Protein AF-A0A842R5E6-F1 (afdb_monomer)

Secondary structure (DSSP, 8-state):
-----------------HHHHTHHHHHHHHHHHHTTGGGGGSSS-HHHHHHHHHHHHHHHHTT-HHHHHHHHHHHHHHHSPPPPHHHHHHHHHHHHHHHHHHHHIIIIIGGG--GGGHHHHEEEE-HHHHHHHHTTSS-EEEEE-SBSSTHHHHHHHHHSTT---EEEEE-GGGGGGTHHHHTSGGGTTEEEEE-S-HHHHHHHHHHHHHTT-EEEEESS---TTSPEEEEETTTEEEEEE---HHHHHHHHH---B--EEEEE-SSTT-EEEEEPP-HHHHHHHH-TTS-TTHHHHHHHHHHHHHHHHHHHHHTGGGBGGGGTHHHHHTT-EEEEPTT-BHHHHHHHHHHHHHHHHHTB--TT--HHHHHHHHHHHHHHHHHHHHHHHHHHS---B-SS-EEEE-TT--HHHHHHHHHHHHHHHHHHTT-HHHHHHHHHHHHHHHHHHHHHTTS---SSTTTTTTS----

Solvent-accessible surface area (backbone atoms only — not comparable to full-atom values): 25865 Å² total; per-residue (Å²): 142,82,86,79,78,76,78,76,78,79,70,72,76,72,80,73,59,72,70,66,77,40,47,69,56,32,50,49,36,28,48,32,53,75,70,48,53,28,64,77,43,66,83,54,56,52,68,59,54,54,55,47,18,59,54,49,24,48,76,79,51,61,83,42,63,72,48,42,53,29,31,47,40,14,48,30,50,65,69,74,46,86,72,57,69,66,59,44,54,50,50,40,51,46,30,45,34,40,51,26,45,45,53,48,38,59,38,32,42,54,80,68,65,50,56,87,48,40,80,79,32,43,48,81,42,52,61,63,64,54,54,60,50,49,72,70,49,37,12,34,36,28,40,29,48,61,24,42,55,36,67,47,53,58,52,50,45,46,41,36,91,86,58,43,39,38,33,36,74,39,56,59,92,51,39,55,66,42,58,71,58,56,70,36,78,87,32,70,51,55,45,75,46,56,62,84,51,70,67,66,44,48,55,55,50,51,54,39,20,68,69,42,17,36,38,43,42,68,48,78,64,45,54,88,85,30,50,17,19,39,46,39,70,97,79,43,67,32,51,32,44,33,49,58,64,64,58,54,49,26,77,74,62,71,24,52,64,42,39,40,44,30,40,66,67,88,47,71,81,32,35,38,36,37,44,47,87,36,58,73,42,49,56,59,72,70,39,85,86,57,54,83,56,71,61,41,51,30,51,46,51,31,37,54,25,56,68,51,37,64,55,45,64,76,37,45,50,33,26,64,57,42,56,48,44,11,69,68,28,44,66,37,63,51,74,46,60,57,65,35,41,54,68,56,51,50,54,54,50,52,53,53,52,48,49,51,56,74,45,36,40,61,88,92,61,60,59,71,58,52,49,51,50,52,51,54,51,53,52,51,51,51,53,48,46,61,52,53,36,72,77,63,81,53,80,55,55,32,91,52,66,46,71,49,79,42,31,56,39,36,75,66,54,34,51,46,51,51,39,54,50,52,26,48,54,30,48,76,67,66,36,62,65,54,22,49,52,36,50,51,53,45,49,50,52,56,53,50,61,52,59,67,62,67,59,81,83,83,78,69,80,76,78,65,76,80,56,84,81,85,127

Mean predicted aligned error: 6.46 Å

Structure (mmCIF, N/CA/C/O backbone):
data_AF-A0A842R5E6-F1
#
_entry.id   AF-A0A842R5E6-F1
#
loop_
_atom_site.group_PDB
_atom_site.id
_atom_site.type_symbol
_atom_site.label_atom_id
_atom_site.label_alt_id
_atom_site.label_comp_id
_atom_site.label_asym_id
_atom_site.label_entity_id
_atom_site.label_seq_id
_atom_site.pdbx_PDB_ins_code
_atom_site.Cartn_x
_atom_site.Cartn_y
_atom_site.Cartn_z
_atom_site.occupancy
_atom_site.B_iso_or_equiv
_atom_site.auth_seq_id
_atom_site.auth_comp_id
_atom_site.auth_asym_id
_atom_site.auth_atom_id
_atom_site.pdbx_PDB_model_num
ATOM 1 N N . MET A 1 1 ? 5.316 50.342 -26.862 1.00 39.22 1 MET A N 1
ATOM 2 C CA . MET A 1 1 ? 4.593 49.138 -27.332 1.00 39.22 1 MET A CA 1
ATOM 3 C C . MET A 1 1 ? 5.497 47.926 -27.155 1.00 39.22 1 MET A C 1
ATOM 5 O O . MET A 1 1 ? 6.574 47.905 -27.724 1.00 39.22 1 MET A O 1
ATOM 9 N N . GLY A 1 2 ? 5.115 46.960 -26.320 1.00 36.78 2 GLY A N 1
ATOM 10 C CA . GLY A 1 2 ? 5.928 45.769 -26.052 1.00 36.78 2 GLY A CA 1
ATOM 11 C C . GLY A 1 2 ? 5.119 44.729 -25.288 1.00 36.78 2 GLY A C 1
ATOM 12 O O . GLY A 1 2 ? 5.233 44.613 -24.069 1.00 36.78 2 GLY A O 1
ATOM 13 N N . SER A 1 3 ? 4.235 44.011 -25.987 1.00 36.31 3 SER A N 1
ATOM 14 C CA . SER A 1 3 ? 3.368 43.007 -25.372 1.00 36.31 3 SER A CA 1
ATOM 15 C C . SER A 1 3 ? 4.168 41.746 -25.030 1.00 36.31 3 SER A C 1
ATOM 17 O O . SER A 1 3 ? 4.434 40.900 -25.886 1.00 36.31 3 SER A O 1
ATOM 19 N N . LYS A 1 4 ? 4.534 41.584 -23.755 1.00 43.00 4 LYS A N 1
ATOM 20 C CA . LYS A 1 4 ? 5.057 40.317 -23.231 1.00 43.00 4 LYS A CA 1
ATOM 21 C C . LYS A 1 4 ? 3.933 39.278 -23.195 1.00 43.00 4 LYS A C 1
ATOM 23 O O . LYS A 1 4 ? 3.166 39.192 -22.238 1.00 43.00 4 LYS A O 1
ATOM 28 N N . SER A 1 5 ? 3.857 38.463 -24.244 1.00 43.00 5 SER A N 1
ATOM 29 C CA . SER A 1 5 ? 3.053 37.239 -24.295 1.00 43.00 5 SER A CA 1
ATOM 30 C C . SER A 1 5 ? 3.532 36.265 -23.203 1.00 43.00 5 SER A C 1
ATOM 32 O O . SER A 1 5 ? 4.507 35.528 -23.376 1.00 43.00 5 SER A O 1
ATOM 34 N N . ARG A 1 6 ? 2.836 36.242 -22.060 1.00 43.66 6 ARG A N 1
ATOM 35 C CA . ARG A 1 6 ? 2.950 35.177 -21.053 1.00 43.66 6 ARG A CA 1
ATOM 36 C C . ARG A 1 6 ? 2.391 33.884 -21.652 1.00 43.66 6 ARG A C 1
ATOM 38 O O . ARG A 1 6 ? 1.194 33.619 -21.558 1.00 43.66 6 ARG A O 1
ATOM 45 N N . LYS A 1 7 ? 3.263 33.054 -22.235 1.00 44.88 7 LYS A N 1
ATOM 46 C CA . LYS A 1 7 ? 2.955 31.645 -22.512 1.00 44.88 7 LYS A CA 1
ATOM 47 C C . LYS A 1 7 ? 2.590 30.981 -21.181 1.00 44.88 7 LYS A C 1
ATOM 49 O O . LYS A 1 7 ? 3.452 30.740 -20.340 1.00 44.88 7 LYS A O 1
ATOM 54 N N . ARG A 1 8 ? 1.292 30.746 -20.962 1.00 40.69 8 ARG A N 1
ATOM 55 C CA . ARG A 1 8 ? 0.788 29.931 -19.851 1.00 40.69 8 ARG A CA 1
ATOM 56 C C . ARG A 1 8 ? 1.340 28.528 -20.041 1.00 40.69 8 ARG A C 1
ATOM 58 O O . ARG A 1 8 ? 0.860 27.778 -20.886 1.00 40.69 8 ARG A O 1
ATOM 65 N N . ASP A 1 9 ? 2.359 28.206 -19.260 1.00 40.72 9 ASP A N 1
ATOM 66 C CA . ASP A 1 9 ? 2.965 26.888 -19.212 1.00 40.72 9 ASP A CA 1
ATOM 67 C C . ASP A 1 9 ? 1.891 25.901 -18.724 1.00 40.72 9 ASP A C 1
ATOM 69 O O . ASP A 1 9 ? 1.544 25.837 -17.542 1.00 40.72 9 ASP A O 1
ATOM 73 N N . GLY A 1 10 ? 1.262 25.208 -19.676 1.00 37.69 10 GLY A N 1
ATOM 74 C CA . GLY A 1 10 ? 0.121 24.314 -19.493 1.00 37.69 10 GLY A CA 1
ATOM 75 C C . GLY A 1 10 ? 0.503 23.012 -18.797 1.00 37.69 10 GLY A C 1
ATOM 76 O O . GLY A 1 10 ? 0.151 21.926 -19.261 1.00 37.69 10 GLY A O 1
ATOM 77 N N . ARG A 1 11 ? 1.228 23.090 -17.676 1.00 41.25 11 ARG A N 1
ATOM 78 C CA . ARG A 1 11 ? 1.484 21.951 -16.797 1.00 41.25 11 ARG A CA 1
ATOM 79 C C . ARG A 1 11 ? 0.143 21.497 -16.232 1.00 41.25 11 ARG A C 1
ATOM 81 O O . ARG A 1 11 ? -0.315 21.989 -15.202 1.00 41.25 11 ARG A O 1
ATOM 88 N N . LYS A 1 12 ? -0.500 20.545 -16.921 1.00 43.00 12 LYS A N 1
ATOM 89 C CA . LYS A 1 12 ? -1.632 19.767 -16.404 1.00 43.00 12 LYS A CA 1
ATOM 90 C C . LYS A 1 12 ? -1.281 19.367 -14.973 1.00 43.00 12 LYS A C 1
ATOM 92 O O . LYS A 1 12 ? -0.354 18.580 -14.779 1.00 43.00 12 LYS A O 1
ATOM 97 N N . LYS A 1 13 ? -1.974 19.948 -13.981 1.00 43.22 13 LYS A N 1
ATOM 98 C CA . LYS A 1 13 ? -1.781 19.630 -12.559 1.00 43.22 13 LYS A CA 1
ATOM 99 C C . LYS A 1 13 ? -1.800 18.105 -12.435 1.00 43.22 13 LYS A C 1
ATOM 101 O O . LYS A 1 13 ? -2.833 17.484 -12.694 1.00 43.22 13 LYS A O 1
ATOM 106 N N . LYS A 1 14 ? -0.638 17.511 -12.127 1.00 46.78 14 LYS A N 1
ATOM 107 C CA . LYS A 1 14 ? -0.490 16.062 -11.931 1.00 46.78 14 LYS A CA 1
ATOM 108 C C . LYS A 1 14 ? -1.586 15.612 -10.964 1.00 46.78 14 LYS A C 1
ATOM 110 O O . LYS A 1 14 ? -1.858 16.306 -9.984 1.00 46.78 14 LYS A O 1
ATOM 115 N N . GLY A 1 15 ? -2.262 14.516 -11.317 1.00 50.12 15 GLY A N 1
ATOM 116 C CA . GLY A 1 15 ? -3.517 14.082 -10.705 1.00 50.12 15 GLY A CA 1
ATOM 117 C C . GLY A 1 15 ? -3.487 14.186 -9.183 1.00 50.12 15 GLY A C 1
ATOM 118 O O . GLY A 1 15 ? -2.603 13.632 -8.537 1.00 50.12 15 GLY A O 1
ATOM 119 N N . GLY A 1 16 ? -4.434 14.936 -8.618 1.00 56.50 16 GLY A N 1
ATOM 120 C CA . GLY A 1 16 ? -4.612 14.984 -7.172 1.00 56.50 16 GLY A CA 1
ATOM 121 C C . GLY A 1 16 ? -4.870 13.585 -6.612 1.00 56.50 16 GLY A C 1
ATOM 122 O O . GLY A 1 16 ? -5.455 12.744 -7.296 1.00 56.50 16 GLY A O 1
ATOM 123 N N . THR A 1 17 ? -4.433 13.353 -5.373 1.00 65.44 17 THR A N 1
ATOM 124 C CA . THR A 1 17 ? -4.775 12.148 -4.607 1.00 65.44 17 THR A CA 1
ATOM 125 C C . THR A 1 17 ? -6.291 11.958 -4.582 1.00 65.44 17 THR A C 1
ATOM 127 O O . THR A 1 17 ? -7.033 12.941 -4.609 1.00 65.44 17 THR A O 1
ATOM 130 N N . TRP A 1 18 ? -6.754 10.709 -4.536 1.00 70.00 18 TRP A N 1
ATOM 131 C CA . TRP A 1 18 ? -8.182 10.376 -4.497 1.00 70.00 18 TRP A CA 1
ATOM 132 C C . TRP A 1 18 ? -8.942 11.161 -3.416 1.00 70.00 18 TRP A C 1
ATOM 134 O O . TRP A 1 1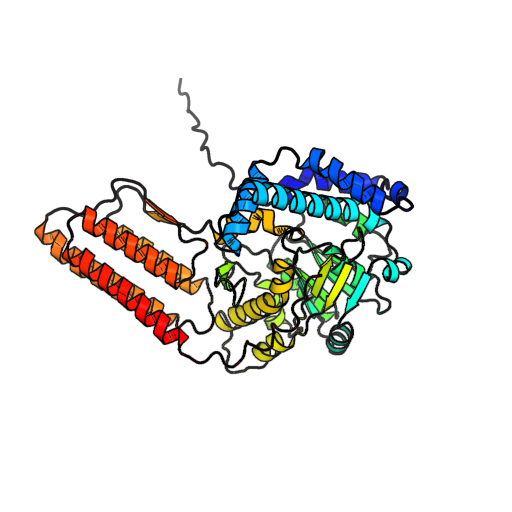8 ? -9.932 11.812 -3.738 1.00 70.00 18 TRP A O 1
ATOM 144 N N . GLY A 1 19 ? -8.381 11.285 -2.209 1.00 71.19 19 GLY A N 1
ATOM 145 C CA . GLY A 1 19 ? -8.960 12.109 -1.138 1.00 71.19 19 GLY A CA 1
ATOM 146 C C . GLY A 1 19 ? -9.213 13.583 -1.502 1.00 71.19 19 GLY A C 1
ATOM 147 O O . GLY A 1 19 ? -10.164 14.177 -1.011 1.00 71.19 19 GLY A O 1
ATOM 148 N N . LYS A 1 20 ? -8.462 14.188 -2.441 1.00 74.12 20 LYS A N 1
ATOM 149 C CA . LYS A 1 20 ? -8.781 15.551 -2.926 1.00 74.12 20 LYS A CA 1
ATOM 150 C C . LYS A 1 20 ? -10.082 15.596 -3.723 1.00 74.12 20 LYS A C 1
ATOM 152 O O . LYS A 1 20 ? -10.737 16.631 -3.744 1.00 74.12 20 LYS A O 1
ATOM 157 N N . GLN A 1 21 ? -10.432 14.509 -4.409 1.00 79.62 21 GLN A N 1
ATOM 158 C CA . GLN A 1 21 ? -11.689 14.408 -5.153 1.00 79.62 21 GLN A CA 1
ATOM 159 C C . GLN A 1 21 ? -12.883 14.253 -4.204 1.00 79.62 21 GLN A C 1
ATOM 161 O O . GLN A 1 21 ? -13.980 14.674 -4.552 1.00 79.62 21 GLN A O 1
ATOM 166 N N . LEU A 1 22 ? -12.647 13.730 -2.997 1.00 85.19 22 LEU A N 1
ATOM 167 C CA . LEU A 1 22 ? -13.649 13.567 -1.945 1.00 85.19 22 LEU A CA 1
ATOM 168 C C . LEU A 1 22 ? -13.812 14.796 -1.038 1.00 85.19 22 LEU A C 1
ATOM 170 O O . LEU A 1 22 ? -14.689 14.788 -0.184 1.00 85.19 22 LEU A O 1
ATOM 174 N N . GLY A 1 23 ? -13.050 15.878 -1.236 1.00 87.00 23 GLY A N 1
ATOM 175 C CA . GLY A 1 23 ? -13.095 17.047 -0.345 1.00 87.00 23 GLY A CA 1
ATOM 176 C C . GLY A 1 23 ? -14.491 17.665 -0.176 1.00 87.00 23 GLY A C 1
ATOM 177 O O . GLY A 1 23 ? -14.836 18.104 0.914 1.00 87.00 23 GLY A O 1
ATOM 178 N N . GLY A 1 24 ? -15.329 17.648 -1.220 1.00 90.56 24 GLY A N 1
ATOM 179 C CA . GLY A 1 24 ? -16.728 18.084 -1.109 1.00 90.56 24 GLY A CA 1
ATOM 180 C C . GLY A 1 24 ? -17.574 17.171 -0.215 1.00 90.56 24 GLY A C 1
ATOM 181 O O . GLY A 1 24 ? -18.370 17.659 0.580 1.00 90.56 24 GLY A O 1
ATOM 182 N N . ILE A 1 25 ? -17.356 15.856 -0.296 1.00 91.50 25 ILE A N 1
ATOM 183 C CA . ILE A 1 25 ? -18.027 14.873 0.563 1.00 91.50 25 ILE A CA 1
ATOM 184 C C . ILE A 1 25 ? -17.530 15.008 2.002 1.00 91.50 25 ILE A C 1
ATOM 186 O O . ILE A 1 25 ? -18.343 15.013 2.914 1.00 91.50 25 ILE A O 1
ATOM 190 N N . TYR A 1 26 ? -16.228 15.190 2.229 1.00 92.12 26 TYR A N 1
ATOM 191 C CA . TYR A 1 26 ? -15.694 15.374 3.583 1.00 92.12 26 TYR A CA 1
ATOM 192 C C . TYR A 1 26 ? -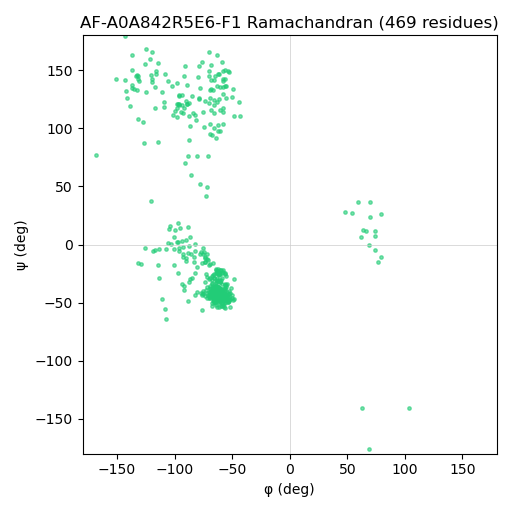16.251 16.627 4.261 1.00 92.12 26 TYR A C 1
ATOM 194 O O . TYR A 1 26 ? -16.611 16.571 5.432 1.00 92.12 26 TYR A O 1
ATOM 202 N N . ARG A 1 27 ? -16.435 17.722 3.514 1.00 92.75 27 ARG A N 1
ATOM 203 C CA . ARG A 1 27 ? -17.148 18.904 4.019 1.00 92.75 27 ARG A CA 1
ATOM 204 C C . ARG A 1 27 ? -18.601 18.598 4.369 1.00 92.75 27 ARG A C 1
ATOM 206 O O . ARG A 1 27 ? -19.089 19.088 5.378 1.00 92.75 27 ARG A O 1
ATOM 213 N N . LEU A 1 28 ? -19.294 17.787 3.569 1.00 94.88 28 LEU A N 1
ATOM 214 C CA . LEU A 1 28 ? -20.652 17.352 3.900 1.00 94.88 28 LEU A CA 1
ATOM 215 C C . LEU A 1 28 ? -20.674 16.529 5.197 1.00 94.88 28 LEU A C 1
ATOM 217 O O . LEU A 1 28 ? -21.507 16.800 6.057 1.00 94.88 28 LEU A O 1
ATOM 221 N N . VAL A 1 29 ? -19.737 15.589 5.367 1.00 94.56 29 VAL A N 1
ATOM 222 C CA . VAL A 1 29 ? -19.588 14.817 6.613 1.00 94.56 29 VAL A CA 1
ATOM 223 C C . VAL A 1 29 ? -19.368 15.751 7.801 1.00 94.56 29 VAL A C 1
ATOM 225 O O . VAL A 1 29 ? -20.103 15.670 8.783 1.00 94.56 29 VAL A O 1
ATOM 228 N N . TYR A 1 30 ? -18.441 16.701 7.670 1.00 94.62 30 TYR A N 1
ATOM 229 C CA . TYR A 1 30 ? -18.186 17.723 8.679 1.00 94.62 30 TYR A CA 1
ATOM 230 C C . TYR A 1 30 ? -19.449 18.507 9.048 1.00 94.62 30 TYR A C 1
ATOM 232 O O . TYR A 1 30 ? -19.733 18.682 10.228 1.00 94.62 30 TYR A O 1
ATOM 240 N N . LEU A 1 31 ? -20.239 18.959 8.068 1.00 96.25 31 LEU A N 1
ATOM 241 C CA . LEU A 1 31 ? -21.482 19.695 8.327 1.00 96.25 31 LEU A CA 1
ATOM 242 C C . LEU A 1 31 ? -22.508 18.820 9.062 1.00 96.25 31 LEU A C 1
ATOM 244 O O . LEU A 1 31 ? -23.084 19.259 10.057 1.00 96.25 31 LEU A O 1
ATOM 248 N N . VAL A 1 32 ? -22.695 17.569 8.629 1.00 96.31 32 VAL A N 1
ATOM 249 C CA . VAL A 1 32 ? -23.582 16.602 9.299 1.00 96.31 32 VAL A CA 1
ATOM 250 C C . VAL A 1 32 ? -23.155 16.374 10.750 1.00 96.31 32 VAL A C 1
ATOM 252 O O . VAL A 1 32 ? -24.002 16.336 11.645 1.00 96.31 32 VAL A O 1
ATOM 255 N N . HIS A 1 33 ? -21.851 16.256 11.003 1.00 95.25 33 HIS A N 1
ATOM 256 C CA . HIS A 1 33 ? -21.292 16.094 12.344 1.00 95.25 33 HIS A CA 1
ATOM 257 C C . HIS A 1 33 ? -21.435 17.364 13.191 1.00 95.25 33 HIS A C 1
ATOM 259 O O . HIS A 1 33 ? -21.911 17.285 14.324 1.00 95.25 33 HIS A O 1
ATOM 265 N N . ARG A 1 34 ? -21.109 18.535 12.632 1.00 94.69 34 ARG A N 1
ATOM 266 C CA . ARG A 1 34 ? -21.169 19.850 13.295 1.00 94.69 34 ARG A CA 1
ATOM 267 C C . ARG A 1 34 ? -22.574 20.195 13.752 1.00 94.69 34 ARG A C 1
ATOM 269 O O . ARG A 1 34 ? -22.762 20.593 14.896 1.00 94.69 34 ARG A O 1
ATOM 276 N N . PHE A 1 35 ? -23.557 19.992 12.881 1.00 96.56 35 PHE A N 1
ATOM 277 C CA . PHE A 1 35 ? -24.966 20.230 13.190 1.00 96.56 35 PHE A CA 1
ATOM 278 C C . PHE A 1 35 ? -25.651 19.021 13.836 1.00 96.56 35 PHE A C 1
ATOM 280 O O . PHE A 1 35 ? -26.858 19.039 14.054 1.00 96.56 35 PHE A O 1
ATOM 287 N N . ARG A 1 36 ? -24.890 17.965 14.163 1.00 95.75 36 ARG A N 1
ATOM 288 C CA . ARG A 1 36 ? -25.374 16.749 14.835 1.00 95.75 36 ARG A CA 1
ATOM 289 C C . ARG A 1 36 ? -26.553 16.071 14.123 1.00 95.75 36 ARG A C 1
ATOM 291 O O . ARG A 1 36 ? -27.323 15.348 14.754 1.00 95.75 36 ARG A O 1
ATOM 298 N N . LEU A 1 37 ? -26.663 16.242 12.803 1.00 96.94 37 LEU A N 1
ATOM 299 C CA . LEU A 1 37 ? -27.736 15.662 11.985 1.00 96.94 37 LEU A CA 1
ATOM 300 C C . LEU A 1 37 ? -27.692 14.128 11.995 1.00 96.94 37 LEU A C 1
ATOM 302 O O . LEU A 1 37 ? -28.724 13.479 11.843 1.00 96.94 37 LEU A O 1
ATOM 306 N N . TYR A 1 38 ? -26.522 13.538 12.264 1.00 96.12 38 TYR A N 1
ATOM 307 C CA . TYR A 1 38 ? -26.357 12.094 12.452 1.00 96.12 38 TYR A CA 1
ATOM 308 C C . TYR A 1 38 ? -27.263 11.515 13.555 1.00 96.12 38 TYR A C 1
ATOM 310 O O . TYR A 1 38 ? -27.607 10.335 13.504 1.00 96.12 38 TYR A O 1
ATOM 318 N N . ARG A 1 39 ? -27.692 12.315 14.546 1.00 96.12 39 ARG A N 1
ATOM 319 C CA . ARG A 1 39 ? -28.561 11.845 15.642 1.00 96.12 39 ARG A CA 1
ATOM 320 C C . ARG A 1 39 ? -29.925 11.376 15.143 1.00 96.12 39 ARG A C 1
ATOM 322 O O . ARG A 1 39 ? -30.474 10.425 15.692 1.00 96.12 39 ARG A O 1
ATOM 329 N N . LEU A 1 40 ? -30.423 11.978 14.059 1.00 96.44 40 LEU A N 1
ATOM 330 C CA . LEU A 1 40 ? -31.674 11.582 13.404 1.00 96.44 40 LEU A CA 1
ATOM 331 C C . LEU A 1 40 ? -31.600 10.155 12.836 1.00 96.44 40 LEU A C 1
ATOM 333 O O . LEU A 1 40 ? -32.616 9.487 12.683 1.00 96.44 40 LEU A O 1
ATOM 337 N N . PHE A 1 41 ? -30.390 9.660 12.568 1.00 95.81 41 PHE A N 1
ATOM 338 C CA . PHE A 1 41 ? -30.148 8.356 11.952 1.00 95.81 41 PHE A CA 1
ATOM 339 C C . PHE A 1 41 ? -29.833 7.250 12.962 1.00 95.81 41 PHE A C 1
ATOM 341 O O . PHE A 1 41 ? -29.601 6.105 12.561 1.00 95.81 41 PHE A O 1
ATOM 348 N N . LYS A 1 42 ? -29.850 7.550 14.268 1.00 93.88 42 LYS A N 1
ATOM 349 C CA . LYS A 1 42 ? -29.545 6.581 15.330 1.00 93.88 42 LYS A CA 1
ATOM 350 C C . LYS A 1 42 ? -30.460 5.354 15.266 1.00 93.88 42 LYS A C 1
ATOM 352 O O . LYS A 1 42 ? -29.970 4.229 15.302 1.00 93.88 42 LYS A O 1
ATOM 357 N N . HIS A 1 43 ? -31.762 5.580 15.105 1.00 93.31 43 HIS A N 1
ATOM 358 C CA . HIS A 1 43 ? -32.792 4.533 15.105 1.00 93.31 43 HIS A CA 1
ATOM 359 C C . HIS A 1 43 ? -33.194 4.059 13.705 1.00 93.31 43 HIS A C 1
ATOM 361 O O . HIS A 1 43 ? -33.996 3.140 13.571 1.00 93.31 43 HIS A O 1
ATOM 367 N N . VAL A 1 44 ? -32.634 4.661 12.653 1.00 94.88 44 VAL A N 1
ATOM 368 C CA . VAL A 1 44 ? -32.921 4.249 11.277 1.00 94.88 44 VAL A CA 1
ATOM 369 C C . VAL A 1 44 ? -32.303 2.866 11.032 1.00 94.88 44 VAL A C 1
ATOM 371 O O . VAL A 1 44 ? -31.092 2.720 11.244 1.00 94.88 44 VAL A O 1
ATOM 374 N N . PRO A 1 45 ? -33.077 1.864 10.571 1.00 93.69 45 PRO A N 1
ATOM 375 C CA . PRO A 1 45 ? -32.557 0.529 10.299 1.00 93.69 45 PRO A CA 1
ATOM 376 C C . PRO A 1 45 ? -31.416 0.541 9.281 1.00 93.69 45 PRO A C 1
ATOM 378 O O . PRO A 1 45 ? -31.461 1.258 8.277 1.00 93.69 45 PRO A O 1
ATOM 381 N N . ASP A 1 46 ? -30.420 -0.311 9.502 1.00 92.00 46 ASP A N 1
ATOM 382 C CA . ASP A 1 46 ? -29.217 -0.393 8.667 1.00 92.00 46 ASP A CA 1
ATOM 383 C C . ASP A 1 46 ? -29.552 -0.705 7.197 1.00 92.00 46 ASP A C 1
ATOM 385 O O . ASP A 1 46 ? -28.955 -0.138 6.282 1.00 92.00 46 ASP A O 1
ATOM 389 N N . ALA A 1 47 ? -30.595 -1.505 6.955 1.00 92.19 47 ALA A N 1
ATOM 390 C CA . ALA A 1 47 ? -31.104 -1.796 5.615 1.00 92.19 47 ALA A CA 1
ATOM 391 C C . ALA A 1 47 ? -31.609 -0.543 4.869 1.00 92.19 47 ALA A C 1
ATOM 393 O O . ALA A 1 47 ? -31.408 -0.421 3.659 1.00 92.19 47 ALA A O 1
ATOM 394 N N . ALA A 1 48 ? -32.235 0.410 5.569 1.00 94.00 48 ALA A N 1
ATOM 395 C CA . ALA A 1 48 ? -32.741 1.637 4.956 1.00 94.00 48 ALA A CA 1
ATOM 396 C C . ALA A 1 48 ? -31.589 2.551 4.510 1.00 94.00 48 ALA A C 1
ATOM 398 O O . ALA A 1 48 ? -31.587 3.047 3.381 1.00 94.00 48 ALA A O 1
ATOM 399 N N . ILE A 1 49 ? -30.560 2.704 5.349 1.00 92.69 49 ILE A N 1
ATOM 400 C CA . ILE A 1 49 ? -29.349 3.457 4.987 1.00 92.69 49 ILE A CA 1
ATOM 401 C C . ILE A 1 49 ? -28.581 2.733 3.876 1.00 92.69 49 ILE A C 1
ATOM 403 O O . ILE A 1 49 ? -28.105 3.369 2.935 1.00 92.69 49 ILE A O 1
ATOM 407 N N . GLY A 1 50 ? -28.540 1.399 3.916 1.00 89.25 50 GLY A N 1
ATOM 408 C CA . GLY A 1 50 ? -27.976 0.575 2.851 1.00 89.25 50 GLY A CA 1
ATOM 409 C C . GLY A 1 50 ? -28.627 0.833 1.488 1.00 89.25 50 GLY A C 1
ATOM 410 O O . GLY A 1 50 ? -27.916 0.941 0.489 1.00 89.25 50 GLY A O 1
ATOM 411 N N . ARG A 1 51 ? -29.956 1.014 1.436 1.00 91.88 51 ARG A N 1
ATOM 412 C CA . ARG A 1 51 ? -30.678 1.421 0.213 1.00 91.88 51 ARG A CA 1
ATOM 413 C C . ARG A 1 51 ? -30.350 2.859 -0.193 1.00 91.88 51 ARG A C 1
ATOM 415 O O . ARG A 1 51 ? -30.150 3.125 -1.379 1.00 91.88 51 ARG A O 1
ATOM 422 N N . PHE A 1 52 ? -30.229 3.775 0.771 1.00 92.38 52 PHE A N 1
ATOM 423 C CA . PHE A 1 52 ? -29.815 5.155 0.503 1.00 92.38 52 PHE A CA 1
ATOM 424 C C . PHE A 1 52 ? -28.408 5.235 -0.110 1.00 92.38 52 PHE A C 1
ATOM 426 O O . PHE A 1 52 ? -28.163 6.090 -0.960 1.00 92.38 52 PHE A O 1
ATOM 433 N N . ALA A 1 53 ? -27.511 4.296 0.209 1.00 91.06 53 ALA A N 1
ATOM 434 C CA . ALA A 1 53 ? -26.188 4.200 -0.411 1.00 91.06 53 ALA A CA 1
ATOM 435 C C . ALA A 1 53 ? -26.243 4.074 -1.939 1.00 91.06 53 ALA A C 1
ATOM 437 O O . ALA A 1 53 ? -25.416 4.661 -2.634 1.00 91.06 53 ALA A O 1
ATOM 438 N N . VAL A 1 54 ? -27.256 3.395 -2.487 1.00 90.38 54 VAL A N 1
ATOM 439 C CA . VAL A 1 54 ? -27.441 3.264 -3.941 1.00 90.38 54 VAL A CA 1
ATOM 440 C C . VAL A 1 54 ? -27.768 4.616 -4.583 1.00 90.38 54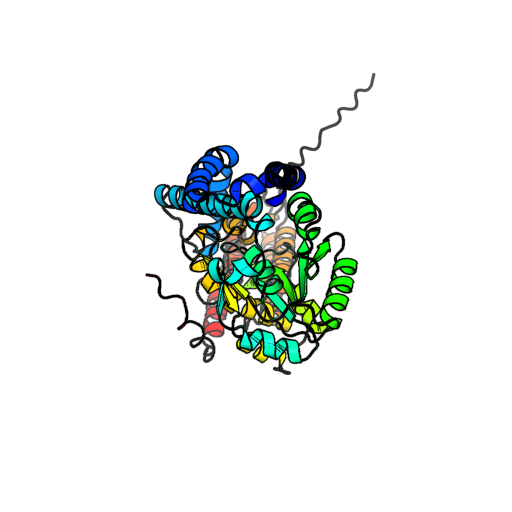 VAL A C 1
ATOM 442 O O . VAL A 1 54 ? -27.286 4.916 -5.683 1.00 90.38 54 VAL A O 1
ATOM 445 N N . LEU A 1 55 ? -28.568 5.444 -3.903 1.00 92.25 55 LEU A N 1
ATOM 446 C CA . LEU A 1 55 ? -28.903 6.804 -4.335 1.00 92.25 55 LEU A CA 1
ATOM 447 C C . LEU A 1 55 ? -27.705 7.740 -4.171 1.00 92.25 55 LEU A C 1
ATOM 449 O O . LEU A 1 55 ? -27.343 8.438 -5.119 1.00 92.25 55 LEU A O 1
ATOM 453 N N . PHE A 1 56 ? -27.038 7.680 -3.017 1.00 92.25 56 PHE A N 1
ATOM 454 C CA . PHE A 1 56 ? -25.810 8.419 -2.732 1.00 92.25 56 PHE A CA 1
ATOM 455 C C . PHE A 1 56 ? -24.754 8.147 -3.808 1.00 92.25 56 PHE A C 1
ATOM 457 O O . PHE A 1 56 ? -24.200 9.068 -4.409 1.00 92.25 56 PHE A O 1
ATOM 464 N N . ARG A 1 57 ? -24.568 6.874 -4.169 1.00 92.75 57 ARG A N 1
ATOM 465 C CA . ARG A 1 57 ? -23.687 6.467 -5.260 1.00 92.75 57 ARG A CA 1
ATOM 466 C C . ARG A 1 57 ? -24.043 7.148 -6.577 1.00 92.75 57 ARG A C 1
ATOM 468 O O . ARG A 1 57 ? -23.154 7.640 -7.267 1.00 92.75 57 ARG A O 1
ATOM 475 N N . LYS A 1 58 ? -25.325 7.166 -6.961 1.00 89.69 58 LYS A N 1
ATOM 476 C CA . LYS A 1 58 ? -25.766 7.820 -8.205 1.00 89.69 58 LYS A CA 1
ATOM 477 C C . LYS A 1 58 ? -25.479 9.326 -8.173 1.00 89.69 58 LYS A C 1
ATOM 479 O O . LYS A 1 58 ? -24.977 9.848 -9.165 1.00 89.69 58 LYS A O 1
ATOM 484 N N . ALA A 1 59 ? -25.727 9.990 -7.045 1.00 88.50 59 ALA A N 1
ATOM 485 C CA . ALA A 1 59 ? -25.512 11.428 -6.890 1.00 88.50 59 ALA A CA 1
ATOM 486 C C . ALA A 1 59 ? -24.025 11.821 -6.959 1.00 88.50 59 ALA A C 1
ATOM 488 O O . ALA A 1 59 ? -23.660 12.732 -7.699 1.00 88.50 59 ALA A O 1
ATOM 489 N N . PHE A 1 60 ? -23.156 11.106 -6.239 1.00 86.44 60 PHE A N 1
ATOM 490 C CA . PHE A 1 60 ? -21.750 11.495 -6.078 1.00 86.44 60 PHE A CA 1
ATOM 491 C C . PHE A 1 60 ? -20.788 10.792 -7.046 1.00 86.44 60 PHE A C 1
ATOM 493 O O . PHE A 1 60 ? -19.731 11.333 -7.373 1.00 86.44 60 PHE A O 1
ATOM 500 N N . PHE A 1 61 ? -21.152 9.610 -7.551 1.00 85.06 61 PHE A N 1
ATOM 501 C CA . PHE A 1 61 ? -20.288 8.785 -8.402 1.00 85.06 61 PHE A CA 1
ATOM 502 C C . PHE A 1 61 ? -20.926 8.390 -9.749 1.00 85.06 61 PHE A C 1
ATOM 504 O O . PHE A 1 61 ? -20.257 7.783 -10.589 1.00 85.06 61 PHE A O 1
ATOM 511 N N . GLY A 1 62 ? -22.190 8.750 -10.011 1.00 67.12 62 GLY A N 1
ATOM 512 C CA . GLY A 1 62 ? -22.978 8.239 -11.145 1.00 67.12 62 GLY A CA 1
ATOM 513 C C . GLY A 1 62 ? -22.446 8.566 -12.546 1.00 67.12 62 GLY A C 1
ATOM 514 O O . GLY A 1 62 ? -22.722 7.823 -13.485 1.00 67.12 62 GLY A O 1
ATOM 515 N N . LYS A 1 63 ? -21.632 9.620 -12.701 1.00 70.06 63 LYS A N 1
ATOM 516 C CA . LYS A 1 63 ? -21.018 10.025 -13.986 1.00 70.06 63 LYS A CA 1
ATOM 517 C C . LYS A 1 63 ? -19.529 9.666 -14.103 1.00 70.06 63 LYS A C 1
ATOM 519 O O . LYS A 1 63 ? -18.816 10.196 -14.955 1.00 70.06 63 LYS A O 1
ATOM 524 N N . ALA A 1 64 ? -19.015 8.784 -13.247 1.00 76.25 64 ALA A N 1
ATOM 525 C CA . ALA A 1 64 ? -17.578 8.572 -13.123 1.00 76.25 64 ALA A CA 1
ATOM 526 C C . ALA A 1 64 ? -17.006 7.558 -14.138 1.00 76.25 64 ALA A C 1
ATOM 528 O O . ALA A 1 64 ? -16.367 6.581 -13.754 1.00 76.25 64 ALA A O 1
ATOM 529 N N . GLU A 1 65 ? -17.142 7.811 -15.443 1.00 86.62 65 GLU A N 1
ATOM 530 C CA . GLU A 1 65 ? -16.485 6.998 -16.488 1.00 86.62 65 GLU A CA 1
ATOM 531 C C . GLU A 1 65 ? -14.962 6.932 -16.274 1.00 86.62 65 GLU A C 1
ATOM 533 O O . GLU A 1 65 ? -14.315 5.888 -16.374 1.00 86.62 65 GLU A O 1
ATOM 538 N N . LYS A 1 66 ? -14.388 8.049 -15.814 1.00 88.06 66 LYS A N 1
ATOM 539 C CA . LYS A 1 66 ? -12.996 8.118 -15.363 1.00 88.06 66 LYS A CA 1
ATOM 540 C C . LYS A 1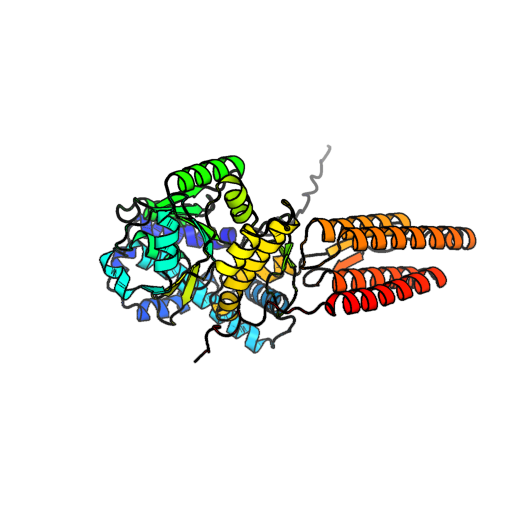 66 ? -12.685 7.117 -14.246 1.00 88.06 66 LYS A C 1
ATOM 542 O O . LYS A 1 66 ? -11.573 6.593 -14.222 1.00 88.06 66 LYS A O 1
ATOM 547 N N . MET A 1 67 ? -13.619 6.883 -13.324 1.00 88.69 67 MET A N 1
ATOM 548 C CA . MET A 1 67 ? -13.438 5.928 -12.235 1.00 88.69 67 MET A CA 1
ATOM 549 C C . MET A 1 67 ? -13.527 4.492 -12.729 1.00 88.69 67 MET A C 1
ATOM 551 O O . MET A 1 67 ? -12.653 3.698 -12.405 1.00 88.69 67 MET A O 1
ATOM 555 N N . ARG A 1 68 ? -14.502 4.177 -13.588 1.00 91.44 68 ARG A N 1
ATOM 556 C CA . ARG A 1 68 ? -14.596 2.851 -14.219 1.00 91.44 68 ARG A CA 1
ATOM 557 C C . ARG A 1 68 ? -13.306 2.485 -14.940 1.00 91.44 68 ARG A C 1
ATOM 559 O O . ARG A 1 68 ? -12.779 1.398 -14.737 1.00 91.44 68 ARG A O 1
ATOM 566 N N . ARG A 1 69 ? -12.728 3.425 -15.697 1.00 92.50 69 ARG A N 1
ATOM 567 C CA . ARG A 1 69 ? -11.420 3.230 -16.339 1.00 92.50 69 ARG A CA 1
ATOM 568 C C . ARG A 1 69 ? -10.294 2.986 -15.331 1.00 92.50 69 ARG A C 1
ATOM 570 O O . ARG A 1 69 ? -9.420 2.168 -15.592 1.00 92.50 69 ARG A O 1
ATOM 577 N N . ARG A 1 70 ? -10.286 3.684 -14.192 1.00 93.25 70 ARG A N 1
ATOM 578 C CA . ARG A 1 70 ? -9.281 3.447 -13.143 1.00 93.25 70 ARG A CA 1
ATOM 579 C C . ARG A 1 70 ? -9.434 2.063 -12.520 1.00 93.25 70 ARG A C 1
ATOM 581 O O . ARG A 1 70 ? -8.440 1.361 -12.424 1.00 93.25 70 ARG A O 1
ATOM 588 N N . ILE A 1 71 ? -10.658 1.664 -12.180 1.00 95.19 71 ILE A N 1
ATOM 589 C CA . ILE A 1 71 ? -10.965 0.338 -11.633 1.00 95.19 71 ILE A CA 1
ATOM 590 C C . ILE A 1 71 ? -10.582 -0.753 -12.639 1.00 95.19 71 ILE A C 1
ATOM 592 O O . ILE A 1 71 ? -9.904 -1.701 -12.265 1.00 95.19 71 ILE A O 1
ATOM 596 N N . LYS A 1 72 ? -10.896 -0.575 -13.931 1.00 95.69 72 LYS A N 1
ATOM 597 C CA . LYS A 1 72 ? -10.435 -1.461 -15.014 1.00 95.69 72 LYS A CA 1
ATOM 598 C C . LYS A 1 72 ? -8.914 -1.622 -15.005 1.00 95.69 72 LYS A C 1
ATOM 600 O O . LYS A 1 72 ? -8.407 -2.739 -15.046 1.00 95.69 72 LYS A O 1
ATOM 605 N N . ASN A 1 73 ? -8.188 -0.506 -14.937 1.00 94.50 73 ASN A N 1
ATOM 606 C CA . ASN A 1 73 ? -6.729 -0.522 -14.899 1.00 94.50 73 ASN A CA 1
ATOM 607 C C . ASN A 1 73 ? -6.201 -1.191 -13.626 1.00 94.50 73 ASN A C 1
ATOM 609 O O . ASN A 1 73 ? -5.188 -1.870 -13.688 1.00 94.50 73 ASN A O 1
ATOM 613 N N . SER A 1 74 ? -6.863 -1.028 -12.482 1.00 94.94 74 SER A N 1
ATOM 614 C CA . SER A 1 74 ? -6.480 -1.711 -11.246 1.00 94.94 74 SER A CA 1
ATOM 615 C C . SER A 1 74 ? -6.750 -3.209 -11.300 1.00 94.94 74 SER A C 1
ATOM 617 O O . SER A 1 74 ? -5.886 -3.971 -10.894 1.00 94.94 74 SER A O 1
ATOM 619 N N . LEU A 1 75 ? -7.882 -3.645 -11.862 1.00 94.75 75 LEU A N 1
ATOM 620 C CA . LEU A 1 75 ? -8.173 -5.063 -12.092 1.00 94.75 75 LEU A CA 1
ATOM 621 C C . LEU A 1 75 ? -7.113 -5.704 -12.988 1.00 94.75 75 LEU A C 1
ATOM 623 O O . LEU A 1 75 ? -6.563 -6.749 -12.639 1.00 94.75 75 LEU A O 1
ATOM 627 N N . PHE A 1 76 ? -6.769 -5.049 -14.100 1.00 93.00 76 PHE A N 1
ATOM 628 C CA . PHE A 1 76 ? -5.660 -5.489 -14.943 1.00 93.00 76 PHE A CA 1
ATOM 629 C C . PHE A 1 76 ? -4.333 -5.447 -14.180 1.00 93.00 76 PHE A C 1
ATOM 631 O O . PHE A 1 76 ? -3.531 -6.368 -14.281 1.00 93.00 76 PHE A O 1
ATOM 638 N N . GLY A 1 77 ? -4.110 -4.407 -13.379 1.00 90.12 77 GLY A N 1
ATOM 639 C CA . GLY A 1 77 ? -2.926 -4.229 -12.548 1.00 90.12 77 GLY A CA 1
ATOM 640 C C . GLY A 1 77 ? -2.754 -5.298 -11.476 1.00 90.12 77 GLY A C 1
ATOM 641 O O . GLY A 1 77 ? -1.618 -5.620 -11.187 1.00 90.12 77 GLY A O 1
ATOM 642 N N . LEU A 1 78 ? -3.830 -5.876 -10.941 1.00 90.00 78 LEU A N 1
ATOM 643 C CA . LEU A 1 78 ? -3.793 -6.947 -9.936 1.00 90.00 78 LEU A CA 1
ATOM 644 C C . LEU A 1 78 ? -3.722 -8.326 -10.579 1.00 90.00 78 LEU A C 1
ATOM 646 O O . LEU A 1 78 ? -2.883 -9.140 -10.226 1.00 90.00 78 LEU A O 1
ATOM 650 N N . THR A 1 79 ? -4.590 -8.578 -11.555 1.00 89.50 79 THR A N 1
ATOM 651 C CA . THR A 1 79 ? -4.856 -9.941 -12.043 1.00 89.50 79 THR A CA 1
ATOM 652 C C . THR A 1 79 ? -4.125 -10.283 -13.336 1.00 89.50 79 THR A C 1
ATOM 654 O O . THR A 1 79 ? -4.052 -11.444 -13.712 1.00 89.50 79 THR A O 1
ATOM 657 N N . GLY A 1 80 ? -3.639 -9.277 -14.067 1.00 88.31 80 GLY A N 1
ATOM 658 C CA . GLY A 1 80 ? -3.050 -9.434 -15.402 1.00 88.31 80 GLY A CA 1
ATOM 659 C C . GLY A 1 80 ? -4.092 -9.703 -16.488 1.00 88.31 80 GLY A C 1
ATOM 660 O O . GLY A 1 80 ? -3.760 -9.737 -17.669 1.00 88.31 80 GLY A O 1
ATOM 661 N N . LYS A 1 81 ? -5.364 -9.851 -16.105 1.00 91.25 81 LYS A N 1
ATOM 662 C CA . LYS A 1 81 ? -6.464 -10.198 -16.996 1.00 91.25 81 LYS A CA 1
ATOM 663 C C . LYS A 1 81 ? -7.222 -8.948 -17.414 1.00 91.25 81 LYS A C 1
ATOM 665 O O . LYS A 1 81 ? -7.476 -8.042 -16.617 1.00 91.25 81 LYS A O 1
ATOM 670 N N . GLN A 1 82 ? -7.595 -8.905 -18.687 1.00 93.81 82 GLN A N 1
ATOM 671 C CA . GLN A 1 82 ? -8.589 -7.957 -19.167 1.00 93.81 82 GLN A CA 1
ATOM 672 C C . GLN A 1 82 ? -9.963 -8.603 -19.035 1.00 93.81 82 GLN A C 1
ATOM 674 O O . GLN A 1 82 ? -10.210 -9.659 -19.607 1.00 93.81 82 GLN A O 1
ATOM 679 N N . TYR A 1 83 ? -10.849 -7.968 -18.276 1.00 95.56 83 TYR A N 1
ATOM 680 C CA . TYR A 1 83 ? -12.215 -8.451 -18.109 1.00 95.56 83 TYR A CA 1
ATOM 681 C C . TYR A 1 83 ? -13.158 -7.837 -19.150 1.00 95.56 83 TYR A C 1
ATOM 683 O O . TYR A 1 83 ? -12.921 -6.701 -19.592 1.00 95.56 83 TYR A O 1
ATOM 691 N N . PRO A 1 84 ? -14.262 -8.528 -19.497 1.00 96.44 84 PRO A N 1
ATOM 692 C CA . PRO A 1 84 ? -15.297 -7.973 -20.356 1.00 96.44 84 PRO A CA 1
ATOM 693 C C . PRO A 1 84 ? -15.824 -6.621 -19.838 1.00 96.44 84 PRO A C 1
ATOM 695 O O . PRO A 1 84 ? -15.872 -6.389 -18.619 1.00 96.44 84 PRO A O 1
ATOM 698 N N . PRO A 1 85 ? -16.269 -5.716 -20.732 1.00 94.81 85 PRO A N 1
ATOM 699 C CA . PRO A 1 85 ? -16.834 -4.428 -20.331 1.00 94.81 85 PRO A CA 1
ATOM 700 C C . PRO A 1 85 ? -18.020 -4.547 -19.362 1.00 94.81 85 PRO A C 1
ATOM 702 O O . PRO A 1 85 ? -18.118 -3.744 -18.434 1.00 94.81 85 PRO A O 1
ATOM 705 N N . ALA A 1 86 ? -18.880 -5.559 -19.540 1.00 95.56 86 ALA A N 1
ATOM 706 C CA . ALA A 1 86 ? -20.028 -5.822 -18.669 1.00 95.56 86 ALA A CA 1
ATOM 707 C C . ALA A 1 86 ? -19.594 -6.111 -17.223 1.00 95.56 86 ALA A C 1
ATOM 709 O O . ALA A 1 86 ? -19.989 -5.379 -16.315 1.00 95.56 86 ALA A O 1
ATOM 710 N N . PHE A 1 87 ? -18.682 -7.073 -17.034 1.00 96.44 87 PHE A N 1
ATOM 711 C CA . PHE A 1 87 ? -18.099 -7.389 -15.726 1.00 96.44 87 PHE A CA 1
ATOM 712 C C . PHE A 1 87 ? -17.445 -6.162 -15.087 1.00 96.44 87 PHE A C 1
ATOM 714 O O . PHE A 1 87 ? -17.705 -5.828 -13.938 1.00 96.44 87 PHE A O 1
ATOM 721 N N . THR A 1 88 ? -16.621 -5.433 -15.846 1.00 95.06 88 THR A N 1
ATOM 722 C CA . THR A 1 88 ? -15.916 -4.252 -15.323 1.00 95.06 88 THR A CA 1
ATOM 723 C C . THR A 1 88 ? -16.894 -3.169 -14.852 1.00 95.06 88 THR A C 1
ATOM 725 O O . THR A 1 88 ? -16.655 -2.506 -13.841 1.00 95.06 88 THR A O 1
ATOM 728 N N . LYS A 1 89 ? -18.000 -2.972 -15.581 1.00 93.94 89 LYS A N 1
ATOM 729 C CA . LYS A 1 89 ? -19.054 -2.013 -15.230 1.00 93.94 89 LYS A CA 1
ATOM 730 C C . LYS A 1 89 ? -19.769 -2.424 -13.944 1.00 93.94 89 LYS A C 1
ATOM 732 O O . LYS A 1 89 ? -19.991 -1.565 -13.090 1.00 93.94 89 LYS A O 1
ATOM 737 N N . GLU A 1 90 ? -20.118 -3.699 -13.817 1.00 95.12 90 GLU A N 1
ATOM 738 C CA . GLU A 1 90 ? -20.763 -4.254 -12.628 1.00 95.12 90 GLU A CA 1
ATOM 739 C C . GLU A 1 90 ? -19.841 -4.187 -11.409 1.00 95.12 90 GLU A C 1
ATOM 741 O O . GLU A 1 90 ? -20.198 -3.580 -10.402 1.00 95.12 90 GLU A O 1
ATOM 746 N N . PHE A 1 91 ? -18.605 -4.665 -11.542 1.00 96.31 91 PHE A N 1
ATOM 747 C CA . PHE A 1 91 ? -17.602 -4.606 -10.486 1.00 96.31 91 PHE A CA 1
ATOM 748 C C . PHE A 1 91 ? -17.351 -3.165 -10.019 1.00 96.31 91 PHE A C 1
ATOM 750 O O . PHE A 1 91 ? -17.345 -2.881 -8.822 1.00 96.31 91 PHE A O 1
ATOM 757 N N . ALA A 1 92 ? -17.224 -2.211 -10.950 1.00 95.19 92 ALA A N 1
ATOM 758 C CA . ALA A 1 92 ? -17.098 -0.799 -10.599 1.00 95.19 92 ALA A CA 1
ATOM 759 C C . ALA A 1 92 ? -18.338 -0.257 -9.867 1.00 95.19 92 ALA A C 1
ATOM 761 O O . ALA A 1 92 ? -18.212 0.572 -8.968 1.00 95.19 92 ALA A O 1
ATOM 762 N N . SER A 1 93 ? -19.536 -0.710 -10.240 1.00 93.56 93 SER A N 1
ATOM 763 C CA . SER A 1 93 ? -20.782 -0.369 -9.551 1.00 93.56 93 SER A CA 1
ATOM 764 C C . SER A 1 93 ? -20.790 -0.887 -8.108 1.00 93.56 93 SER A C 1
ATOM 766 O O . SER A 1 93 ? -21.211 -0.142 -7.219 1.00 93.56 93 SER A O 1
ATOM 768 N N . THR A 1 94 ? -20.279 -2.099 -7.876 1.00 94.69 94 THR A N 1
ATOM 769 C CA . THR A 1 94 ? -20.121 -2.694 -6.542 1.00 94.69 94 THR A CA 1
ATOM 770 C C . THR A 1 94 ? -19.096 -1.929 -5.709 1.00 94.69 94 THR A C 1
ATOM 772 O O . THR A 1 94 ? -19.440 -1.477 -4.624 1.00 94.69 94 THR A O 1
ATOM 775 N N . VAL A 1 95 ? -17.901 -1.649 -6.248 1.00 95.56 95 VAL A N 1
ATOM 776 C CA . VAL A 1 95 ? -16.865 -0.829 -5.579 1.00 95.56 95 VAL A CA 1
ATOM 777 C C . VAL A 1 95 ? -17.416 0.519 -5.114 1.00 95.56 95 VAL A C 1
ATOM 779 O O . VAL A 1 95 ? -17.227 0.932 -3.971 1.00 95.56 95 VAL A O 1
ATOM 782 N N . LEU A 1 96 ? -18.129 1.221 -5.997 1.00 94.06 96 LEU A N 1
ATOM 783 C CA . LEU A 1 96 ? -18.699 2.530 -5.681 1.00 94.06 96 LEU A CA 1
ATOM 784 C C . LEU A 1 96 ? -19.845 2.447 -4.664 1.00 94.06 96 LEU A C 1
ATOM 786 O O . LEU A 1 96 ? -20.073 3.401 -3.917 1.00 94.06 96 LEU A O 1
ATOM 790 N N . ASN A 1 97 ? -20.574 1.331 -4.634 1.00 93.56 97 ASN A N 1
ATOM 791 C CA . ASN A 1 97 ? -21.593 1.082 -3.622 1.00 93.56 97 ASN A CA 1
ATOM 792 C C . ASN A 1 97 ? -20.954 0.834 -2.249 1.00 93.56 97 ASN A C 1
ATOM 794 O O . ASN A 1 97 ? -21.341 1.492 -1.289 1.00 93.56 97 ASN A O 1
ATOM 798 N N . SER A 1 98 ? -19.915 -0.003 -2.181 1.00 94.50 98 SER A N 1
ATOM 799 C CA . SER A 1 98 ? -19.134 -0.244 -0.961 1.00 94.50 98 SER A CA 1
ATOM 800 C C . SER A 1 98 ? -18.534 1.050 -0.408 1.00 94.50 98 SER A C 1
ATOM 802 O O . SER A 1 98 ? -18.656 1.337 0.779 1.00 94.50 98 SER A O 1
ATOM 804 N N . MET A 1 99 ? -17.970 1.893 -1.279 1.00 94.44 99 MET A N 1
ATOM 805 C CA . MET A 1 99 ? -17.477 3.223 -0.902 1.00 94.44 99 MET A CA 1
ATOM 806 C C . MET A 1 99 ? -18.598 4.122 -0.355 1.00 94.44 99 MET A C 1
ATOM 808 O O . MET A 1 99 ? -18.402 4.865 0.603 1.00 94.44 99 MET A O 1
ATOM 812 N N . SER A 1 100 ? -19.800 4.043 -0.932 1.00 94.75 100 SER A N 1
ATOM 813 C CA . SER A 1 100 ? -20.960 4.784 -0.425 1.00 94.75 100 SER A CA 1
ATOM 814 C C . SER A 1 100 ? -21.388 4.279 0.954 1.00 94.75 100 SER A C 1
ATOM 816 O O . SER A 1 100 ? -21.709 5.093 1.814 1.00 94.75 100 SER A O 1
ATOM 818 N N . HIS A 1 101 ? -21.341 2.965 1.201 1.00 95.12 101 HIS A N 1
ATOM 819 C CA . HIS A 1 101 ? -21.580 2.404 2.533 1.00 95.12 101 HIS A CA 1
ATOM 820 C C . HIS A 1 101 ? -20.557 2.908 3.550 1.00 95.12 101 HIS A C 1
ATOM 822 O O . HIS A 1 101 ? -20.969 3.426 4.580 1.00 95.12 101 HIS A O 1
ATOM 828 N N . LEU A 1 102 ? -19.260 2.840 3.248 1.00 95.19 102 LEU A N 1
ATOM 829 C CA . LEU A 1 102 ? -18.203 3.364 4.123 1.00 95.19 102 LEU A CA 1
ATOM 830 C C . LEU A 1 102 ? -18.444 4.831 4.507 1.00 95.19 102 LEU A C 1
ATOM 832 O O . LEU A 1 102 ? -18.405 5.194 5.681 1.00 95.19 102 LEU A O 1
ATOM 836 N N . LEU A 1 103 ? -18.735 5.679 3.518 1.00 94.62 103 LEU A N 1
ATOM 837 C CA . LEU A 1 103 ? -18.959 7.105 3.746 1.00 94.62 103 LEU A CA 1
ATOM 838 C C . LEU A 1 103 ? -20.238 7.376 4.545 1.00 94.62 103 LEU A C 1
ATOM 840 O O . LEU A 1 103 ? -20.235 8.247 5.410 1.00 94.62 103 LEU A O 1
ATOM 844 N N . LEU A 1 104 ? -21.325 6.647 4.279 1.00 95.94 104 LEU A N 1
ATOM 845 C CA . LEU A 1 104 ? -22.576 6.797 5.025 1.00 95.94 104 LEU A CA 1
ATOM 846 C C . LEU A 1 104 ? -22.458 6.287 6.462 1.00 95.94 104 LEU A C 1
ATOM 848 O O . LEU A 1 104 ? -23.009 6.912 7.363 1.00 95.94 104 LEU A O 1
ATOM 852 N N . ASP A 1 105 ? -21.738 5.189 6.682 1.00 95.38 105 ASP A N 1
ATOM 853 C CA . ASP A 1 105 ? -21.444 4.672 8.018 1.00 95.38 105 ASP A CA 1
ATOM 854 C C . ASP A 1 105 ? -20.686 5.729 8.833 1.00 95.38 105 ASP A C 1
ATOM 856 O O . ASP A 1 105 ? -21.150 6.182 9.881 1.00 95.38 105 ASP A O 1
ATOM 860 N N . LEU A 1 106 ? -19.593 6.248 8.274 1.00 94.19 106 LEU A N 1
ATOM 861 C CA . LEU A 1 106 ? -18.793 7.303 8.890 1.00 94.19 106 LEU A CA 1
ATOM 862 C C . LEU A 1 106 ? -19.575 8.605 9.130 1.00 94.19 106 LEU A C 1
ATOM 864 O O . LEU A 1 106 ? -19.411 9.268 10.154 1.00 94.19 106 LEU A O 1
ATOM 868 N N . MET A 1 107 ? -20.445 8.980 8.196 1.00 95.62 107 MET A N 1
ATOM 869 C CA . MET A 1 107 ? -21.226 10.210 8.284 1.00 95.62 107 MET A CA 1
ATOM 870 C C . MET A 1 107 ? -22.376 10.116 9.291 1.00 95.62 107 MET A C 1
ATOM 872 O O . MET A 1 107 ? -22.628 11.077 10.015 1.00 95.62 107 MET A O 1
ATOM 876 N N . LEU A 1 108 ? -23.090 8.987 9.325 1.00 95.88 108 LEU A N 1
ATOM 877 C CA . LEU A 1 108 ? -24.396 8.877 9.986 1.00 95.88 108 LEU A CA 1
ATOM 878 C C . LEU A 1 108 ? -24.399 7.956 11.207 1.00 95.88 108 LEU A C 1
ATOM 880 O O . LEU A 1 108 ? -25.216 8.150 12.106 1.00 95.88 108 LEU A O 1
ATOM 884 N N . LYS A 1 109 ? -23.534 6.941 11.249 1.00 94.38 109 LYS A N 1
ATOM 885 C CA . LYS A 1 109 ? -23.580 5.881 12.264 1.00 94.38 109 LYS A CA 1
ATOM 886 C C . LYS A 1 109 ? -22.410 5.935 13.236 1.00 94.38 109 LYS A C 1
ATOM 888 O O . LYS A 1 109 ? -22.669 5.945 14.434 1.00 94.38 109 LYS A O 1
ATOM 893 N N . VAL A 1 110 ? -21.175 6.088 12.756 1.00 93.44 110 VAL A N 1
ATOM 894 C CA . VAL A 1 110 ? -19.967 6.163 13.602 1.00 93.44 110 VAL A CA 1
ATOM 895 C C . VAL A 1 110 ? -20.093 7.170 14.758 1.00 93.44 110 VAL A C 1
ATOM 897 O O . VAL A 1 110 ? -19.835 6.778 15.893 1.00 93.44 110 VAL A O 1
ATOM 900 N N . PRO A 1 111 ? -20.581 8.412 14.557 1.00 92.62 111 PRO A N 1
ATOM 901 C CA . PRO A 1 111 ? -20.780 9.367 15.655 1.00 92.62 111 PRO A CA 1
ATOM 902 C C . PRO A 1 111 ? -21.751 8.910 16.756 1.00 92.62 111 PRO A C 1
ATOM 904 O O . PRO A 1 111 ? -21.733 9.456 17.857 1.00 92.62 111 PRO A O 1
ATOM 907 N N . ASN A 1 112 ? -22.637 7.959 16.447 1.00 93.25 112 ASN A N 1
ATOM 908 C CA . ASN A 1 112 ? -23.624 7.413 17.375 1.00 93.25 112 ASN A CA 1
ATOM 909 C C . ASN A 1 112 ? -23.129 6.163 18.112 1.00 93.25 112 ASN A C 1
ATOM 911 O O . ASN A 1 112 ? -23.821 5.719 19.028 1.00 93.25 112 ASN A O 1
ATOM 915 N N . TYR A 1 113 ? -21.995 5.580 17.713 1.00 93.56 113 TYR A N 1
ATOM 916 C CA . TYR A 1 113 ? -21.480 4.369 18.339 1.00 93.56 113 TYR A CA 1
ATOM 917 C C . TYR A 1 113 ? -21.002 4.642 19.761 1.00 93.56 113 TYR A C 1
ATOM 919 O O . TYR A 1 113 ? -20.285 5.609 20.031 1.00 93.56 113 TYR A O 1
ATOM 927 N N . MET A 1 114 ? -21.407 3.753 20.661 1.00 93.38 114 MET A N 1
ATOM 928 C CA . MET A 1 114 ? -21.000 3.719 22.057 1.00 93.38 114 MET A CA 1
ATOM 929 C C . MET A 1 114 ? -20.348 2.370 22.375 1.00 93.38 114 MET A C 1
ATOM 931 O O . MET A 1 114 ? -20.644 1.382 21.700 1.00 93.38 114 MET A O 1
ATOM 935 N N . PRO A 1 115 ? -19.542 2.270 23.449 1.00 94.56 115 PRO A N 1
ATOM 936 C CA . PRO A 1 115 ? -18.946 0.998 23.863 1.00 94.56 115 PRO A CA 1
ATOM 937 C C . PRO A 1 115 ? -19.951 -0.155 24.003 1.00 94.56 115 PRO A C 1
ATOM 939 O O . PRO A 1 115 ? -19.677 -1.275 23.586 1.00 94.56 115 PRO A O 1
ATOM 942 N N . ARG A 1 116 ? -21.167 0.133 24.490 1.00 95.06 116 ARG A N 1
ATOM 943 C CA . ARG A 1 116 ? -22.253 -0.857 24.607 1.00 95.06 116 ARG A CA 1
ATOM 944 C C . ARG A 1 116 ? -22.752 -1.424 23.274 1.00 95.06 116 ARG A C 1
ATOM 946 O O . ARG A 1 116 ? -23.368 -2.482 23.267 1.00 95.06 116 ARG A O 1
ATOM 953 N N . ASP A 1 117 ? -22.535 -0.720 22.164 1.00 94.00 117 ASP A N 1
ATOM 954 C CA . ASP A 1 117 ? -22.987 -1.158 20.841 1.00 94.00 117 ASP A CA 1
ATOM 955 C C . ASP A 1 117 ? -22.003 -2.150 20.206 1.00 94.00 117 ASP A C 1
ATOM 957 O O . ASP A 1 117 ? -22.363 -2.835 19.248 1.00 94.00 117 ASP A O 1
ATOM 961 N N . LEU A 1 118 ? -20.777 -2.246 20.739 1.00 95.00 118 LEU A N 1
ATOM 962 C CA . LEU A 1 118 ? -19.690 -3.029 20.157 1.00 95.00 118 LEU A CA 1
ATOM 963 C C . LEU A 1 118 ? -20.082 -4.485 19.850 1.00 95.00 118 LEU A C 1
ATOM 965 O O . LEU A 1 118 ? -19.868 -4.883 18.707 1.00 95.00 118 LEU A O 1
ATOM 969 N N . PRO A 1 119 ? -20.734 -5.255 20.752 1.00 94.88 119 PRO A N 1
ATOM 970 C CA . PRO A 1 119 ? -21.091 -6.650 20.467 1.00 94.88 119 PRO A CA 1
ATOM 971 C C . PRO A 1 119 ? -22.049 -6.822 19.278 1.00 94.88 119 PRO A C 1
ATOM 973 O O . PRO A 1 119 ? -22.089 -7.879 18.657 1.00 94.88 119 PRO A O 1
ATOM 976 N N . ARG A 1 120 ? -22.837 -5.789 18.948 1.00 94.19 120 ARG A N 1
ATOM 977 C CA . ARG A 1 120 ? -23.763 -5.801 17.803 1.00 94.19 120 ARG A CA 1
ATOM 978 C C . ARG A 1 120 ? -23.073 -5.414 16.494 1.00 94.19 120 ARG A C 1
ATOM 980 O O . ARG A 1 120 ? -23.537 -5.809 15.423 1.00 94.19 120 ARG A O 1
ATOM 987 N N . LEU A 1 121 ? -22.032 -4.589 16.578 1.00 94.75 121 LEU A N 1
ATOM 988 C CA . LEU A 1 121 ? -21.333 -4.011 15.430 1.00 94.75 121 LEU A CA 1
ATOM 989 C C . LEU A 1 121 ? -20.129 -4.854 15.007 1.00 94.75 121 LEU A C 1
ATOM 991 O O . LEU A 1 121 ? -19.804 -4.901 13.822 1.00 94.75 121 LEU A O 1
ATOM 995 N N . MET A 1 122 ? -19.441 -5.485 15.959 1.00 96.19 122 MET A N 1
ATOM 996 C CA . MET A 1 122 ? -18.141 -6.093 15.707 1.00 96.19 122 MET A CA 1
ATOM 997 C C . MET A 1 122 ? -17.955 -7.400 16.466 1.00 96.19 122 MET A C 1
ATOM 999 O O . MET A 1 122 ? -18.314 -7.524 17.635 1.00 96.19 122 MET A O 1
ATOM 1003 N N . THR A 1 123 ? -17.317 -8.351 15.796 1.00 97.69 123 THR A N 1
ATOM 1004 C CA . THR A 1 123 ? -16.766 -9.565 16.406 1.00 97.69 123 THR A CA 1
ATOM 1005 C C . THR A 1 123 ? -15.256 -9.556 16.244 1.00 97.69 123 THR A C 1
ATOM 1007 O O . THR A 1 123 ? -14.759 -9.045 15.240 1.00 97.69 123 THR A O 1
ATOM 1010 N N . PHE A 1 124 ? -14.536 -10.157 17.185 1.00 98.25 124 PHE A N 1
ATOM 1011 C CA . PHE A 1 124 ? -13.079 -10.201 17.170 1.00 98.25 124 PHE A CA 1
ATOM 1012 C C . PHE A 1 124 ? -12.563 -11.635 17.034 1.00 98.25 124 PHE A C 1
ATOM 1014 O O . PHE A 1 124 ? -13.172 -12.565 17.556 1.00 98.25 124 PHE A O 1
ATOM 1021 N N . GLU A 1 125 ? -11.431 -11.794 16.358 1.00 98.44 125 GLU A N 1
ATOM 1022 C CA . GLU A 1 125 ? -10.649 -13.030 16.263 1.00 98.44 125 GLU A CA 1
ATOM 1023 C C . GLU A 1 125 ? -9.173 -12.687 16.514 1.00 98.44 125 GLU A C 1
ATOM 1025 O O . GLU A 1 125 ? -8.685 -11.712 15.942 1.00 98.44 125 GLU A O 1
ATOM 1030 N N . GLY A 1 126 ? -8.487 -13.456 17.368 1.00 97.94 126 GLY A N 1
ATOM 1031 C CA . GLY A 1 126 ? -7.066 -13.258 17.699 1.00 97.94 126 GLY A CA 1
ATOM 1032 C C . GLY A 1 126 ? -6.767 -12.137 18.710 1.00 97.94 126 GLY A C 1
ATOM 1033 O O . GLY A 1 126 ? -5.704 -11.524 18.653 1.00 97.94 126 GLY A O 1
ATOM 1034 N N . LEU A 1 127 ? -7.705 -11.788 19.602 1.00 97.69 127 LEU A N 1
ATOM 1035 C CA . LEU A 1 127 ? -7.474 -10.732 20.610 1.00 97.69 127 LEU A CA 1
ATOM 1036 C C . LEU A 1 127 ? -6.398 -11.093 21.642 1.00 97.69 127 LEU A C 1
ATOM 1038 O O . LEU A 1 127 ? -5.735 -10.206 22.165 1.00 97.69 127 LEU A O 1
ATOM 1042 N N . ASP A 1 128 ? -6.224 -12.376 21.920 1.00 98.25 128 ASP A N 1
ATOM 1043 C CA . ASP A 1 128 ? -5.177 -12.932 22.773 1.00 98.25 128 ASP A CA 1
ATOM 1044 C C . ASP A 1 128 ? -3.774 -12.544 22.283 1.00 98.25 128 ASP A C 1
ATOM 1046 O O . ASP A 1 128 ? -2.981 -12.021 23.065 1.00 98.25 128 ASP A O 1
ATOM 1050 N N . ILE A 1 129 ? -3.521 -12.646 20.972 1.00 98.31 129 ILE A N 1
ATOM 1051 C CA . ILE A 1 129 ? -2.265 -12.213 20.330 1.00 98.31 129 ILE A CA 1
ATOM 1052 C C . ILE A 1 129 ? -1.979 -10.737 20.639 1.00 98.31 129 ILE A C 1
ATOM 1054 O O . ILE A 1 129 ? -0.850 -10.343 20.944 1.00 98.31 129 ILE A O 1
ATOM 1058 N N . LEU A 1 130 ? -3.020 -9.905 20.556 1.00 98.00 130 LEU A N 1
ATOM 1059 C CA . LEU A 1 130 ? -2.923 -8.477 20.829 1.00 98.00 130 LEU A CA 1
ATOM 1060 C C . LEU A 1 130 ? -2.621 -8.201 22.307 1.00 98.00 130 LEU A C 1
ATOM 1062 O O . LEU A 1 130 ? -1.736 -7.401 22.619 1.00 98.00 130 LEU A O 1
ATOM 1066 N N . ASP A 1 131 ? -3.369 -8.840 23.205 1.00 98.38 131 ASP A N 1
ATOM 1067 C CA . ASP A 1 131 ? -3.234 -8.663 24.649 1.00 98.38 131 ASP A CA 1
ATOM 1068 C C . ASP A 1 131 ? -1.848 -9.104 25.136 1.00 98.38 131 ASP A C 1
ATOM 1070 O O . ASP A 1 131 ? -1.214 -8.391 25.917 1.00 98.38 131 ASP A O 1
ATOM 1074 N N . ASP A 1 132 ? -1.338 -10.231 24.640 1.00 98.38 132 ASP A N 1
ATOM 1075 C CA . ASP A 1 132 ? -0.021 -10.753 25.009 1.00 98.38 132 ASP A CA 1
ATOM 1076 C C . ASP A 1 132 ? 1.122 -9.855 24.533 1.00 98.38 132 ASP A C 1
ATOM 1078 O O . ASP A 1 132 ? 2.077 -9.610 25.275 1.00 98.38 132 ASP A O 1
ATOM 1082 N N . ALA A 1 133 ? 1.007 -9.277 23.339 1.00 98.19 133 ALA A N 1
ATOM 1083 C CA . ALA A 1 133 ? 1.983 -8.311 22.854 1.00 98.19 133 ALA A CA 1
ATOM 1084 C C . ALA A 1 133 ? 1.970 -7.001 23.663 1.00 98.19 133 ALA A C 1
ATOM 1086 O O . ALA A 1 133 ? 3.033 -6.459 23.972 1.00 98.19 133 ALA A O 1
ATOM 1087 N N . LEU A 1 134 ? 0.796 -6.509 24.078 1.00 98.44 134 LEU A N 1
ATOM 1088 C CA . LEU A 1 134 ? 0.694 -5.299 24.909 1.00 98.44 134 LEU A CA 1
ATOM 1089 C C . LEU A 1 134 ? 1.266 -5.483 26.319 1.00 98.44 134 LEU A C 1
ATOM 1091 O O . LEU A 1 134 ? 1.737 -4.501 26.902 1.00 98.44 134 LEU A O 1
ATOM 1095 N N . LYS A 1 135 ? 1.275 -6.707 26.868 1.00 98.25 135 LYS A N 1
ATOM 1096 C CA . LYS A 1 135 ? 1.924 -7.006 28.162 1.00 98.25 135 LYS A CA 1
ATOM 1097 C C . LYS A 1 135 ? 3.429 -6.724 28.144 1.00 98.25 135 LYS A C 1
ATOM 1099 O O . LYS A 1 135 ? 4.004 -6.473 29.197 1.00 98.25 135 LYS A O 1
ATOM 1104 N N . GLN A 1 136 ? 4.059 -6.702 26.967 1.00 97.50 136 GLN A N 1
ATOM 1105 C CA . GLN A 1 136 ? 5.484 -6.385 26.817 1.00 97.50 136 GLN A CA 1
ATOM 1106 C C . GLN A 1 136 ? 5.799 -4.891 27.017 1.00 97.50 136 GLN A C 1
ATOM 1108 O O . GLN A 1 136 ? 6.967 -4.523 27.105 1.00 97.50 136 GLN A O 1
ATOM 1113 N N . GLY A 1 137 ? 4.786 -4.016 27.056 1.00 98.19 137 GLY A N 1
ATOM 1114 C CA . GLY A 1 137 ? 4.949 -2.593 27.373 1.00 98.19 137 GLY A CA 1
ATOM 1115 C C . GLY A 1 137 ? 5.583 -1.730 26.274 1.00 98.19 137 GLY A C 1
ATOM 1116 O O . GLY A 1 137 ? 5.860 -0.560 26.522 1.00 98.19 137 GLY A O 1
ATOM 1117 N N . LYS A 1 138 ? 5.806 -2.271 25.069 1.00 98.31 138 LYS A N 1
ATOM 1118 C CA . LYS A 1 138 ? 6.465 -1.570 23.945 1.00 98.31 138 LYS A CA 1
ATOM 1119 C C . LYS A 1 138 ? 5.500 -0.857 22.987 1.00 98.31 138 LYS A C 1
ATOM 1121 O O . LYS A 1 138 ? 5.936 -0.255 22.007 1.00 98.31 138 LYS A O 1
ATOM 1126 N N . GLY A 1 139 ? 4.194 -0.962 23.225 1.00 98.56 139 GLY A N 1
ATOM 1127 C CA . GLY A 1 139 ? 3.179 -0.624 22.233 1.00 98.56 139 GLY A CA 1
ATOM 1128 C C . GLY A 1 139 ? 3.177 -1.611 21.068 1.00 98.56 139 GLY A C 1
ATOM 1129 O O . GLY A 1 139 ? 3.888 -2.614 21.078 1.00 98.56 139 GLY A O 1
ATOM 1130 N N . ILE A 1 140 ? 2.344 -1.349 20.063 1.00 98.75 140 ILE A N 1
ATOM 1131 C CA . ILE A 1 140 ? 2.189 -2.231 18.897 1.00 98.75 140 ILE A CA 1
ATOM 1132 C C . ILE A 1 140 ? 2.135 -1.402 17.628 1.00 98.75 140 ILE A C 1
ATOM 1134 O O . ILE A 1 140 ? 1.421 -0.405 17.556 1.00 98.75 140 ILE A O 1
ATOM 1138 N N . LEU A 1 141 ? 2.830 -1.858 16.594 1.00 98.81 141 LEU A N 1
ATOM 1139 C CA . LEU A 1 141 ? 2.682 -1.357 15.237 1.00 98.81 141 LEU A CA 1
ATOM 1140 C C . LEU A 1 141 ? 1.653 -2.214 14.502 1.00 98.81 141 LEU A C 1
ATOM 1142 O O . LEU A 1 141 ? 1.884 -3.388 14.236 1.00 98.81 141 LEU A O 1
ATOM 1146 N N . MET A 1 142 ? 0.511 -1.632 14.155 1.00 98.75 142 MET A N 1
ATOM 1147 C CA . MET A 1 142 ? -0.635 -2.375 13.637 1.00 98.75 142 MET A CA 1
ATOM 1148 C C . MET A 1 142 ? -0.938 -2.002 12.179 1.00 98.75 142 MET A C 1
ATOM 1150 O O . MET A 1 142 ? -1.710 -1.066 11.930 1.00 98.75 142 MET A O 1
ATOM 1154 N N . PRO A 1 143 ? -0.317 -2.684 11.192 1.00 98.56 143 PRO A N 1
ATOM 1155 C CA .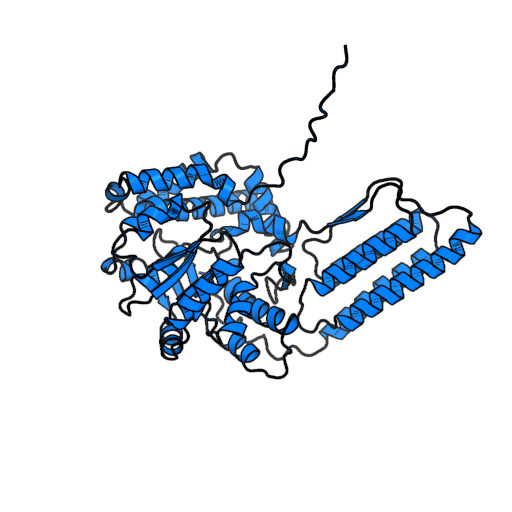 PRO A 1 143 ? -0.656 -2.506 9.787 1.00 98.56 143 PRO A CA 1
ATOM 1156 C C . PRO A 1 143 ? -2.077 -2.985 9.486 1.00 98.56 143 PRO A C 1
ATOM 1158 O O . PRO A 1 143 ? -2.516 -4.031 9.960 1.00 98.56 143 PRO A O 1
ATOM 1161 N N . SER A 1 144 ? -2.769 -2.252 8.619 1.00 98.25 144 SER A N 1
ATOM 1162 C CA . SER A 1 144 ? -4.051 -2.667 8.046 1.00 98.25 144 SER A CA 1
ATOM 1163 C C . SER A 1 144 ? -4.177 -2.229 6.586 1.00 98.25 144 SER A C 1
ATOM 1165 O O . SER A 1 144 ? -3.280 -1.595 6.031 1.00 98.25 144 SER A O 1
ATOM 1167 N N . VAL A 1 145 ? -5.294 -2.564 5.949 1.00 97.31 145 VAL A N 1
ATOM 1168 C CA . VAL A 1 145 ? -5.626 -2.192 4.566 1.00 97.31 145 VAL A CA 1
ATOM 1169 C C . VAL A 1 145 ? -6.987 -1.504 4.520 1.00 97.31 145 VAL A C 1
ATOM 1171 O O . VAL A 1 145 ? -7.833 -1.745 5.382 1.00 97.31 145 VAL A O 1
ATOM 1174 N N . HIS A 1 146 ? -7.241 -0.678 3.502 1.00 97.19 146 HIS A N 1
ATOM 1175 C CA . HIS A 1 146 ? -8.521 0.021 3.335 1.00 97.19 146 HIS A CA 1
ATOM 1176 C C . HIS A 1 146 ? -9.614 -0.908 2.772 1.00 97.19 146 HIS A C 1
ATOM 1178 O O . HIS A 1 146 ? -10.233 -0.615 1.746 1.00 97.19 146 HIS A O 1
ATOM 1184 N N . VAL A 1 147 ? -9.818 -2.063 3.402 1.00 96.62 147 VAL A N 1
ATOM 1185 C CA . VAL A 1 147 ? -10.835 -3.057 3.042 1.00 96.62 147 VAL A CA 1
ATOM 1186 C C . VAL A 1 147 ? -12.017 -2.946 3.998 1.00 96.62 147 VAL A C 1
ATOM 1188 O O . VAL A 1 147 ? -11.844 -2.814 5.209 1.00 96.62 147 VAL A O 1
ATOM 1191 N N . GLY A 1 148 ? -13.229 -3.007 3.446 1.00 95.06 148 GLY A N 1
ATOM 1192 C CA . GLY A 1 148 ? -14.459 -3.001 4.231 1.00 95.06 148 GLY A CA 1
ATOM 1193 C C . GLY A 1 148 ? -14.629 -1.706 5.017 1.00 95.06 148 GLY A C 1
ATOM 1194 O O . GLY A 1 148 ? -14.297 -0.623 4.532 1.00 95.06 148 GLY A O 1
ATOM 1195 N N . GLN A 1 149 ? -15.127 -1.827 6.249 1.00 95.62 149 GLN A N 1
ATOM 1196 C CA . GLN A 1 149 ? -15.200 -0.700 7.175 1.00 95.62 149 GLN A CA 1
ATOM 1197 C C . GLN A 1 149 ? -13.928 -0.637 8.007 1.00 95.62 149 GLN A C 1
ATOM 1199 O O . GLN A 1 149 ? -13.925 -0.929 9.196 1.00 95.62 149 GLN A O 1
ATOM 1204 N N . PHE A 1 150 ? -12.815 -0.273 7.376 1.00 95.62 150 PHE A N 1
ATOM 1205 C CA . PHE A 1 150 ? -11.498 -0.260 8.021 1.00 95.62 150 PHE A CA 1
ATOM 1206 C C . PHE A 1 150 ? -11.421 0.661 9.256 1.00 95.62 150 PHE A C 1
ATOM 1208 O O . PHE A 1 150 ? -10.622 0.418 10.156 1.00 95.62 150 PHE A O 1
ATOM 1215 N N . PHE A 1 151 ? -12.278 1.687 9.364 1.00 94.50 151 PHE A N 1
ATOM 1216 C CA . PHE A 1 151 ? -12.393 2.503 10.584 1.00 94.50 151 PHE A CA 1
ATOM 1217 C C . PHE A 1 151 ? -12.899 1.703 11.790 1.00 94.50 151 PHE A C 1
ATOM 1219 O O . PHE A 1 151 ? -12.667 2.103 12.931 1.00 94.50 151 PHE A O 1
ATOM 1226 N N . HIS A 1 152 ? -13.561 0.566 11.559 1.00 96.50 152 HIS A N 1
ATOM 1227 C CA . HIS A 1 152 ? -13.981 -0.341 12.621 1.00 96.50 152 HIS A CA 1
ATOM 1228 C C . HIS A 1 152 ? -12.787 -0.982 13.318 1.00 96.50 152 HIS A C 1
ATOM 1230 O O . HIS A 1 152 ? -12.911 -1.246 14.502 1.00 96.50 152 HIS A O 1
ATOM 1236 N N . CYS A 1 153 ? -11.621 -1.136 12.677 1.00 97.31 153 CYS A N 1
ATOM 1237 C CA . CYS A 1 153 ? -10.410 -1.573 13.383 1.00 97.31 153 CYS A CA 1
ATOM 1238 C C . CYS A 1 153 ? -10.083 -0.615 14.540 1.00 97.31 153 CYS A C 1
ATOM 1240 O O . CYS A 1 153 ? -9.933 -1.035 15.681 1.00 97.31 153 CYS A O 1
ATOM 1242 N N . VAL A 1 154 ? -10.057 0.694 14.264 1.00 96.12 154 VAL A N 1
ATOM 1243 C CA . VAL A 1 154 ? -9.783 1.720 15.281 1.00 96.12 154 VAL A CA 1
ATOM 1244 C C . VAL A 1 154 ? -10.921 1.797 16.301 1.00 96.12 154 VAL A C 1
ATOM 1246 O O . VAL A 1 154 ? -10.673 1.733 17.502 1.00 96.12 154 VAL A O 1
ATOM 1249 N N . GLY A 1 155 ? -12.172 1.904 15.842 1.00 95.12 155 GLY A N 1
ATOM 1250 C CA . GLY A 1 155 ? -13.335 2.013 16.729 1.00 95.12 155 GLY A CA 1
ATOM 1251 C C . GLY A 1 155 ? -13.527 0.788 17.625 1.00 95.12 155 GLY A C 1
ATOM 1252 O O . GLY A 1 155 ? -13.801 0.936 18.812 1.00 95.12 155 GLY A O 1
ATOM 1253 N N . GLY A 1 156 ? -13.330 -0.410 17.079 1.00 96.56 156 GLY A N 1
ATOM 1254 C CA . GLY A 1 156 ? -13.453 -1.670 17.800 1.00 96.56 156 GLY A CA 1
ATOM 1255 C C . GLY A 1 156 ? -12.439 -1.788 18.924 1.00 96.56 156 GLY A C 1
ATOM 1256 O O . GLY A 1 156 ? -12.821 -2.089 20.050 1.00 96.56 156 GLY A O 1
ATOM 1257 N N . LEU A 1 157 ? -11.172 -1.468 18.651 1.00 97.62 157 LEU A N 1
ATOM 1258 C CA . LEU A 1 157 ? -10.129 -1.456 19.675 1.00 97.62 157 LEU A CA 1
ATOM 1259 C C . LEU A 1 157 ? -10.412 -0.405 20.758 1.00 97.62 157 LEU A C 1
ATOM 1261 O O . LEU A 1 157 ? -10.374 -0.709 21.947 1.00 97.62 157 LEU A O 1
ATOM 1265 N N . LEU A 1 158 ? -10.770 0.820 20.368 1.00 96.12 158 LEU A N 1
ATOM 1266 C CA . LEU A 1 158 ? -11.064 1.892 21.325 1.00 96.12 158 LEU A CA 1
ATOM 1267 C C . LEU A 1 158 ? -12.233 1.560 22.255 1.00 96.12 158 LEU A C 1
ATOM 1269 O O . LEU A 1 158 ? -12.195 1.905 23.437 1.00 96.12 158 LEU A O 1
ATOM 1273 N N . PHE A 1 159 ? -13.275 0.924 21.724 1.00 96.31 159 PHE A N 1
ATOM 1274 C CA . PHE A 1 159 ? -14.496 0.596 22.457 1.00 96.31 159 PHE A CA 1
ATOM 1275 C C . PHE A 1 159 ? -14.443 -0.754 23.167 1.00 96.31 159 PHE A C 1
ATOM 1277 O O . PHE A 1 159 ? -15.356 -1.064 23.933 1.00 96.31 159 PHE A O 1
ATOM 1284 N N . HIS A 1 160 ? -13.392 -1.545 22.946 1.00 97.00 160 HIS A N 1
ATOM 1285 C CA . HIS A 1 160 ? -13.213 -2.814 23.630 1.00 97.00 160 HIS A CA 1
ATOM 1286 C C . HIS A 1 160 ? -13.090 -2.611 25.147 1.00 97.00 160 HIS A C 1
ATOM 1288 O O . HIS A 1 160 ? -12.526 -1.621 25.624 1.00 97.00 160 HIS A O 1
ATOM 1294 N N . LYS A 1 161 ? -13.590 -3.580 25.922 1.00 95.75 161 LYS A N 1
ATOM 1295 C CA . LYS A 1 161 ? -13.599 -3.528 27.395 1.00 95.75 161 LYS A CA 1
ATOM 1296 C C . LYS A 1 161 ? -12.196 -3.432 28.013 1.00 95.75 161 LYS A C 1
ATOM 1298 O O . LYS A 1 161 ? -12.062 -2.866 29.089 1.00 95.75 161 LYS A O 1
ATOM 1303 N N . ASN A 1 162 ? -11.165 -3.912 27.309 1.00 96.25 162 ASN A N 1
ATOM 1304 C CA . ASN A 1 162 ? -9.767 -3.832 27.754 1.00 96.25 162 ASN A CA 1
ATOM 1305 C C . ASN A 1 162 ? -9.196 -2.402 27.671 1.00 96.25 162 ASN A C 1
ATOM 1307 O O . ASN A 1 162 ? -8.097 -2.151 28.152 1.00 96.25 162 ASN A O 1
ATOM 1311 N N . GLY A 1 163 ? -9.925 -1.448 27.077 1.00 95.69 163 GLY A N 1
ATOM 1312 C CA . GLY A 1 163 ? -9.569 -0.033 27.137 1.00 95.69 163 GLY A CA 1
ATOM 1313 C C . GLY A 1 163 ? -8.320 0.342 26.339 1.00 95.69 163 GLY A C 1
ATOM 1314 O O . GLY A 1 163 ? -7.563 1.207 26.778 1.00 95.69 163 GLY A O 1
ATOM 1315 N N . TYR A 1 164 ? -8.106 -0.277 25.174 1.00 98.19 164 TYR A N 1
ATOM 1316 C CA . TYR A 1 164 ? -6.921 -0.026 24.355 1.00 98.19 164 TYR A CA 1
ATOM 1317 C C . TYR A 1 164 ? -6.759 1.459 23.995 1.00 98.19 164 TYR A C 1
ATOM 1319 O O . TYR A 1 164 ? -7.729 2.173 23.710 1.00 98.19 164 TYR A O 1
ATOM 1327 N N . LYS A 1 165 ? -5.500 1.907 23.980 1.00 98.38 165 LYS A N 1
ATOM 1328 C CA . LYS A 1 165 ? -5.088 3.231 23.504 1.00 98.38 165 LYS A CA 1
ATOM 1329 C C . LYS A 1 165 ? -4.633 3.107 22.060 1.00 98.38 165 LYS A C 1
ATOM 1331 O O . LYS A 1 165 ? -3.804 2.252 21.756 1.00 98.38 165 LYS A O 1
ATOM 1336 N N . VAL A 1 166 ? -5.168 3.942 21.176 1.00 98.38 166 VAL A N 1
ATOM 1337 C CA . VAL A 1 166 ? -4.893 3.849 19.738 1.00 98.38 166 VAL A CA 1
ATOM 1338 C C . VAL A 1 166 ? -4.370 5.183 19.232 1.00 98.38 166 VAL A C 1
ATOM 1340 O O . VAL A 1 166 ? -4.956 6.231 19.489 1.00 98.38 166 VAL A O 1
ATOM 1343 N N . ALA A 1 167 ? -3.268 5.144 18.495 1.00 97.69 167 ALA A N 1
ATOM 1344 C CA . ALA A 1 167 ? -2.751 6.263 17.732 1.00 97.69 167 ALA A CA 1
ATOM 1345 C C . ALA A 1 167 ? -2.942 5.971 16.240 1.00 97.69 167 ALA A C 1
ATOM 1347 O O . ALA A 1 167 ? -2.464 4.956 15.743 1.00 97.69 167 ALA A O 1
ATOM 1348 N N . ALA A 1 168 ? -3.643 6.837 15.511 1.00 95.31 168 ALA A N 1
ATOM 1349 C CA . ALA A 1 168 ? -3.878 6.678 14.076 1.00 95.31 168 ALA A CA 1
ATOM 1350 C C . ALA A 1 168 ? -3.292 7.857 13.297 1.00 95.31 168 ALA A C 1
ATOM 1352 O O . ALA A 1 168 ? -3.382 9.008 13.726 1.00 95.31 168 ALA A O 1
ATOM 1353 N N . VAL A 1 169 ? -2.722 7.594 12.119 1.00 91.88 169 VAL A N 1
ATOM 1354 C CA . VAL A 1 169 ? -2.151 8.656 11.276 1.00 91.88 169 VAL A CA 1
ATOM 1355 C C . VAL A 1 169 ? -3.180 9.184 10.285 1.00 91.88 169 VAL A C 1
ATOM 1357 O O . VAL A 1 169 ? -3.624 8.478 9.379 1.00 91.88 169 VAL A O 1
ATOM 1360 N N . GLY A 1 170 ? -3.511 10.468 10.419 1.00 87.31 170 GLY A N 1
ATOM 1361 C CA . GLY A 1 170 ? -4.462 11.173 9.568 1.00 87.31 170 GLY A CA 1
ATOM 1362 C C . GLY A 1 170 ? -3.782 12.126 8.585 1.00 87.31 170 GLY A C 1
ATOM 1363 O O . GLY A 1 170 ? -2.838 12.849 8.909 1.00 87.31 170 GLY A O 1
ATOM 1364 N N . ASN A 1 171 ? -4.291 12.197 7.354 1.00 85.06 171 ASN A N 1
ATOM 1365 C CA . ASN A 1 171 ? -3.945 13.306 6.465 1.00 85.06 171 ASN A CA 1
ATOM 1366 C C . ASN A 1 171 ? -4.670 14.567 6.946 1.00 85.06 171 ASN A C 1
ATOM 1368 O O . ASN A 1 171 ? -5.897 14.576 6.976 1.00 85.06 171 ASN A O 1
ATOM 1372 N N . LEU A 1 172 ? -3.939 15.647 7.238 1.00 82.06 172 LEU A N 1
ATOM 1373 C CA . LEU A 1 172 ? -4.529 16.914 7.695 1.00 82.06 172 LEU A CA 1
ATOM 1374 C C . LEU A 1 172 ? -5.554 17.500 6.711 1.00 82.06 172 LEU A C 1
ATOM 1376 O O . LEU A 1 172 ? -6.457 18.224 7.108 1.00 82.06 172 LEU A O 1
ATOM 1380 N N . LYS A 1 173 ? -5.471 17.148 5.422 1.00 81.50 173 LYS A N 1
ATOM 1381 C CA . LYS A 1 173 ? -6.469 17.545 4.409 1.00 81.50 173 LYS A CA 1
ATOM 1382 C C . LYS A 1 173 ? -7.825 16.870 4.586 1.00 81.50 173 LYS A C 1
ATOM 1384 O O . LYS A 1 173 ? -8.797 17.320 3.992 1.00 81.50 173 LYS A O 1
ATOM 1389 N N . ASN A 1 174 ? -7.863 15.793 5.359 1.00 82.88 174 ASN A N 1
ATOM 1390 C CA . ASN A 1 174 ? -9.063 15.045 5.691 1.00 82.88 174 ASN A CA 1
ATOM 1391 C C . ASN A 1 174 ? -9.510 15.346 7.131 1.00 82.88 174 ASN A C 1
ATOM 1393 O O . ASN A 1 174 ? -10.334 14.607 7.650 1.00 82.88 174 ASN A O 1
ATOM 1397 N N . ARG A 1 175 ? -8.973 16.390 7.784 1.00 84.50 175 ARG A N 1
ATOM 1398 C CA . ARG A 1 175 ? -9.315 16.764 9.167 1.00 84.50 175 ARG A CA 1
ATOM 1399 C C . ARG A 1 175 ? -10.823 16.909 9.377 1.00 84.50 175 ARG A C 1
ATOM 1401 O O . ARG A 1 175 ? -11.344 16.361 10.342 1.00 84.50 175 ARG A O 1
ATOM 1408 N N . ASP A 1 176 ? -11.511 17.517 8.412 1.00 84.69 176 ASP A N 1
ATOM 1409 C CA . ASP A 1 176 ? -12.975 17.651 8.354 1.00 84.69 176 ASP A CA 1
ATOM 1410 C C . ASP A 1 176 ? -13.724 16.328 8.614 1.00 84.69 176 ASP A C 1
ATOM 1412 O O . ASP A 1 176 ? -14.834 16.332 9.136 1.00 84.69 176 ASP A O 1
ATOM 1416 N N . LEU A 1 177 ? -13.117 15.188 8.270 1.00 82.38 177 LEU A N 1
ATOM 1417 C CA . LEU A 1 177 ? -13.715 13.864 8.404 1.00 82.38 177 LEU A CA 1
ATOM 1418 C C . LEU A 1 177 ? -13.790 13.366 9.854 1.00 82.38 177 LEU A C 1
ATOM 1420 O O . LEU A 1 177 ? -14.680 12.587 10.180 1.00 82.38 177 LEU A O 1
ATOM 1424 N N . PHE A 1 178 ? -12.829 13.752 10.696 1.00 82.75 178 PHE A N 1
ATOM 1425 C CA . PHE A 1 178 ? -12.630 13.138 12.011 1.00 82.75 178 PHE A CA 1
ATOM 1426 C C . PHE A 1 178 ? -12.541 14.136 13.164 1.00 82.75 178 PHE A C 1
ATOM 1428 O O . PHE A 1 178 ? -12.714 13.725 14.305 1.00 82.75 178 PHE A O 1
ATOM 1435 N N . GLU A 1 179 ? -12.309 15.425 12.906 1.00 86.31 179 GLU A N 1
ATOM 1436 C CA . GLU A 1 179 ? -12.094 16.436 13.950 1.00 86.31 179 GLU A CA 1
ATOM 1437 C C . GLU A 1 179 ? -13.207 16.462 15.000 1.00 86.31 179 GLU A C 1
ATOM 1439 O O . GLU A 1 179 ? -12.936 16.480 16.197 1.00 86.31 179 GLU A O 1
ATOM 1444 N N . ILE A 1 180 ? -14.464 16.414 14.557 1.00 86.12 180 ILE A N 1
ATOM 1445 C CA . ILE A 1 180 ? -15.610 16.464 15.469 1.00 86.12 180 ILE A CA 1
ATOM 1446 C C . ILE A 1 180 ? -15.750 15.149 16.239 1.00 86.12 180 ILE A C 1
ATOM 1448 O O . ILE A 1 180 ? -16.048 15.170 17.429 1.00 86.12 180 ILE A O 1
ATOM 1452 N N . VAL A 1 181 ? -15.509 14.015 15.573 1.00 85.38 181 VAL A N 1
ATOM 1453 C CA . VAL A 1 181 ? -15.630 12.678 16.172 1.00 85.38 181 VAL A CA 1
ATOM 1454 C C . VAL A 1 181 ? -14.569 12.464 17.251 1.00 85.38 181 VAL A C 1
ATOM 1456 O O . VAL A 1 181 ? -14.896 12.006 18.340 1.00 85.38 181 VAL A O 1
ATOM 1459 N N . VAL A 1 182 ? -13.322 12.860 16.983 1.00 87.50 182 VAL A N 1
ATOM 1460 C CA . VAL A 1 182 ? -12.203 12.780 17.939 1.00 87.50 182 VAL A CA 1
ATOM 1461 C C . VAL A 1 182 ? -12.463 13.621 19.192 1.00 87.50 182 VAL A C 1
ATOM 1463 O O . VAL A 1 182 ? -11.968 13.285 20.261 1.00 87.50 182 VAL A O 1
ATOM 1466 N N . GLY A 1 183 ? -13.274 14.677 19.090 1.00 88.88 183 GLY A N 1
ATOM 1467 C CA . GLY A 1 183 ? -13.675 15.491 20.236 1.00 88.88 183 GLY A CA 1
ATOM 1468 C C . GLY A 1 183 ? -14.725 14.850 21.150 1.00 88.88 183 GLY A C 1
ATOM 1469 O O . GLY A 1 183 ? -15.028 15.426 22.195 1.00 88.88 183 GLY A O 1
ATOM 1470 N N . PHE A 1 184 ? -15.325 13.706 20.794 1.00 89.69 184 PHE A N 1
ATOM 1471 C CA . PHE A 1 184 ? -16.305 13.079 21.683 1.00 89.69 184 PHE A CA 1
ATOM 1472 C C . PHE A 1 184 ? -15.630 12.285 22.813 1.00 89.69 184 PHE A C 1
ATOM 1474 O O . PHE A 1 184 ? -14.628 11.610 22.567 1.00 89.69 184 PHE A O 1
ATOM 1481 N N . PRO A 1 185 ? -16.203 12.273 24.036 1.00 91.31 185 PRO A N 1
ATOM 1482 C CA . PRO A 1 185 ? -15.590 11.619 25.195 1.00 91.31 185 PRO A CA 1
ATOM 1483 C C . PRO A 1 185 ? -15.252 10.139 24.989 1.00 91.31 185 PRO A C 1
ATOM 1485 O O . PRO A 1 185 ? -14.232 9.662 25.480 1.00 91.31 185 PRO A O 1
ATOM 1488 N N . GLN A 1 186 ? -16.064 9.400 24.225 1.00 90.19 186 GLN A N 1
ATOM 1489 C CA . GLN A 1 186 ? -15.809 7.984 23.953 1.00 90.19 186 GLN A CA 1
ATOM 1490 C C . GLN A 1 186 ? -14.546 7.737 23.106 1.00 90.19 186 GLN A C 1
ATOM 1492 O O . GLN A 1 186 ? -14.037 6.620 23.095 1.00 90.19 186 GLN A O 1
ATOM 1497 N N . TYR A 1 187 ? -14.010 8.766 22.440 1.00 92.44 187 TYR A N 1
ATOM 1498 C CA . TYR A 1 187 ? -12.758 8.710 21.681 1.00 92.44 187 TYR A CA 1
ATOM 1499 C C . TYR A 1 187 ? -11.562 9.289 22.452 1.00 92.44 187 TYR A C 1
ATOM 1501 O O . TYR A 1 187 ? -10.501 9.457 21.865 1.00 92.44 187 TYR A O 1
ATOM 1509 N N . ALA A 1 188 ? -11.669 9.538 23.763 1.00 93.12 188 ALA A N 1
ATOM 1510 C CA . ALA A 1 188 ? -10.580 10.124 24.557 1.00 93.12 188 ALA A CA 1
ATOM 1511 C C . ALA A 1 188 ? -9.260 9.319 24.530 1.00 93.12 188 ALA A C 1
ATOM 1513 O O . ALA A 1 188 ? -8.194 9.873 24.777 1.00 93.12 188 ALA A O 1
ATOM 1514 N N . ARG A 1 189 ? -9.314 8.016 24.210 1.00 95.94 189 ARG A N 1
ATOM 1515 C CA . ARG A 1 189 ? -8.137 7.136 24.051 1.00 95.94 189 ARG A CA 1
ATOM 1516 C C . ARG A 1 189 ? -7.567 7.092 22.627 1.00 95.94 189 ARG A C 1
ATOM 1518 O O . ARG A 1 189 ? -6.652 6.311 22.360 1.00 95.94 189 ARG A O 1
ATOM 1525 N N . LEU A 1 190 ? -8.120 7.884 21.711 1.00 96.31 190 LEU A N 1
ATOM 1526 C CA . LEU A 1 190 ? -7.654 8.013 20.336 1.00 96.31 190 LEU A CA 1
ATOM 1527 C C . LEU A 1 190 ? -6.759 9.245 20.197 1.00 96.31 190 LEU A C 1
ATOM 1529 O O . LEU A 1 190 ? -7.227 10.374 20.320 1.00 96.31 190 LEU A O 1
ATOM 1533 N N . LYS A 1 191 ? -5.494 9.034 19.834 1.00 95.12 191 LYS A N 1
ATOM 1534 C CA . LYS A 1 191 ? -4.602 10.101 19.364 1.00 95.12 191 LYS A CA 1
ATOM 1535 C C . LYS A 1 191 ? -4.583 10.088 17.836 1.00 95.12 191 LYS A C 1
ATOM 1537 O O . LYS A 1 191 ? -4.239 9.080 17.223 1.00 95.12 191 LYS A O 1
ATOM 1542 N N . VAL A 1 192 ? -4.962 11.192 17.193 1.00 92.62 192 VAL A N 1
ATOM 1543 C CA . VAL A 1 192 ? -4.822 11.330 15.733 1.00 92.62 192 VAL A CA 1
ATOM 1544 C C . VAL A 1 192 ? -3.599 12.173 15.426 1.00 92.62 192 VAL A C 1
ATOM 1546 O O . VAL A 1 192 ? -3.596 13.377 15.668 1.00 92.62 192 VAL A O 1
ATOM 1549 N N . VAL A 1 193 ? -2.577 11.538 14.861 1.00 90.38 193 VAL A N 1
ATOM 1550 C CA . VAL A 1 193 ? -1.317 12.197 14.516 1.00 90.38 193 VAL A CA 1
ATOM 1551 C C . VAL A 1 193 ? -1.396 12.737 13.089 1.00 90.38 193 VAL A C 1
ATOM 1553 O O . VAL A 1 193 ? -1.698 12.013 12.132 1.00 90.38 193 VAL A O 1
ATOM 1556 N N . GLY A 1 194 ? -1.163 14.039 12.940 1.00 84.19 194 GLY A N 1
ATOM 1557 C CA . GLY A 1 194 ? -1.272 14.749 11.671 1.00 84.19 194 GLY A CA 1
ATOM 1558 C C . GLY A 1 194 ? -0.067 14.531 10.757 1.00 84.19 194 GLY A C 1
ATOM 1559 O O . GLY A 1 194 ? 1.081 14.655 11.162 1.00 84.19 194 GLY A O 1
ATOM 1560 N N . LYS A 1 195 ? -0.310 14.261 9.471 1.00 71.75 195 LYS A N 1
ATOM 1561 C CA . LYS A 1 195 ? 0.757 14.131 8.465 1.00 71.75 195 LYS A CA 1
ATOM 1562 C C . LYS A 1 195 ? 1.125 15.485 7.841 1.00 71.75 195 LYS A C 1
ATOM 1564 O O . LYS A 1 195 ? 0.562 15.836 6.800 1.00 71.75 195 LYS A O 1
ATOM 1569 N N . ASP A 1 196 ? 2.084 16.210 8.418 1.00 67.81 196 ASP A N 1
ATOM 1570 C CA . ASP A 1 196 ? 2.672 17.419 7.813 1.00 67.81 196 ASP A CA 1
ATOM 1571 C C . ASP A 1 196 ? 4.119 17.196 7.319 1.00 67.81 196 ASP A C 1
ATOM 1573 O O . ASP A 1 196 ? 4.395 17.334 6.122 1.00 67.81 196 ASP A O 1
ATOM 1577 N N . LYS A 1 197 ? 5.019 16.737 8.192 1.00 72.38 197 LYS A N 1
ATOM 1578 C CA . LYS A 1 197 ? 6.419 16.376 7.945 1.00 72.38 197 LYS A CA 1
ATOM 1579 C C . LYS A 1 197 ? 6.693 15.008 8.577 1.00 72.38 197 LYS A C 1
ATOM 1581 O O . LYS A 1 197 ? 6.130 14.654 9.602 1.00 72.38 197 LYS A O 1
ATOM 1586 N N . TYR A 1 198 ? 7.548 14.202 7.942 1.00 73.50 198 TYR A N 1
ATOM 1587 C CA . TYR A 1 198 ? 7.814 12.838 8.428 1.00 73.50 198 TYR A CA 1
ATOM 1588 C C . TYR A 1 198 ? 8.519 12.825 9.788 1.00 73.50 198 TYR A C 1
ATOM 1590 O O . TYR A 1 198 ? 8.219 11.960 10.596 1.00 73.50 198 TYR A O 1
ATOM 1598 N N . LYS A 1 199 ? 9.426 13.780 10.040 1.00 75.88 199 LYS A N 1
ATOM 1599 C CA . LYS A 1 199 ? 10.203 13.831 11.284 1.00 75.88 199 LYS A CA 1
ATOM 1600 C C . LYS A 1 199 ? 9.301 14.030 12.511 1.00 75.88 199 LYS A C 1
ATOM 1602 O O . LYS A 1 199 ? 9.309 13.184 13.387 1.00 75.88 199 LYS A O 1
ATOM 1607 N N . THR A 1 200 ? 8.456 15.062 12.502 1.00 81.75 200 THR A N 1
ATOM 1608 C CA . THR A 1 200 ? 7.476 15.334 13.571 1.00 81.75 200 THR A CA 1
ATOM 1609 C C . THR A 1 200 ? 6.503 14.175 13.763 1.00 81.75 200 THR A C 1
ATOM 1611 O O . THR A 1 200 ? 6.321 13.703 14.877 1.00 81.75 200 THR A O 1
ATOM 1614 N N . LEU A 1 201 ? 5.962 13.642 12.662 1.00 90.06 201 LEU A N 1
ATOM 1615 C CA . LEU A 1 201 ? 5.110 12.453 12.692 1.00 90.06 201 LEU A CA 1
ATOM 1616 C C . LEU A 1 201 ? 5.803 11.259 13.368 1.00 90.06 201 LEU A C 1
ATOM 1618 O O . LEU A 1 201 ? 5.169 10.544 14.132 1.00 90.06 201 LEU A O 1
ATOM 1622 N N . LYS A 1 202 ? 7.080 11.012 13.065 1.00 93.19 202 LYS A N 1
ATOM 1623 C CA . LYS A 1 202 ? 7.831 9.880 13.615 1.00 93.19 202 LYS A CA 1
ATOM 1624 C C . LYS A 1 202 ? 7.999 10.012 15.128 1.00 93.19 202 LYS A C 1
ATOM 1626 O O . LYS A 1 202 ? 7.684 9.066 15.840 1.00 93.19 202 LYS A O 1
ATOM 1631 N N . ASP A 1 203 ? 8.446 11.176 15.590 1.00 94.00 203 ASP A N 1
ATOM 1632 C CA . ASP A 1 203 ? 8.734 11.418 17.006 1.00 94.00 203 ASP A CA 1
ATOM 1633 C C . ASP A 1 203 ? 7.456 11.269 17.859 1.00 94.00 203 ASP A C 1
ATOM 1635 O O . ASP A 1 203 ? 7.469 10.597 18.888 1.00 94.00 203 ASP A O 1
ATOM 1639 N N . GLU A 1 204 ? 6.314 11.774 17.373 1.00 95.62 204 GLU A N 1
ATOM 1640 C CA . GLU A 1 204 ? 5.013 11.587 18.036 1.00 95.62 204 GLU A CA 1
ATOM 1641 C C . GLU A 1 204 ? 4.567 10.118 18.090 1.00 95.62 204 GLU A C 1
ATOM 1643 O O . GLU A 1 204 ? 3.953 9.690 19.068 1.00 95.62 204 GLU A O 1
ATOM 1648 N N . LEU A 1 205 ? 4.842 9.326 17.049 1.00 97.25 205 LEU A N 1
ATOM 1649 C CA . LEU A 1 205 ? 4.497 7.902 17.040 1.00 97.25 205 LEU A CA 1
ATOM 1650 C C . LEU A 1 205 ? 5.389 7.091 17.984 1.00 97.25 205 LEU A C 1
ATOM 1652 O O . LEU A 1 205 ? 4.884 6.185 18.641 1.00 97.25 205 LEU A O 1
ATOM 1656 N N . ILE A 1 206 ? 6.676 7.434 18.090 1.00 97.88 206 ILE A N 1
ATOM 1657 C CA . ILE A 1 206 ? 7.599 6.826 19.060 1.00 97.88 206 ILE A CA 1
ATOM 1658 C C . ILE A 1 206 ? 7.128 7.110 20.490 1.00 97.88 206 ILE A C 1
ATOM 1660 O O . ILE A 1 206 ? 7.069 6.190 21.303 1.00 97.88 206 ILE A O 1
ATOM 1664 N N . GLU A 1 207 ? 6.716 8.346 20.781 1.00 98.00 207 GLU A N 1
ATOM 1665 C CA . GLU A 1 207 ? 6.121 8.707 22.073 1.00 98.00 207 GLU A CA 1
ATOM 1666 C C . GLU A 1 207 ? 4.849 7.892 22.367 1.00 98.00 207 GLU A C 1
ATOM 1668 O O . GLU A 1 207 ? 4.639 7.424 23.484 1.00 98.00 207 GLU A O 1
ATOM 1673 N N . CYS A 1 208 ? 3.989 7.672 21.368 1.00 98.31 208 CYS A N 1
ATOM 1674 C CA . CYS A 1 208 ? 2.807 6.827 21.555 1.00 98.31 208 CYS A CA 1
ATOM 1675 C C . CYS A 1 208 ? 3.203 5.381 21.902 1.00 98.31 208 CYS A C 1
ATOM 1677 O O . CYS A 1 208 ? 2.638 4.791 22.824 1.00 98.31 208 CYS A O 1
ATOM 1679 N N . LEU A 1 209 ? 4.168 4.807 21.179 1.00 98.62 209 LEU A N 1
ATOM 1680 C CA . LEU A 1 209 ? 4.636 3.436 21.410 1.00 98.62 209 LEU A CA 1
ATOM 1681 C C . LEU A 1 209 ? 5.249 3.273 22.804 1.00 98.62 209 LEU A C 1
ATOM 1683 O O . LEU A 1 209 ? 4.899 2.322 23.499 1.00 98.62 209 LEU A O 1
ATOM 1687 N N . SER A 1 210 ? 6.061 4.230 23.266 1.00 98.31 210 SER A N 1
ATOM 1688 C CA . SER A 1 210 ? 6.635 4.195 24.622 1.00 98.31 210 SER A CA 1
ATOM 1689 C C . SER A 1 210 ? 5.577 4.295 25.727 1.00 98.31 210 SER A C 1
ATOM 1691 O O . SER A 1 210 ? 5.774 3.797 26.831 1.00 98.31 210 SER A O 1
ATOM 1693 N N . GLN A 1 211 ? 4.415 4.875 25.421 1.00 98.44 211 GLN A N 1
ATOM 1694 C CA . GLN A 1 211 ? 3.238 4.883 26.289 1.00 98.44 211 GLN A CA 1
ATOM 1695 C C . GLN A 1 211 ? 2.330 3.656 26.085 1.00 98.44 211 GLN A C 1
ATOM 1697 O O . GLN A 1 211 ? 1.178 3.668 26.526 1.00 98.44 211 GLN A O 1
ATOM 1702 N N . ASN A 1 212 ? 2.806 2.600 25.426 1.00 98.44 212 ASN A N 1
ATOM 1703 C CA . ASN A 1 212 ? 2.076 1.365 25.137 1.00 98.44 212 ASN A CA 1
ATOM 1704 C C . ASN A 1 212 ? 0.790 1.574 24.301 1.00 98.44 212 ASN A C 1
ATOM 1706 O O . ASN A 1 212 ? -0.235 0.936 24.546 1.00 98.44 212 ASN A O 1
ATOM 1710 N N . TYR A 1 213 ? 0.800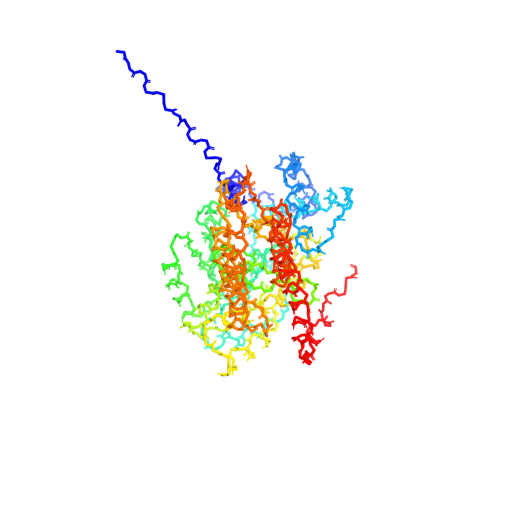 2.517 23.348 1.00 98.75 213 TYR A N 1
ATOM 1711 C CA . TYR A 1 213 ? -0.288 2.669 22.372 1.00 98.75 213 TYR A CA 1
ATOM 1712 C C . TYR A 1 213 ? -0.184 1.632 21.250 1.00 98.75 213 TYR A C 1
ATOM 1714 O O . TYR A 1 213 ? 0.900 1.216 20.841 1.00 98.75 213 TYR A O 1
ATOM 1722 N N . ILE A 1 214 ? -1.337 1.313 20.664 1.00 98.81 214 ILE A N 1
ATOM 1723 C CA . ILE A 1 214 ? -1.438 0.678 19.354 1.00 98.81 214 ILE A CA 1
ATOM 1724 C C . ILE A 1 214 ? -1.327 1.769 18.283 1.00 98.81 214 ILE A C 1
ATOM 1726 O O . ILE A 1 214 ? -2.231 2.589 18.129 1.00 98.81 214 ILE A O 1
ATOM 1730 N N . VAL A 1 215 ? -0.244 1.781 17.516 1.00 98.56 215 VAL A N 1
ATOM 1731 C CA . VAL A 1 215 ? -0.059 2.653 16.353 1.00 98.56 215 VAL A CA 1
ATOM 1732 C C . VAL A 1 215 ? -0.665 1.990 15.114 1.00 98.56 215 VAL A C 1
ATOM 1734 O O . VAL A 1 215 ? -0.073 1.102 14.505 1.00 98.56 215 VAL A O 1
ATOM 1737 N N . PHE A 1 216 ? -1.855 2.441 14.725 1.00 98.19 216 PHE A N 1
ATOM 1738 C CA . PHE A 1 216 ? -2.609 1.946 13.577 1.00 98.19 216 PHE A CA 1
ATOM 1739 C C . PHE A 1 216 ? -2.219 2.679 12.286 1.00 98.19 216 PHE A C 1
ATOM 1741 O O . PHE A 1 216 ? -2.352 3.905 12.171 1.00 98.19 216 PHE A O 1
ATOM 1748 N N . LEU A 1 217 ? -1.753 1.924 11.288 1.00 96.88 217 LEU A N 1
ATOM 1749 C CA . LEU A 1 217 ? -1.207 2.462 10.042 1.00 96.88 217 LEU A CA 1
ATOM 1750 C C . LEU A 1 217 ? -1.709 1.689 8.822 1.00 96.88 217 LEU A C 1
ATOM 1752 O O . LEU A 1 217 ? -1.668 0.465 8.769 1.00 96.88 217 LEU A O 1
ATOM 1756 N N . MET A 1 218 ? -2.110 2.418 7.783 1.00 96.19 218 MET A N 1
ATOM 1757 C CA . MET A 1 218 ? -2.508 1.805 6.516 1.00 96.19 218 MET A CA 1
ATOM 1758 C C . MET A 1 218 ? -1.288 1.393 5.691 1.00 96.19 218 MET A C 1
ATOM 1760 O O . MET A 1 218 ? -0.418 2.220 5.400 1.00 96.19 218 MET A O 1
ATOM 1764 N N . HIS A 1 219 ? -1.241 0.122 5.295 1.00 96.06 219 HIS A N 1
ATOM 1765 C CA . HIS A 1 219 ? -0.115 -0.519 4.617 1.00 96.06 219 HIS A CA 1
ATOM 1766 C C . HIS A 1 219 ? -0.298 -0.653 3.092 1.00 96.06 219 HIS A C 1
ATOM 1768 O O . HIS A 1 219 ? 0.616 -1.033 2.372 1.00 96.06 219 HIS A O 1
ATOM 1774 N N . ASP A 1 220 ? -1.447 -0.268 2.550 1.00 94.81 220 ASP A N 1
ATOM 1775 C CA . ASP A 1 220 ? -1.781 -0.381 1.126 1.00 94.81 220 ASP A CA 1
ATOM 1776 C C . ASP A 1 220 ? -1.635 0.936 0.342 1.00 94.81 220 ASP A C 1
ATOM 1778 O O . ASP A 1 220 ? -1.975 0.981 -0.845 1.00 94.81 220 ASP A O 1
ATOM 1782 N N . ILE A 1 221 ? -1.099 2.009 0.953 1.00 90.94 221 ILE A N 1
ATOM 1783 C CA . ILE A 1 221 ? -0.827 3.310 0.307 1.00 90.94 221 ILE A CA 1
ATOM 1784 C C . ILE A 1 221 ? 0.585 3.824 0.597 1.00 90.94 221 ILE A C 1
ATOM 1786 O O . ILE A 1 221 ? 0.860 4.380 1.660 1.00 90.94 221 ILE A O 1
ATOM 1790 N N . ALA A 1 222 ? 1.454 3.793 -0.415 1.00 91.50 222 ALA A N 1
ATOM 1791 C CA . ALA A 1 222 ? 2.805 4.346 -0.335 1.00 91.50 222 ALA A CA 1
ATOM 1792 C C . ALA A 1 222 ? 3.077 5.474 -1.344 1.00 91.50 222 ALA A C 1
ATOM 1794 O O . ALA A 1 222 ? 2.347 5.680 -2.320 1.00 91.50 222 ALA A O 1
ATOM 1795 N N . LYS A 1 223 ? 4.172 6.213 -1.116 1.00 89.75 223 LYS A N 1
ATOM 1796 C CA . LYS A 1 223 ? 4.714 7.150 -2.110 1.00 89.75 223 LYS A CA 1
ATOM 1797 C C . LYS A 1 223 ? 5.456 6.369 -3.196 1.00 89.75 223 LYS A C 1
ATOM 1799 O O . LYS A 1 223 ? 5.945 5.276 -2.959 1.00 89.75 223 LYS A O 1
ATOM 1804 N N . ARG A 1 224 ? 5.593 6.959 -4.387 1.00 88.31 224 ARG A N 1
ATOM 1805 C CA . ARG A 1 224 ? 6.264 6.315 -5.536 1.00 88.31 224 ARG A CA 1
ATOM 1806 C C . ARG A 1 224 ? 7.744 5.992 -5.305 1.00 88.31 224 ARG A C 1
ATOM 1808 O O . ARG A 1 224 ? 8.253 5.111 -5.979 1.00 88.31 224 ARG A O 1
ATOM 1815 N N . ASN A 1 225 ? 8.405 6.728 -4.414 1.00 89.75 225 ASN A N 1
ATOM 1816 C CA . ASN A 1 225 ? 9.814 6.558 -4.064 1.00 89.75 225 ASN A CA 1
ATOM 1817 C C . ASN A 1 225 ? 10.028 5.654 -2.839 1.00 89.75 225 ASN A C 1
ATOM 1819 O O . ASN A 1 225 ? 11.153 5.532 -2.376 1.00 89.75 225 ASN A O 1
ATOM 1823 N N . ASN A 1 226 ? 8.963 5.080 -2.274 1.00 94.19 226 ASN A N 1
ATOM 1824 C CA . ASN A 1 226 ? 9.127 4.011 -1.302 1.00 94.19 226 ASN A CA 1
ATOM 1825 C C . ASN A 1 226 ? 9.680 2.762 -1.995 1.00 94.19 226 ASN A C 1
ATOM 1827 O O . ASN A 1 226 ? 9.410 2.550 -3.181 1.00 94.19 226 ASN A O 1
ATOM 1831 N N . LEU A 1 227 ? 10.367 1.920 -1.217 1.00 96.06 227 LEU A N 1
ATOM 1832 C CA . LEU A 1 227 ? 10.785 0.592 -1.649 1.00 96.06 227 LEU A CA 1
ATOM 1833 C C . LEU A 1 227 ? 9.587 -0.156 -2.241 1.00 96.06 227 LEU A C 1
ATOM 1835 O O . LEU A 1 227 ? 8.518 -0.234 -1.622 1.00 96.06 227 LEU A O 1
ATOM 1839 N N . LYS A 1 228 ? 9.756 -0.661 -3.462 1.00 95.06 228 LYS A N 1
ATOM 1840 C CA . LYS A 1 228 ? 8.763 -1.523 -4.091 1.00 95.06 228 LYS A CA 1
ATOM 1841 C C . LYS A 1 228 ? 8.988 -2.951 -3.635 1.00 95.06 228 LYS A C 1
ATOM 1843 O O . LYS A 1 228 ? 10.094 -3.454 -3.781 1.00 95.06 228 LYS A O 1
ATOM 1848 N N . THR A 1 229 ? 7.957 -3.603 -3.134 1.00 94.50 229 THR A N 1
ATOM 1849 C CA . THR A 1 229 ? 8.035 -5.008 -2.725 1.00 94.50 229 THR A CA 1
ATOM 1850 C C . THR A 1 229 ? 6.962 -5.807 -3.438 1.00 94.50 229 THR A C 1
ATOM 1852 O O . THR A 1 229 ? 6.067 -5.235 -4.076 1.00 94.50 229 THR A O 1
ATOM 1855 N N . GLN A 1 230 ? 7.057 -7.130 -3.358 1.00 91.88 230 GLN A N 1
ATOM 1856 C CA . GLN A 1 230 ? 6.028 -8.003 -3.895 1.00 91.88 230 GLN A CA 1
ATOM 1857 C C . GLN A 1 230 ? 4.704 -7.716 -3.185 1.00 91.88 230 GLN A C 1
ATOM 1859 O O . GLN A 1 230 ? 4.580 -7.866 -1.969 1.00 91.88 230 GLN A O 1
ATOM 1864 N N . PHE A 1 231 ? 3.727 -7.238 -3.953 1.00 87.19 231 PHE A N 1
ATOM 1865 C CA . PHE A 1 231 ? 2.442 -6.826 -3.401 1.00 87.19 231 PHE A CA 1
ATOM 1866 C C . PHE A 1 231 ? 1.539 -8.030 -3.154 1.00 87.19 231 PHE A C 1
ATOM 1868 O O . PHE A 1 231 ? 0.895 -8.095 -2.128 1.00 87.19 231 PHE A O 1
ATOM 1875 N N . ILE A 1 232 ? 1.511 -9.011 -4.060 1.00 84.44 232 ILE A N 1
ATOM 1876 C CA . ILE A 1 232 ? 0.709 -10.232 -3.896 1.00 84.44 232 ILE A CA 1
ATOM 1877 C C . ILE A 1 232 ? 1.624 -11.446 -4.073 1.00 84.44 232 ILE A C 1
ATOM 1879 O O . ILE A 1 232 ? 1.762 -11.954 -5.194 1.00 84.44 232 ILE A O 1
ATOM 1883 N N . PRO A 1 233 ? 2.278 -11.906 -2.995 1.00 76.25 233 PRO A N 1
ATOM 1884 C CA . PRO A 1 233 ? 3.103 -13.105 -3.044 1.00 76.25 233 PRO A CA 1
ATOM 1885 C C . PRO A 1 233 ? 2.323 -14.321 -3.570 1.00 76.25 233 PRO A C 1
ATOM 1887 O O . PRO A 1 233 ? 1.162 -14.522 -3.221 1.00 76.25 233 PRO A O 1
ATOM 1890 N N . GLY A 1 234 ? 2.937 -15.105 -4.461 1.00 74.31 234 GLY A N 1
ATOM 1891 C CA . GLY A 1 234 ? 2.394 -16.381 -4.958 1.00 74.31 234 GLY A CA 1
ATOM 1892 C C . GLY A 1 234 ? 1.305 -16.331 -6.045 1.00 74.31 234 GLY A C 1
ATOM 1893 O O . GLY A 1 234 ? 1.011 -17.369 -6.626 1.00 74.31 234 GLY A O 1
ATOM 1894 N N . ASN A 1 235 ? 0.722 -15.169 -6.366 1.00 71.31 235 ASN A N 1
ATOM 1895 C CA . ASN A 1 235 ? -0.272 -15.046 -7.452 1.00 71.31 235 ASN A CA 1
ATOM 1896 C C . ASN A 1 235 ? 0.316 -14.319 -8.665 1.00 71.31 235 ASN A C 1
ATOM 1898 O O . ASN A 1 235 ? 0.483 -14.884 -9.744 1.00 71.31 235 ASN A O 1
ATOM 1902 N N . ARG A 1 236 ? 0.677 -13.050 -8.470 1.00 73.00 236 ARG A N 1
ATOM 1903 C CA . ARG A 1 236 ? 1.337 -12.243 -9.487 1.00 73.00 236 ARG A CA 1
ATOM 1904 C C . ARG A 1 236 ? 2.423 -11.438 -8.803 1.00 73.00 236 ARG A C 1
ATOM 1906 O O . ARG A 1 236 ? 2.127 -10.623 -7.933 1.00 73.00 236 ARG A O 1
ATOM 1913 N N . GLU A 1 237 ? 3.668 -11.658 -9.210 1.00 79.94 237 GLU A N 1
ATOM 1914 C CA . GLU A 1 237 ? 4.873 -11.062 -8.612 1.00 79.94 237 GLU A CA 1
ATOM 1915 C C . GLU A 1 237 ? 5.024 -9.561 -8.952 1.00 79.94 237 GLU A C 1
ATOM 1917 O O . GLU A 1 237 ? 6.097 -9.065 -9.274 1.00 79.94 237 GLU A O 1
ATOM 1922 N N . ILE A 1 238 ? 3.925 -8.801 -8.918 1.00 86.56 238 ILE A N 1
ATOM 1923 C CA . ILE A 1 238 ? 3.937 -7.362 -9.167 1.00 86.56 238 ILE A CA 1
ATOM 1924 C C . ILE A 1 238 ? 4.637 -6.669 -8.012 1.00 86.56 238 ILE A C 1
ATOM 1926 O O . ILE A 1 238 ? 4.285 -6.849 -6.842 1.00 86.56 238 ILE A O 1
ATOM 1930 N N . LEU A 1 239 ? 5.544 -5.772 -8.377 1.00 90.81 239 LEU A N 1
ATOM 1931 C CA . LEU A 1 239 ? 6.176 -4.860 -7.444 1.00 90.81 239 LEU A CA 1
ATOM 1932 C C . LEU A 1 239 ? 5.347 -3.585 -7.326 1.00 90.81 239 LEU A C 1
ATOM 1934 O O . LEU A 1 239 ? 5.131 -2.866 -8.309 1.00 90.81 239 LEU A O 1
ATOM 1938 N N . ALA A 1 240 ? 4.900 -3.287 -6.112 1.00 92.38 240 ALA A N 1
ATOM 1939 C CA . ALA A 1 240 ? 4.211 -2.045 -5.793 1.00 92.38 240 ALA A CA 1
ATOM 1940 C C . ALA A 1 240 ? 4.994 -1.285 -4.719 1.00 92.38 240 ALA A C 1
ATOM 1942 O O . ALA A 1 240 ? 5.594 -1.915 -3.852 1.00 92.38 240 ALA A O 1
ATOM 1943 N N . PRO A 1 241 ? 5.005 0.059 -4.746 1.00 94.00 241 PRO A N 1
ATOM 1944 C CA . PRO A 1 241 ? 5.555 0.829 -3.640 1.00 94.00 241 PRO A CA 1
ATOM 1945 C C . PRO A 1 241 ? 4.830 0.489 -2.331 1.00 94.00 241 PRO A C 1
ATOM 1947 O O . PRO A 1 241 ? 3.599 0.578 -2.283 1.00 94.00 241 PRO A O 1
ATOM 1950 N N . THR A 1 242 ? 5.592 0.185 -1.279 1.00 94.12 242 THR A N 1
ATOM 1951 C CA . THR A 1 242 ? 5.061 -0.292 0.009 1.00 94.12 242 THR A CA 1
ATOM 1952 C C . THR A 1 242 ? 5.434 0.659 1.156 1.00 94.12 242 THR A C 1
ATOM 1954 O O . THR A 1 242 ? 6.546 1.206 1.169 1.00 94.12 242 THR A O 1
ATOM 1957 N N . PRO A 1 243 ? 4.542 0.951 2.122 1.00 94.50 243 PRO A N 1
ATOM 1958 C CA . PRO A 1 243 ? 4.849 1.853 3.230 1.00 94.50 243 PRO A CA 1
ATOM 1959 C C . PRO A 1 243 ? 6.007 1.341 4.089 1.00 94.50 243 PRO A C 1
ATOM 1961 O O . PRO A 1 243 ? 5.954 0.248 4.628 1.00 94.50 243 PRO A O 1
ATOM 1964 N N . GLN A 1 244 ? 7.038 2.172 4.256 1.00 94.94 244 GLN A N 1
ATOM 1965 C CA . GLN A 1 244 ? 8.253 1.815 5.004 1.00 94.94 244 GLN A CA 1
ATOM 1966 C C . GLN A 1 244 ? 8.238 2.297 6.462 1.00 94.94 244 GLN A C 1
ATOM 1968 O O . GLN A 1 244 ? 9.141 1.980 7.225 1.00 94.94 244 GLN A O 1
ATOM 1973 N N . GLY A 1 245 ? 7.216 3.068 6.855 1.00 94.44 245 GLY A N 1
ATOM 1974 C CA . GLY A 1 245 ? 7.149 3.686 8.182 1.00 94.44 245 GLY A CA 1
ATOM 1975 C C . GLY A 1 245 ? 7.019 2.671 9.316 1.00 94.44 245 GLY A C 1
ATOM 1976 O O . GLY A 1 245 ? 7.640 2.853 10.349 1.00 94.44 245 GLY A O 1
ATOM 1977 N N . ILE A 1 246 ? 6.268 1.587 9.105 1.00 96.69 246 ILE A N 1
ATOM 1978 C CA . ILE A 1 246 ? 6.093 0.530 10.111 1.00 96.69 246 ILE A CA 1
ATOM 1979 C C . ILE A 1 246 ? 7.427 -0.163 10.397 1.00 96.69 246 ILE A C 1
ATOM 1981 O O . ILE A 1 246 ? 7.819 -0.273 11.550 1.00 96.69 246 ILE A O 1
ATOM 1985 N N . VAL A 1 247 ? 8.155 -0.562 9.351 1.00 97.12 247 VAL A N 1
ATOM 1986 C CA . VAL A 1 247 ? 9.446 -1.246 9.519 1.00 97.12 247 VAL A CA 1
ATOM 1987 C C . VAL A 1 247 ? 10.488 -0.320 10.146 1.00 97.12 247 VAL A C 1
ATOM 1989 O O . VAL A 1 247 ? 11.211 -0.731 11.045 1.00 97.12 247 VAL A O 1
ATOM 1992 N N . ALA A 1 248 ? 10.516 0.952 9.731 1.00 96.12 248 ALA A N 1
ATOM 1993 C CA . ALA A 1 248 ? 11.399 1.950 10.329 1.00 96.12 248 ALA A CA 1
ATOM 1994 C C . ALA A 1 248 ? 11.095 2.176 11.821 1.00 96.12 248 ALA A C 1
ATOM 1996 O O . ALA A 1 248 ? 12.013 2.196 12.632 1.00 96.12 248 ALA A O 1
ATOM 1997 N N . LEU A 1 249 ?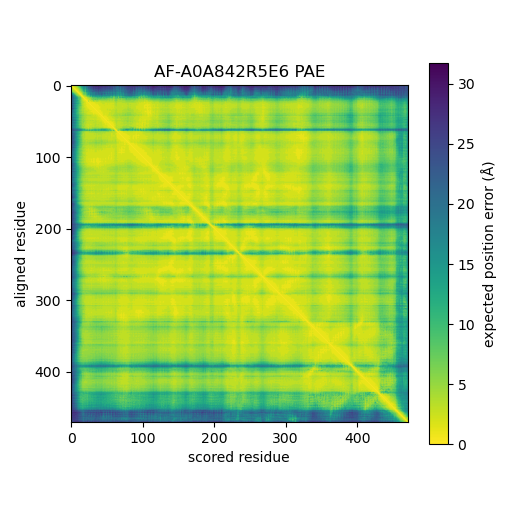 9.817 2.305 12.198 1.00 97.25 249 LEU A N 1
ATOM 1998 C CA . LEU A 1 249 ? 9.420 2.460 13.601 1.00 97.25 249 LEU A CA 1
ATOM 1999 C C . LEU A 1 249 ? 9.767 1.222 14.429 1.00 97.25 249 LEU A C 1
ATOM 2001 O O . LEU A 1 249 ? 10.208 1.368 15.565 1.00 97.25 249 LEU A O 1
ATOM 2005 N N . HIS A 1 250 ? 9.607 0.020 13.872 1.00 97.44 250 HIS A N 1
ATOM 2006 C CA . HIS A 1 250 ? 10.023 -1.208 14.545 1.00 97.44 250 HIS A CA 1
ATOM 2007 C C . HIS A 1 250 ? 11.529 -1.199 14.826 1.00 97.44 250 HIS A C 1
ATOM 2009 O O . HIS A 1 250 ? 11.922 -1.408 15.967 1.00 97.44 250 HIS A O 1
ATOM 2015 N N . GLY A 1 251 ? 12.359 -0.880 13.826 1.00 95.38 251 GLY A N 1
ATOM 2016 C CA . GLY A 1 251 ? 13.813 -0.814 14.005 1.00 95.38 251 GLY A CA 1
ATOM 2017 C C . GLY A 1 251 ? 14.261 0.194 15.071 1.00 95.38 251 GLY A C 1
ATOM 2018 O O . GLY A 1 251 ? 15.281 -0.018 15.715 1.00 95.38 251 GLY A O 1
ATOM 2019 N N . GLU A 1 252 ? 13.495 1.268 15.292 1.00 95.94 252 GLU A N 1
ATOM 2020 C CA . GLU A 1 252 ? 13.804 2.279 16.315 1.00 95.94 252 GLU A CA 1
ATOM 2021 C C . GLU A 1 252 ? 13.252 1.943 17.711 1.00 95.94 252 GLU A C 1
ATOM 2023 O O . GLU A 1 252 ? 13.830 2.362 18.710 1.00 95.94 252 GLU A O 1
ATOM 2028 N N . THR A 1 253 ? 12.131 1.224 17.805 1.00 97.75 253 THR A N 1
ATOM 2029 C CA . THR A 1 253 ? 11.396 1.043 19.077 1.00 97.75 253 THR A CA 1
ATOM 2030 C C . THR A 1 253 ? 11.372 -0.393 19.590 1.00 97.75 253 THR A C 1
ATOM 2032 O O . THR A 1 253 ? 11.041 -0.630 20.750 1.00 97.75 253 THR A O 1
ATOM 2035 N N . GLY A 1 254 ? 11.665 -1.370 18.733 1.00 97.19 254 GLY A N 1
ATOM 2036 C CA . GLY A 1 254 ? 11.457 -2.788 19.014 1.00 97.19 254 GLY A CA 1
ATOM 2037 C C . GLY A 1 254 ? 9.987 -3.172 19.226 1.00 97.19 254 GLY A C 1
ATOM 2038 O O . GLY A 1 254 ? 9.727 -4.265 19.729 1.00 97.19 254 GLY A O 1
ATOM 2039 N N . ALA A 1 255 ? 9.028 -2.297 18.892 1.00 98.50 255 ALA A N 1
ATOM 2040 C CA . ALA A 1 255 ? 7.605 -2.593 19.022 1.00 98.50 255 ALA A CA 1
ATOM 2041 C C . ALA A 1 255 ? 7.200 -3.714 18.043 1.00 98.50 255 ALA A C 1
ATOM 2043 O O . ALA A 1 255 ? 7.562 -3.639 16.861 1.00 98.50 255 ALA A O 1
ATOM 2044 N N . PRO A 1 256 ? 6.454 -4.743 18.483 1.00 98.31 256 PRO A N 1
ATOM 2045 C CA . PRO A 1 256 ? 6.004 -5.818 17.605 1.00 98.31 256 PRO A CA 1
ATOM 2046 C C . PRO A 1 256 ? 5.076 -5.292 16.501 1.00 98.31 256 PRO A C 1
ATOM 2048 O O . PRO A 1 256 ? 4.305 -4.348 16.704 1.00 98.31 256 PRO A O 1
ATOM 2051 N N . ILE A 1 257 ? 5.145 -5.923 15.326 1.00 98.75 257 ILE A N 1
ATOM 2052 C CA . ILE A 1 257 ? 4.254 -5.640 14.197 1.00 98.75 257 ILE A CA 1
ATOM 2053 C C . ILE A 1 257 ? 3.159 -6.706 14.160 1.00 98.75 257 ILE A C 1
ATOM 2055 O O . ILE A 1 257 ? 3.446 -7.868 13.893 1.00 98.75 257 ILE A O 1
ATOM 2059 N N . ILE A 1 258 ? 1.906 -6.307 14.384 1.00 98.75 258 ILE A N 1
ATOM 2060 C CA . ILE A 1 258 ? 0.759 -7.225 14.442 1.00 98.75 258 ILE A CA 1
ATOM 2061 C C . ILE A 1 258 ? -0.326 -6.728 13.487 1.00 98.75 258 ILE A C 1
ATOM 2063 O O . ILE A 1 258 ? -0.977 -5.722 13.780 1.00 98.75 258 ILE A O 1
ATOM 2067 N N . PRO A 1 259 ? -0.521 -7.370 12.323 1.00 98.69 259 PRO A N 1
ATOM 2068 C CA . PRO A 1 259 ? -1.514 -6.922 11.358 1.00 98.69 259 PRO A CA 1
ATOM 2069 C C . PRO A 1 259 ? -2.956 -7.146 11.825 1.00 98.69 259 PRO A C 1
ATOM 2071 O O . PRO A 1 259 ? -3.273 -8.121 12.503 1.00 98.69 259 PRO A O 1
ATOM 2074 N N . ILE A 1 260 ? -3.856 -6.265 11.390 1.00 98.62 260 ILE A N 1
ATOM 2075 C CA . ILE A 1 260 ? -5.302 -6.392 11.607 1.00 98.62 260 ILE A CA 1
ATOM 2076 C C . ILE A 1 260 ? -6.060 -6.145 10.304 1.00 98.62 260 ILE A C 1
ATOM 2078 O O . ILE A 1 260 ? -5.685 -5.287 9.499 1.00 98.62 260 ILE A O 1
ATOM 2082 N N . VAL A 1 261 ? -7.177 -6.839 10.110 1.00 98.25 261 VAL A N 1
ATOM 2083 C CA . VAL A 1 261 ? -8.080 -6.612 8.977 1.00 98.25 261 VAL A CA 1
ATOM 2084 C C . VAL A 1 261 ? -9.537 -6.499 9.424 1.00 98.25 261 VAL A C 1
ATOM 2086 O O . VAL A 1 261 ? -9.986 -7.204 10.327 1.00 98.25 261 VAL A O 1
ATOM 2089 N N . SER A 1 262 ? -10.278 -5.605 8.764 1.00 97.69 262 SER A N 1
ATOM 2090 C CA . SER A 1 262 ? -11.736 -5.515 8.859 1.00 97.69 262 SER A CA 1
ATOM 2091 C C . SER A 1 262 ? -12.362 -6.318 7.724 1.00 97.69 262 SER A C 1
ATOM 2093 O O . SER A 1 262 ? -12.193 -5.997 6.546 1.00 97.69 262 SER A O 1
ATOM 2095 N N . ILE A 1 263 ? -13.066 -7.388 8.078 1.00 97.56 263 ILE A N 1
ATOM 2096 C CA . ILE A 1 263 ? -13.717 -8.301 7.145 1.00 97.56 263 ILE A CA 1
ATOM 2097 C C . ILE A 1 263 ? -15.194 -7.895 7.015 1.00 97.56 263 ILE A C 1
ATOM 2099 O O . ILE A 1 263 ? -15.918 -7.893 8.020 1.00 97.56 263 ILE A O 1
ATOM 2103 N N . PRO A 1 264 ? -15.668 -7.558 5.800 1.00 95.00 264 PRO A N 1
ATOM 2104 C CA . PRO A 1 264 ? -17.080 -7.293 5.557 1.00 95.00 264 PRO A CA 1
ATOM 2105 C C . PRO A 1 264 ? -17.935 -8.524 5.874 1.00 95.00 264 PRO A C 1
ATOM 2107 O O . PRO A 1 264 ? -17.629 -9.625 5.434 1.00 95.00 264 PRO A O 1
ATOM 2110 N N . THR A 1 265 ? -19.053 -8.325 6.570 1.00 94.38 265 THR A N 1
ATOM 2111 C CA . THR A 1 265 ? -20.014 -9.405 6.886 1.00 94.38 265 THR A CA 1
ATOM 2112 C C . THR A 1 265 ? -21.204 -9.459 5.920 1.00 94.38 265 THR A C 1
ATOM 2114 O O . THR A 1 265 ? -22.153 -10.205 6.130 1.00 94.38 265 THR A O 1
ATOM 2117 N N . GLY A 1 266 ? -21.220 -8.590 4.902 1.00 88.50 266 GLY A N 1
ATOM 2118 C CA . GLY A 1 266 ? -22.386 -8.354 4.040 1.00 88.50 266 GLY A CA 1
ATOM 2119 C C . GLY A 1 266 ? -23.482 -7.492 4.683 1.00 88.50 266 GLY A C 1
ATOM 2120 O O . GLY A 1 266 ? -24.321 -6.941 3.971 1.00 88.50 266 GLY A O 1
ATOM 2121 N N . ILE A 1 267 ? -23.451 -7.292 6.005 1.00 89.81 267 ILE A N 1
ATOM 2122 C CA . ILE A 1 267 ? -24.412 -6.461 6.733 1.00 89.81 267 ILE A CA 1
ATOM 2123 C C . ILE A 1 267 ? -23.831 -5.055 6.928 1.00 89.81 267 ILE A C 1
ATOM 2125 O O . ILE A 1 267 ? -22.720 -4.878 7.430 1.00 89.81 267 ILE A O 1
ATOM 2129 N N . PHE A 1 268 ? -24.598 -4.028 6.547 1.00 87.81 268 PHE A N 1
ATOM 2130 C CA . PHE A 1 268 ? -24.221 -2.628 6.763 1.00 87.81 268 PHE A CA 1
ATOM 2131 C C . PHE A 1 268 ? -23.947 -2.366 8.256 1.00 87.81 268 PHE A C 1
ATOM 2133 O O . PHE A 1 268 ? -24.713 -2.821 9.100 1.00 87.81 268 PHE A O 1
ATOM 2140 N N . THR A 1 269 ? -22.875 -1.631 8.575 1.00 89.62 269 THR A N 1
ATOM 2141 C CA . THR A 1 269 ? -22.343 -1.363 9.936 1.00 89.62 269 THR A CA 1
ATOM 2142 C C . THR A 1 269 ? -21.711 -2.532 10.694 1.00 89.62 269 THR A C 1
ATOM 2144 O O . THR A 1 269 ? -21.222 -2.312 11.800 1.00 89.62 269 THR A O 1
ATOM 2147 N N . ARG A 1 270 ? -21.665 -3.748 10.129 1.00 95.06 270 ARG A N 1
ATOM 2148 C CA . ARG A 1 270 ? -21.078 -4.904 10.818 1.00 95.06 270 ARG A CA 1
ATOM 2149 C C . ARG A 1 270 ? -19.778 -5.382 10.190 1.00 95.06 270 ARG A C 1
ATOM 2151 O O . ARG A 1 270 ? -19.731 -5.657 8.988 1.00 95.06 270 ARG A O 1
ATOM 2158 N N . SER A 1 271 ? -18.769 -5.580 11.031 1.00 97.06 271 SER A N 1
ATOM 2159 C CA . SER A 1 271 ? -17.451 -6.065 10.614 1.00 97.06 271 SER A CA 1
ATOM 2160 C C . SER A 1 271 ? -16.946 -7.171 11.530 1.00 97.06 271 SER A C 1
ATOM 2162 O O . SER A 1 271 ? -17.153 -7.132 12.740 1.00 97.06 271 SER A O 1
ATOM 2164 N N . LYS A 1 272 ? -16.224 -8.134 10.962 1.00 98.12 272 LYS A N 1
ATOM 2165 C CA . LYS A 1 272 ? -15.392 -9.053 11.739 1.00 98.12 272 LYS A CA 1
ATOM 2166 C C . LYS A 1 272 ? -13.965 -8.513 11.740 1.00 98.12 272 LYS A C 1
ATOM 2168 O O . LYS A 1 272 ? -13.379 -8.335 10.677 1.00 98.12 272 LYS A O 1
ATOM 2173 N N . LEU A 1 273 ? -13.422 -8.219 12.913 1.00 98.44 273 LEU A N 1
ATOM 2174 C CA . LEU A 1 273 ? -12.048 -7.759 13.074 1.00 98.44 273 LEU A CA 1
ATOM 2175 C C . LEU A 1 273 ? -11.164 -8.964 13.366 1.00 98.44 273 LEU A C 1
ATOM 2177 O O . LEU A 1 273 ? -11.392 -9.670 14.347 1.00 98.44 273 LEU A O 1
ATOM 2181 N N . LYS A 1 274 ? -10.176 -9.208 12.510 1.00 98.56 274 LYS A N 1
ATOM 2182 C CA . LYS A 1 274 ? -9.250 -10.328 12.667 1.00 98.56 274 LYS A CA 1
ATOM 2183 C C . LYS A 1 274 ? -7.838 -9.800 12.875 1.00 98.56 274 LYS A C 1
ATOM 2185 O O . LYS A 1 274 ? -7.301 -9.119 11.998 1.00 98.56 274 LYS A O 1
ATOM 2190 N N . ILE A 1 275 ? -7.279 -10.097 14.041 1.00 98.75 275 ILE A N 1
ATOM 2191 C CA . ILE A 1 275 ? -5.863 -9.936 14.351 1.00 98.75 275 ILE A CA 1
ATOM 2192 C C . ILE A 1 275 ? -5.151 -11.135 13.721 1.00 98.75 275 ILE A C 1
ATOM 2194 O O . ILE A 1 275 ? -5.570 -12.277 13.906 1.00 98.75 275 ILE A O 1
ATOM 2198 N N . LEU A 1 276 ? -4.145 -10.866 12.895 1.00 98.44 276 LEU A N 1
ATOM 2199 C CA . LEU A 1 276 ? -3.433 -11.899 12.150 1.00 98.44 276 LEU A CA 1
ATOM 2200 C C . LEU A 1 276 ? -2.221 -12.380 12.943 1.00 98.44 276 LEU A C 1
ATOM 2202 O O . LEU A 1 276 ? -1.562 -11.579 13.606 1.00 98.44 276 LEU A O 1
ATOM 2206 N N . ASP A 1 277 ? -1.926 -13.674 12.826 1.00 98.00 277 ASP A N 1
ATOM 2207 C CA . ASP A 1 277 ? -0.731 -14.284 13.403 1.00 98.00 277 ASP A CA 1
ATOM 2208 C C . ASP A 1 277 ? 0.535 -13.585 12.864 1.00 98.00 277 ASP A C 1
ATOM 2210 O O . ASP A 1 277 ? 0.768 -13.583 11.648 1.00 98.00 277 ASP A O 1
ATOM 2214 N N . PRO A 1 278 ? 1.338 -12.950 13.738 1.00 98.12 278 PRO A N 1
ATOM 2215 C CA . PRO A 1 278 ? 2.529 -12.225 13.332 1.00 98.12 278 PRO A CA 1
ATOM 2216 C C . PRO A 1 278 ? 3.743 -13.139 13.126 1.00 98.12 278 PRO A C 1
ATOM 2218 O O . PRO A 1 278 ? 4.797 -12.610 12.779 1.00 98.12 278 PRO A O 1
ATOM 2221 N N . SER A 1 279 ? 3.641 -14.462 13.318 1.00 97.81 279 SER A N 1
ATOM 2222 C CA . SER A 1 279 ? 4.787 -15.387 13.258 1.00 97.81 279 SER A CA 1
ATOM 2223 C C . SER A 1 279 ? 5.673 -15.201 12.013 1.00 97.81 279 SER A C 1
ATOM 2225 O O . SER A 1 279 ? 6.864 -14.960 12.196 1.00 97.81 279 SER A O 1
ATOM 2227 N N . PRO A 1 280 ? 5.144 -15.095 10.770 1.00 97.00 280 PRO A N 1
ATOM 2228 C CA . PRO A 1 280 ? 5.989 -14.864 9.590 1.00 97.00 280 PRO A CA 1
ATOM 2229 C C . PRO A 1 280 ? 6.786 -13.553 9.622 1.00 97.00 280 PRO A C 1
ATOM 2231 O O . PRO A 1 280 ? 7.800 -13.416 8.942 1.00 97.00 280 PRO A O 1
ATOM 2234 N N . ILE A 1 281 ? 6.307 -12.551 10.363 1.00 98.19 281 ILE A N 1
ATOM 2235 C CA . ILE A 1 281 ? 7.016 -11.286 10.569 1.00 98.19 281 ILE A CA 1
ATOM 2236 C C . ILE A 1 281 ? 8.060 -11.447 11.680 1.00 98.19 281 ILE A C 1
ATOM 2238 O O . ILE A 1 281 ? 9.182 -10.965 11.526 1.00 98.19 281 ILE A O 1
ATOM 2242 N N . LEU A 1 282 ? 7.701 -12.116 12.780 1.00 96.94 282 LEU A N 1
ATOM 2243 C CA . LEU A 1 282 ? 8.593 -12.364 13.914 1.00 96.94 282 LEU A CA 1
ATOM 2244 C C . LEU A 1 282 ? 9.793 -13.228 13.520 1.00 96.94 282 LEU A C 1
ATOM 2246 O O . LEU A 1 282 ? 10.904 -12.921 13.940 1.00 96.94 282 LEU A O 1
ATOM 2250 N N . ASP A 1 283 ? 9.597 -14.233 12.669 1.00 97.44 283 ASP A N 1
ATOM 2251 C CA . ASP A 1 283 ? 10.677 -15.084 12.160 1.00 97.44 283 ASP A CA 1
ATOM 2252 C C . ASP A 1 283 ? 11.755 -14.243 11.463 1.00 97.44 283 ASP A C 1
ATOM 2254 O O . ASP A 1 283 ? 12.942 -14.382 11.737 1.00 97.44 283 ASP A O 1
ATOM 2258 N N . ILE A 1 284 ? 11.338 -13.277 10.638 1.00 97.19 284 ILE A N 1
ATOM 2259 C CA . ILE A 1 284 ? 12.243 -12.346 9.946 1.00 97.19 284 ILE A CA 1
ATOM 2260 C C . ILE A 1 284 ? 12.911 -11.379 10.932 1.00 97.19 284 ILE A C 1
ATOM 2262 O O . ILE A 1 284 ? 14.070 -11.020 10.748 1.00 97.19 284 ILE A O 1
ATOM 2266 N N . MET A 1 285 ? 12.189 -10.917 11.957 1.00 95.62 285 MET A N 1
ATOM 2267 C CA . MET A 1 285 ? 12.746 -10.022 12.981 1.00 95.62 285 MET A CA 1
ATOM 2268 C C . MET A 1 285 ? 13.803 -10.701 13.848 1.00 95.62 285 MET A C 1
ATOM 2270 O O . MET A 1 285 ? 14.732 -10.037 14.302 1.00 95.62 285 MET A O 1
ATOM 2274 N N . ASN A 1 286 ? 13.640 -12.000 14.087 1.00 95.31 286 ASN A N 1
ATOM 2275 C CA . ASN A 1 286 ? 14.498 -12.785 14.963 1.00 95.31 286 ASN A CA 1
ATOM 2276 C C . ASN A 1 286 ? 15.651 -13.469 14.218 1.00 95.31 286 ASN A C 1
ATOM 2278 O O . ASN A 1 286 ? 16.527 -14.023 14.876 1.00 95.31 286 ASN A O 1
ATOM 2282 N N . ASP A 1 287 ? 15.667 -13.440 12.883 1.00 96.25 287 ASP A N 1
ATOM 2283 C CA . ASP A 1 287 ? 16.735 -14.023 12.074 1.00 96.25 287 ASP A CA 1
ATOM 2284 C C . ASP A 1 287 ? 17.946 -13.068 11.985 1.00 96.25 287 ASP A C 1
ATOM 2286 O O . ASP A 1 287 ? 17.904 -12.067 11.259 1.00 96.25 287 ASP A O 1
ATOM 2290 N N . PRO A 1 288 ? 19.062 -13.370 12.682 1.00 95.50 288 PRO A N 1
ATOM 2291 C CA . PRO A 1 288 ? 20.240 -12.508 12.692 1.00 95.50 288 PRO A CA 1
ATOM 2292 C C . PRO A 1 288 ? 21.006 -12.526 11.362 1.00 95.50 288 PRO A C 1
ATOM 2294 O O . PRO A 1 288 ? 21.899 -11.701 11.164 1.00 95.50 288 PRO A O 1
ATOM 2297 N N . SER A 1 289 ? 20.702 -13.463 10.457 1.00 95.81 289 SER A N 1
ATOM 2298 C CA . SER A 1 289 ? 21.356 -13.557 9.149 1.00 95.81 289 SER A CA 1
ATOM 2299 C C . SER A 1 289 ? 20.851 -12.504 8.160 1.00 95.81 289 SER A C 1
ATOM 2301 O O . SER A 1 289 ? 21.513 -12.236 7.155 1.00 95.81 289 SER A O 1
ATOM 2303 N N . ILE A 1 290 ? 19.705 -11.877 8.443 1.00 94.88 290 ILE A N 1
ATOM 2304 C CA . ILE A 1 290 ? 19.091 -10.886 7.566 1.00 94.88 290 ILE A CA 1
ATOM 2305 C C . ILE A 1 290 ? 19.723 -9.515 7.836 1.00 94.88 290 ILE A C 1
ATOM 2307 O O . ILE A 1 290 ? 19.509 -8.928 8.900 1.00 94.88 290 ILE A O 1
ATOM 2311 N N . PRO A 1 291 ? 20.468 -8.938 6.876 1.00 93.00 291 PRO A N 1
ATOM 2312 C CA . PRO A 1 291 ? 21.132 -7.666 7.093 1.00 93.00 291 PRO A CA 1
ATOM 2313 C C . PRO A 1 291 ? 20.117 -6.527 7.211 1.00 93.00 291 PRO A C 1
ATOM 2315 O O . PRO A 1 291 ? 19.139 -6.437 6.454 1.00 93.00 291 PRO A O 1
ATOM 2318 N N . ALA A 1 292 ? 20.403 -5.594 8.120 1.00 93.25 292 ALA A N 1
ATOM 2319 C CA . ALA A 1 292 ? 19.669 -4.341 8.216 1.00 93.25 292 ALA A CA 1
ATOM 2320 C C . ALA A 1 292 ? 19.692 -3.581 6.873 1.00 93.25 292 ALA A C 1
ATOM 2322 O O . ALA A 1 292 ? 20.638 -3.662 6.088 1.00 93.25 292 ALA A O 1
ATOM 2323 N N . GLY A 1 293 ? 18.643 -2.801 6.608 1.00 94.94 293 GLY A N 1
ATOM 2324 C CA . GLY A 1 293 ? 18.515 -2.016 5.379 1.00 94.94 293 GLY A CA 1
ATOM 2325 C C . GLY A 1 293 ? 17.538 -2.630 4.379 1.00 94.94 293 GLY A C 1
ATOM 2326 O O . GLY A 1 293 ? 16.462 -3.087 4.760 1.00 94.94 293 GLY A O 1
ATOM 2327 N N . LYS A 1 294 ? 17.861 -2.578 3.079 1.00 95.69 294 LYS A N 1
ATOM 2328 C CA . LYS A 1 294 ? 16.893 -2.874 2.006 1.00 95.69 294 LYS A CA 1
ATOM 2329 C C . LYS A 1 294 ? 16.299 -4.277 2.103 1.00 95.69 294 LYS A C 1
ATOM 2331 O O . LYS A 1 294 ? 15.101 -4.430 1.879 1.00 95.69 294 LYS A O 1
ATOM 2336 N N . GLU A 1 295 ? 17.119 -5.274 2.426 1.00 96.06 295 GLU A N 1
ATOM 2337 C CA . GLU A 1 295 ? 16.669 -6.660 2.524 1.00 96.06 295 GLU A CA 1
ATOM 2338 C C . GLU A 1 295 ? 15.707 -6.859 3.697 1.00 96.06 295 GLU A C 1
ATOM 2340 O O . GLU A 1 295 ? 14.579 -7.290 3.468 1.00 96.06 295 GLU A O 1
ATOM 2345 N N . PHE A 1 296 ? 16.087 -6.452 4.911 1.00 96.81 296 PHE A N 1
ATOM 2346 C CA . PHE A 1 296 ? 15.197 -6.482 6.076 1.00 96.81 296 PHE A CA 1
ATOM 2347 C C . PHE A 1 296 ? 13.866 -5.759 5.809 1.00 96.81 296 PHE A C 1
ATOM 2349 O O . PHE A 1 296 ? 12.783 -6.318 5.991 1.00 96.81 296 PHE A O 1
ATOM 2356 N N . HIS A 1 297 ? 13.933 -4.537 5.271 1.00 97.44 297 HIS A N 1
ATOM 2357 C CA . HIS A 1 297 ? 12.753 -3.756 4.894 1.00 97.44 297 HIS A CA 1
ATOM 2358 C C . HIS A 1 297 ? 11.870 -4.461 3.864 1.00 97.44 297 HIS A C 1
ATOM 2360 O O . HIS A 1 297 ? 10.638 -4.451 3.972 1.00 97.44 297 HIS A O 1
ATOM 2366 N N . GLY A 1 298 ? 12.501 -5.068 2.864 1.00 96.56 298 GLY A N 1
ATOM 2367 C CA . GLY A 1 298 ? 11.856 -5.824 1.811 1.00 96.56 298 GLY A CA 1
ATOM 2368 C C . GLY A 1 298 ? 11.139 -7.069 2.324 1.00 96.56 298 GLY A C 1
ATOM 2369 O O . GLY A 1 298 ? 9.969 -7.271 1.988 1.00 96.56 298 GLY A O 1
ATOM 2370 N N . ARG A 1 299 ? 11.806 -7.859 3.173 1.00 96.56 299 ARG A N 1
ATOM 2371 C CA . ARG A 1 299 ? 11.273 -9.091 3.773 1.00 96.56 299 ARG A CA 1
ATOM 2372 C C . ARG A 1 299 ? 10.088 -8.803 4.687 1.00 96.56 299 ARG A C 1
ATOM 2374 O O . ARG A 1 299 ? 9.010 -9.334 4.437 1.00 96.56 299 ARG A O 1
ATOM 2381 N N . ILE A 1 300 ? 10.230 -7.881 5.643 1.00 97.81 300 ILE A N 1
ATOM 2382 C CA . ILE A 1 300 ? 9.136 -7.506 6.556 1.00 97.81 300 ILE A CA 1
ATOM 2383 C C . ILE A 1 300 ? 7.932 -6.961 5.778 1.00 97.81 300 ILE A C 1
ATOM 2385 O O . ILE A 1 300 ? 6.801 -7.379 6.007 1.00 97.81 300 ILE A O 1
ATOM 2389 N N . SER A 1 301 ? 8.158 -6.059 4.815 1.00 97.19 301 SER A N 1
ATOM 2390 C CA . SER A 1 301 ? 7.074 -5.533 3.971 1.00 97.19 301 SER A CA 1
ATOM 2391 C C . SER A 1 301 ? 6.373 -6.652 3.191 1.00 97.19 301 SER A C 1
ATOM 2393 O O . SER A 1 301 ? 5.155 -6.648 3.062 1.00 97.19 301 SER A O 1
ATOM 2395 N N . THR A 1 302 ? 7.127 -7.625 2.673 1.00 96.06 302 THR A N 1
ATOM 2396 C CA . THR A 1 302 ? 6.568 -8.765 1.931 1.00 96.06 302 THR A CA 1
ATOM 2397 C C . THR A 1 302 ? 5.780 -9.711 2.844 1.00 96.06 302 THR A C 1
ATOM 2399 O O . THR A 1 302 ? 4.735 -10.198 2.424 1.00 96.06 302 THR A O 1
ATOM 2402 N N . ALA A 1 303 ? 6.210 -9.909 4.093 1.00 96.94 303 ALA A N 1
ATOM 2403 C CA . ALA A 1 303 ? 5.480 -10.694 5.091 1.00 96.94 303 ALA A CA 1
ATOM 2404 C C . ALA A 1 303 ? 4.184 -10.005 5.558 1.00 96.94 303 ALA A C 1
ATOM 2406 O O . ALA A 1 303 ? 3.134 -10.633 5.653 1.00 96.94 303 ALA A O 1
ATOM 2407 N N . ILE A 1 304 ? 4.201 -8.684 5.769 1.00 97.69 304 ILE A N 1
ATOM 2408 C CA . ILE A 1 304 ? 2.964 -7.928 6.036 1.00 97.69 304 ILE A CA 1
ATOM 2409 C C . ILE A 1 304 ? 2.003 -8.061 4.845 1.00 97.69 304 ILE A C 1
ATOM 2411 O O . ILE A 1 304 ? 0.802 -8.282 5.021 1.00 97.69 304 ILE A O 1
ATOM 2415 N N . ASN A 1 305 ? 2.535 -7.952 3.626 1.00 96.00 305 ASN A N 1
ATOM 2416 C CA . ASN A 1 305 ? 1.768 -8.118 2.401 1.00 96.00 305 ASN A CA 1
ATOM 2417 C C . ASN A 1 305 ? 1.154 -9.532 2.309 1.00 96.00 305 ASN A C 1
ATOM 2419 O O . ASN A 1 305 ? -0.047 -9.653 2.060 1.00 96.00 305 ASN A O 1
ATOM 2423 N N . SER A 1 306 ? 1.920 -10.602 2.542 1.00 94.88 306 SER A N 1
ATOM 2424 C CA . SER A 1 306 ? 1.401 -11.978 2.464 1.00 94.88 306 SER A CA 1
ATOM 2425 C C . SER A 1 306 ? 0.267 -12.244 3.457 1.00 94.88 306 SER A C 1
ATOM 2427 O O . SER A 1 306 ? -0.656 -12.977 3.118 1.00 94.88 306 SER A O 1
ATOM 2429 N N . LEU A 1 307 ? 0.282 -11.599 4.626 1.00 96.69 307 LEU A N 1
ATOM 2430 C CA . LEU A 1 307 ? -0.788 -11.704 5.621 1.00 96.69 307 LEU A CA 1
ATOM 2431 C C . LEU A 1 307 ? -2.048 -10.907 5.229 1.00 96.69 307 LEU A C 1
ATOM 2433 O O . LEU A 1 307 ? -3.168 -11.396 5.370 1.00 96.69 307 LEU A O 1
ATOM 2437 N N . LEU A 1 308 ? -1.900 -9.679 4.716 1.00 96.31 308 LEU A N 1
ATOM 2438 C CA . LEU A 1 308 ? -3.037 -8.779 4.456 1.00 96.31 308 LEU A CA 1
ATOM 2439 C C . LEU A 1 308 ? -3.693 -8.963 3.077 1.00 96.31 308 LEU A C 1
ATOM 2441 O O . LEU A 1 308 ? -4.903 -8.746 2.920 1.00 96.31 308 LEU A O 1
ATOM 2445 N N . PHE A 1 309 ? -2.929 -9.327 2.046 1.00 91.81 309 PHE A N 1
ATOM 2446 C CA . PHE A 1 309 ? -3.453 -9.366 0.678 1.00 91.81 309 PHE A CA 1
ATOM 2447 C C . PHE A 1 309 ? -4.430 -10.491 0.352 1.00 91.81 309 PHE A C 1
ATOM 2449 O O . PHE A 1 309 ? -5.305 -10.224 -0.479 1.00 91.81 309 PHE A O 1
ATOM 2456 N N . PRO A 1 310 ? -4.408 -11.672 0.997 1.00 93.62 310 PRO A N 1
ATOM 2457 C CA . PRO A 1 310 ? -5.477 -12.655 0.829 1.00 93.62 310 PRO A CA 1
ATOM 2458 C C . PRO A 1 310 ? -6.866 -12.051 1.088 1.00 93.62 310 PRO A C 1
ATOM 2460 O O . PRO A 1 310 ? -7.800 -12.264 0.313 1.00 93.62 310 PRO A O 1
ATOM 2463 N N . TYR A 1 311 ? -6.989 -11.187 2.100 1.00 95.06 311 TYR A N 1
ATOM 2464 C CA . TYR A 1 311 ? -8.234 -10.478 2.404 1.00 95.06 311 TYR A CA 1
ATOM 2465 C C . TYR A 1 311 ? -8.543 -9.387 1.379 1.00 95.06 311 TYR A C 1
ATOM 2467 O O . TYR A 1 311 ? -9.679 -9.259 0.929 1.00 95.06 311 TYR A O 1
ATOM 2475 N N . THR A 1 312 ? -7.536 -8.630 0.944 1.00 93.50 312 THR A N 1
ATOM 2476 C CA . THR A 1 312 ? -7.720 -7.637 -0.128 1.00 93.50 312 THR A CA 1
ATOM 2477 C C . THR A 1 312 ? -8.230 -8.280 -1.420 1.00 93.50 312 THR A C 1
ATOM 2479 O O . THR A 1 312 ? -9.096 -7.714 -2.084 1.00 93.50 312 THR A O 1
ATOM 2482 N N . LEU A 1 313 ? -7.726 -9.467 -1.773 1.00 92.50 313 LEU A N 1
ATOM 2483 C CA . LEU A 1 313 ? -8.164 -10.222 -2.946 1.00 92.50 313 LEU A CA 1
ATOM 2484 C C . LEU A 1 313 ? -9.568 -10.804 -2.779 1.00 92.50 313 LEU A C 1
ATOM 2486 O O . LEU A 1 313 ? -10.387 -10.698 -3.691 1.00 92.50 313 LEU A O 1
ATOM 2490 N N . SER A 1 314 ? -9.861 -11.368 -1.610 1.00 94.25 314 SER A N 1
ATOM 2491 C CA . SER A 1 314 ? -11.181 -11.936 -1.307 1.00 94.25 314 SER A CA 1
ATOM 2492 C C . SER A 1 314 ? -12.273 -10.861 -1.303 1.00 94.25 314 SER A C 1
ATOM 2494 O O . SER A 1 314 ? -13.400 -11.102 -1.725 1.00 94.25 314 SER A O 1
ATOM 2496 N N . TYR A 1 315 ? -11.921 -9.636 -0.903 1.00 96.12 315 TYR A N 1
ATOM 2497 C CA . TYR A 1 315 ? -12.847 -8.517 -0.759 1.00 96.12 315 TYR A CA 1
ATOM 2498 C C . TYR A 1 315 ? -12.480 -7.325 -1.655 1.00 96.12 315 TYR A C 1
ATOM 2500 O O . TYR A 1 315 ? -12.674 -6.174 -1.265 1.00 96.12 315 TYR A O 1
ATOM 2508 N N . MET A 1 316 ? -11.995 -7.561 -2.884 1.00 95.56 316 MET A N 1
ATOM 2509 C CA . MET A 1 316 ? -11.547 -6.480 -3.789 1.00 95.56 316 MET A CA 1
ATOM 2510 C C . MET A 1 316 ? -12.613 -5.405 -4.036 1.00 95.56 316 MET A C 1
ATOM 2512 O O . MET A 1 316 ? -12.284 -4.231 -4.197 1.00 95.56 316 MET A O 1
ATOM 2516 N N . ALA A 1 317 ? -13.894 -5.783 -4.066 1.00 96.31 317 ALA A N 1
ATOM 2517 C CA . ALA A 1 317 ? -14.996 -4.837 -4.246 1.00 96.31 317 ALA A CA 1
ATOM 2518 C C . ALA A 1 317 ? -15.233 -3.928 -3.021 1.00 96.31 317 ALA A C 1
ATOM 2520 O O . ALA A 1 317 ? -15.952 -2.937 -3.115 1.00 96.31 317 ALA A O 1
ATOM 2521 N N . TYR A 1 318 ? -14.634 -4.253 -1.878 1.00 96.69 318 TYR A N 1
ATOM 2522 C CA . TYR A 1 318 ? -14.660 -3.470 -0.643 1.00 96.69 318 TYR A CA 1
ATOM 2523 C C . TYR A 1 318 ? -13.329 -2.766 -0.372 1.00 96.69 318 TYR A C 1
ATOM 2525 O O . TYR A 1 318 ? -13.199 -2.094 0.646 1.00 96.69 318 TYR A O 1
ATOM 2533 N N . TRP A 1 319 ? -12.346 -2.910 -1.260 1.00 97.00 319 TRP A N 1
ATOM 2534 C CA . TRP A 1 319 ? -11.047 -2.273 -1.124 1.00 97.00 319 TRP A CA 1
ATOM 2535 C C . TRP A 1 319 ? -11.067 -0.870 -1.733 1.00 97.00 319 TRP A C 1
ATOM 2537 O O . TRP A 1 319 ? -11.132 -0.729 -2.951 1.00 97.00 319 TRP A O 1
ATOM 2547 N N . GLU A 1 320 ? -10.984 0.183 -0.916 1.00 95.50 320 GLU A N 1
ATOM 2548 C CA . GLU A 1 320 ? -11.011 1.578 -1.391 1.00 95.50 320 GLU A CA 1
ATOM 2549 C C . GLU A 1 320 ? -9.946 1.839 -2.469 1.00 95.50 320 GLU A C 1
ATOM 2551 O O . GLU A 1 320 ? -10.204 2.470 -3.503 1.00 95.50 320 GLU A O 1
ATOM 2556 N N . GLU A 1 321 ? -8.746 1.307 -2.258 1.00 94.62 321 GLU A N 1
ATOM 2557 C CA . GLU A 1 321 ? -7.596 1.608 -3.096 1.00 94.62 321 GLU A CA 1
ATOM 2558 C C . GLU A 1 321 ? -7.620 0.925 -4.469 1.00 94.62 321 GLU A C 1
ATOM 2560 O O . GLU A 1 321 ? -6.836 1.303 -5.352 1.00 94.62 321 GLU A O 1
ATOM 2565 N N . ILE A 1 322 ? -8.588 0.038 -4.732 1.00 95.62 322 ILE A N 1
ATOM 2566 C CA . ILE A 1 322 ? -8.860 -0.482 -6.081 1.00 95.62 322 ILE A CA 1
ATOM 2567 C C . ILE A 1 322 ? -9.136 0.652 -7.078 1.00 95.62 322 ILE A C 1
ATOM 2569 O O . ILE A 1 322 ? -8.900 0.523 -8.276 1.00 95.62 322 ILE A O 1
ATOM 2573 N N . MET A 1 323 ? -9.587 1.815 -6.612 1.00 93.50 323 MET A N 1
ATOM 2574 C CA . MET A 1 323 ? -9.848 2.975 -7.461 1.00 93.50 323 MET A CA 1
ATOM 2575 C C . MET A 1 323 ? -8.582 3.679 -7.957 1.00 93.50 323 MET A C 1
ATOM 2577 O O . MET A 1 323 ? -8.659 4.492 -8.882 1.00 93.50 323 MET A O 1
ATOM 2581 N N . THR A 1 324 ? -7.414 3.409 -7.368 1.00 91.81 324 THR A N 1
ATOM 2582 C CA . THR A 1 324 ? -6.158 4.071 -7.757 1.00 91.81 324 THR A CA 1
ATOM 2583 C C . THR A 1 324 ? -4.987 3.123 -7.981 1.00 91.81 324 THR A C 1
ATOM 2585 O O . THR A 1 324 ? -4.011 3.531 -8.619 1.00 91.81 324 THR A O 1
ATOM 2588 N N . PHE A 1 325 ? -5.083 1.874 -7.520 1.00 93.25 325 PHE A N 1
ATOM 2589 C CA . PHE A 1 325 ? -4.007 0.889 -7.558 1.00 93.25 325 PHE A CA 1
ATOM 2590 C C . PHE A 1 325 ? -3.345 0.763 -8.934 1.00 93.25 325 PHE A C 1
ATOM 2592 O O . PHE A 1 325 ? -2.127 0.893 -9.041 1.00 93.25 325 PHE A O 1
ATOM 2599 N N . GLY A 1 326 ? -4.128 0.655 -10.010 1.00 92.06 326 GLY A N 1
ATOM 2600 C CA . GLY A 1 326 ? -3.613 0.545 -11.375 1.00 92.06 326 GLY A CA 1
ATOM 2601 C C . GLY A 1 326 ? -2.689 1.700 -11.765 1.00 92.06 326 GLY A C 1
ATOM 2602 O O . GLY A 1 326 ? -1.658 1.473 -12.378 1.00 92.06 326 GLY A O 1
ATOM 2603 N N . SER A 1 327 ? -2.977 2.934 -11.342 1.00 89.19 327 SER A N 1
ATOM 2604 C CA . SER A 1 327 ? -2.092 4.086 -11.608 1.00 89.19 327 SER A CA 1
ATOM 2605 C C . SER A 1 327 ? -0.810 4.104 -10.767 1.00 89.19 327 SER A C 1
ATOM 2607 O O . SER A 1 327 ? 0.081 4.920 -10.989 1.00 89.19 327 SER A O 1
ATOM 2609 N N . ARG A 1 328 ? -0.709 3.243 -9.754 1.00 88.31 328 ARG A N 1
ATOM 2610 C CA . ARG A 1 328 ? 0.492 3.105 -8.926 1.00 88.31 328 ARG A CA 1
ATOM 2611 C C . ARG A 1 328 ? 1.412 2.030 -9.480 1.00 88.31 328 ARG A C 1
ATOM 2613 O O . ARG A 1 328 ? 2.618 2.251 -9.513 1.00 88.31 328 ARG A O 1
ATOM 2620 N N . VAL A 1 329 ? 0.839 0.933 -9.973 1.00 89.56 329 VAL A N 1
ATOM 2621 C CA . VAL A 1 329 ? 1.616 -0.185 -10.520 1.00 89.56 329 VAL A CA 1
ATOM 2622 C C . VAL A 1 329 ? 1.869 -0.078 -12.024 1.00 89.56 329 VAL A C 1
ATOM 2624 O O . VAL A 1 329 ? 2.963 -0.405 -12.464 1.00 89.56 329 VAL A O 1
ATOM 2627 N N . LEU A 1 330 ? 0.928 0.440 -12.825 1.00 89.81 330 LEU A N 1
ATOM 2628 C CA . LEU A 1 330 ? 1.041 0.479 -14.296 1.00 89.81 330 LEU A CA 1
ATOM 2629 C C . LEU A 1 330 ? 1.706 1.748 -14.852 1.00 89.81 330 LEU A C 1
ATOM 2631 O O . LEU A 1 330 ? 2.093 1.772 -16.016 1.00 89.81 330 LEU A O 1
ATOM 2635 N N . ASP A 1 331 ? 1.857 2.806 -14.051 1.00 85.69 331 ASP A N 1
ATOM 2636 C CA . ASP A 1 331 ? 2.375 4.107 -14.517 1.00 85.69 331 ASP A CA 1
ATOM 2637 C C . ASP A 1 331 ? 3.902 4.124 -14.764 1.00 85.69 331 ASP A C 1
ATOM 2639 O O . ASP A 1 331 ? 4.445 5.153 -15.178 1.00 85.69 331 ASP A O 1
ATOM 2643 N N . GLY A 1 332 ? 4.607 3.020 -14.492 1.00 89.44 332 GLY A N 1
ATOM 2644 C CA . GLY A 1 332 ? 6.049 2.902 -14.712 1.00 89.44 332 GLY A CA 1
ATOM 2645 C C . GLY A 1 332 ? 6.404 3.029 -16.193 1.00 89.44 332 GLY A C 1
ATOM 2646 O O . GLY A 1 332 ? 5.910 2.260 -17.022 1.00 89.44 332 GLY A O 1
ATOM 2647 N N . LYS A 1 333 ? 7.266 3.990 -16.540 1.00 94.06 333 LYS A N 1
ATOM 2648 C CA . LYS A 1 333 ? 7.770 4.151 -17.906 1.00 94.06 333 LYS A CA 1
ATOM 2649 C C . LYS A 1 333 ? 9.164 4.766 -17.948 1.00 94.06 333 LYS A C 1
ATOM 2651 O O . LYS A 1 333 ? 9.420 5.723 -17.223 1.00 94.06 333 LYS A O 1
ATOM 2656 N N . ILE A 1 334 ? 9.980 4.296 -18.883 1.00 95.19 334 ILE A N 1
ATOM 2657 C CA . ILE A 1 334 ? 11.243 4.932 -19.273 1.00 95.19 334 ILE A CA 1
ATOM 2658 C C . ILE A 1 334 ? 10.941 5.843 -20.457 1.00 95.19 334 ILE A C 1
ATOM 2660 O O . ILE A 1 334 ? 10.269 5.430 -21.403 1.00 95.19 334 ILE A O 1
ATOM 2664 N N . THR A 1 335 ? 11.362 7.104 -20.392 1.00 95.38 335 THR A N 1
ATOM 2665 C CA . THR A 1 335 ? 11.132 8.075 -21.470 1.00 95.38 335 THR A CA 1
ATOM 2666 C C . THR A 1 335 ? 12.449 8.382 -22.157 1.00 95.38 335 THR A C 1
ATOM 2668 O O . THR A 1 335 ? 13.336 8.937 -21.524 1.00 95.38 335 THR A O 1
ATOM 2671 N N . LEU A 1 336 ? 12.533 8.079 -23.451 1.00 94.75 336 LEU A N 1
ATOM 2672 C CA . LEU A 1 336 ? 13.695 8.398 -24.274 1.00 94.75 336 LEU A CA 1
ATOM 2673 C C . LEU A 1 336 ? 13.428 9.723 -25.012 1.00 94.75 336 LEU A C 1
ATOM 2675 O O . LEU A 1 336 ? 12.398 9.826 -25.703 1.00 94.75 336 LEU A O 1
ATOM 2679 N N . PRO A 1 337 ? 14.267 10.761 -24.825 1.00 94.94 337 PRO A N 1
ATOM 2680 C CA . PRO A 1 337 ? 14.113 12.036 -25.514 1.00 94.94 337 PRO A CA 1
ATOM 2681 C C . PRO A 1 337 ? 14.169 11.891 -27.039 1.00 94.94 337 PRO A C 1
ATOM 2683 O O . PRO A 1 337 ? 14.686 10.925 -27.593 1.00 94.94 337 PRO A O 1
ATOM 2686 N N . LYS A 1 338 ? 13.579 12.866 -27.738 1.00 93.81 338 LYS A N 1
ATOM 2687 C CA . LYS A 1 338 ? 13.730 12.970 -29.193 1.00 93.81 338 LYS A CA 1
ATOM 2688 C C . LYS A 1 338 ? 15.172 13.397 -29.496 1.00 93.81 338 LYS A C 1
ATOM 2690 O O . LYS A 1 338 ? 15.702 14.235 -28.777 1.00 93.81 338 LYS A O 1
ATOM 2695 N N . ASN A 1 339 ? 15.726 12.891 -30.592 1.00 92.44 339 ASN A N 1
ATOM 2696 C CA . ASN A 1 339 ? 17.078 13.136 -31.097 1.00 92.44 339 ASN A CA 1
ATOM 2697 C C . ASN A 1 339 ? 18.203 12.590 -30.213 1.00 92.44 339 ASN A C 1
ATOM 2699 O O . ASN A 1 339 ? 19.359 12.922 -30.478 1.00 92.44 339 ASN A O 1
ATOM 2703 N N . SER A 1 340 ? 17.877 11.762 -29.215 1.00 93.06 340 SER A N 1
ATOM 2704 C CA . SER A 1 340 ? 18.905 11.122 -28.406 1.00 93.06 340 SER A CA 1
ATOM 2705 C C . SER A 1 340 ? 19.768 10.198 -29.243 1.00 93.06 340 SER A C 1
ATOM 2707 O O . SER A 1 340 ? 19.235 9.462 -30.081 1.00 93.06 340 SER A O 1
ATOM 2709 N N . THR A 1 341 ? 21.073 10.285 -29.007 1.00 92.81 341 THR A N 1
ATOM 2710 C CA . THR A 1 341 ? 22.098 9.406 -29.582 1.00 92.81 341 THR A CA 1
ATOM 2711 C C . THR A 1 341 ? 21.985 8.005 -28.991 1.00 92.81 341 THR A C 1
ATOM 2713 O O . THR A 1 341 ? 21.332 7.813 -27.957 1.00 92.81 341 THR A O 1
ATOM 2716 N N . PHE A 1 342 ? 22.632 7.013 -29.603 1.00 89.69 342 PHE A N 1
ATOM 2717 C CA . PHE A 1 342 ? 22.652 5.665 -29.037 1.00 89.69 342 PHE A CA 1
ATOM 2718 C C . PHE A 1 342 ? 23.250 5.646 -27.627 1.00 89.69 342 PHE A C 1
ATOM 2720 O O . PHE A 1 342 ? 22.671 5.057 -26.713 1.00 89.69 342 PHE A O 1
ATOM 2727 N N . GLN A 1 343 ? 24.353 6.370 -27.433 1.00 91.62 343 GLN A N 1
ATOM 2728 C CA . GLN A 1 343 ? 25.025 6.491 -26.143 1.00 91.62 343 GLN A CA 1
ATOM 2729 C C . GLN A 1 343 ? 24.091 7.052 -25.059 1.00 91.62 343 GLN A C 1
ATOM 2731 O O . GLN A 1 343 ? 23.958 6.456 -23.991 1.00 91.62 343 GLN A O 1
ATOM 2736 N N . GLU A 1 344 ? 23.376 8.144 -25.351 1.00 94.56 344 GLU A N 1
ATOM 2737 C CA . GLU A 1 344 ? 22.406 8.727 -24.416 1.00 94.56 344 GLU A CA 1
ATOM 2738 C C . GLU A 1 344 ? 21.268 7.749 -24.086 1.00 94.56 344 GLU A C 1
ATOM 2740 O O . GLU A 1 344 ? 20.798 7.688 -22.949 1.00 94.56 344 GLU A O 1
ATOM 2745 N N . ILE A 1 345 ? 20.802 6.973 -25.072 1.00 92.94 345 ILE A N 1
ATOM 2746 C CA . ILE A 1 345 ? 19.757 5.962 -24.865 1.00 92.94 345 ILE A CA 1
ATOM 2747 C C . ILE A 1 345 ? 20.245 4.884 -23.898 1.00 92.94 345 ILE A C 1
ATOM 2749 O O . ILE A 1 345 ? 19.516 4.547 -22.962 1.00 92.94 345 ILE A O 1
ATOM 2753 N N . ILE A 1 346 ? 21.457 4.366 -24.109 1.00 93.75 346 ILE A N 1
ATOM 2754 C CA . ILE A 1 346 ? 22.070 3.348 -23.253 1.00 93.75 346 ILE A CA 1
ATOM 2755 C C . ILE A 1 346 ? 22.264 3.883 -21.832 1.00 93.75 346 ILE A C 1
ATOM 2757 O O . ILE A 1 346 ? 21.850 3.222 -20.885 1.00 93.75 346 ILE A O 1
ATOM 2761 N N . GLU A 1 347 ? 22.779 5.101 -21.663 1.00 95.50 347 GLU A N 1
ATOM 2762 C CA . GLU A 1 347 ? 22.953 5.728 -20.344 1.00 95.50 347 GLU A CA 1
ATOM 2763 C C . GLU A 1 347 ? 21.628 5.918 -19.594 1.00 95.50 347 GLU A C 1
ATOM 2765 O O . GLU A 1 347 ? 21.529 5.619 -18.400 1.00 95.50 347 GLU A O 1
ATOM 2770 N N . ILE A 1 348 ? 20.581 6.382 -20.287 1.00 95.88 348 ILE A N 1
ATOM 2771 C CA . ILE A 1 348 ? 19.246 6.526 -19.694 1.00 95.88 348 ILE A CA 1
ATOM 2772 C C . ILE A 1 348 ? 18.712 5.160 -19.262 1.00 95.88 348 ILE A C 1
ATOM 2774 O O . ILE A 1 348 ? 18.193 5.028 -18.153 1.00 95.88 348 ILE A O 1
ATOM 2778 N N . ILE A 1 349 ? 18.817 4.147 -20.123 1.00 94.44 349 ILE A N 1
ATOM 2779 C CA . ILE A 1 349 ? 18.307 2.808 -19.825 1.00 94.44 349 ILE A CA 1
ATOM 2780 C C . ILE A 1 349 ? 19.083 2.169 -18.675 1.00 94.44 349 ILE A C 1
ATOM 2782 O O . ILE A 1 349 ? 18.456 1.640 -17.759 1.00 94.44 349 ILE A O 1
ATOM 2786 N N . GLU A 1 350 ? 20.411 2.236 -18.694 1.00 95.62 350 GLU A N 1
ATOM 2787 C CA . GLU A 1 350 ? 21.267 1.697 -17.642 1.00 95.62 350 GLU A CA 1
ATOM 2788 C C . GLU A 1 350 ? 20.899 2.294 -16.282 1.00 95.62 350 GLU A C 1
ATOM 2790 O O . GLU A 1 350 ? 20.629 1.558 -15.330 1.00 95.62 350 GLU A O 1
ATOM 2795 N N . LYS A 1 351 ? 20.812 3.626 -16.206 1.00 96.62 351 LYS A N 1
ATOM 2796 C CA . LYS A 1 351 ? 20.451 4.339 -14.980 1.00 96.62 351 LYS A CA 1
ATOM 2797 C C . LYS A 1 351 ? 19.066 3.948 -14.471 1.00 96.62 351 LYS A C 1
ATOM 2799 O O . LYS A 1 351 ? 18.883 3.735 -13.274 1.00 96.62 351 LYS A O 1
ATOM 2804 N N . GLU A 1 352 ? 18.079 3.869 -15.361 1.00 94.69 352 GLU A N 1
ATOM 2805 C CA . GLU A 1 352 ? 16.718 3.478 -14.985 1.00 94.69 352 GLU A CA 1
ATOM 2806 C C . GLU A 1 352 ? 16.665 2.016 -14.519 1.00 94.69 352 GLU A C 1
ATOM 2808 O O . GLU A 1 352 ? 16.002 1.725 -13.527 1.00 94.69 352 GLU A O 1
ATOM 2813 N N . LEU A 1 353 ? 17.396 1.103 -15.167 1.00 93.00 353 LEU A N 1
ATOM 2814 C CA . LEU A 1 353 ? 17.493 -0.300 -14.757 1.00 93.00 353 LEU A CA 1
ATOM 2815 C C . LEU A 1 353 ? 18.150 -0.462 -13.385 1.00 93.00 353 LEU A C 1
ATOM 2817 O O . LEU A 1 353 ? 17.588 -1.144 -12.529 1.00 93.00 353 LEU A O 1
ATOM 2821 N N . GLN A 1 354 ? 19.284 0.198 -13.139 1.00 95.19 354 GLN A N 1
ATOM 2822 C CA . GLN A 1 354 ? 19.935 0.185 -11.824 1.00 95.19 354 GLN A CA 1
ATOM 2823 C C . GLN A 1 354 ? 18.991 0.744 -10.751 1.00 95.19 354 GLN A C 1
ATOM 2825 O O . GLN A 1 354 ? 18.735 0.085 -9.742 1.00 95.19 354 GLN A O 1
ATOM 2830 N N . GLY A 1 355 ? 18.351 1.884 -11.028 1.00 94.19 355 GLY A N 1
ATOM 2831 C CA . GLY A 1 355 ? 17.364 2.476 -10.130 1.00 94.19 355 GLY A CA 1
ATOM 2832 C C . GLY A 1 355 ? 16.158 1.568 -9.857 1.00 94.19 355 GLY A C 1
ATOM 2833 O O . GLY A 1 355 ? 15.608 1.601 -8.756 1.00 94.19 355 GLY A O 1
ATOM 2834 N N . LEU A 1 356 ? 15.730 0.734 -10.811 1.00 91.94 356 LEU A N 1
ATOM 2835 C CA . LEU A 1 356 ? 14.663 -0.246 -10.583 1.00 91.94 356 LEU A CA 1
ATOM 2836 C C . LEU A 1 356 ? 15.087 -1.310 -9.567 1.00 91.94 356 LEU A C 1
ATOM 2838 O O . LEU A 1 356 ? 14.300 -1.598 -8.664 1.00 91.94 356 LEU A O 1
ATOM 2842 N N . ILE A 1 357 ? 16.309 -1.840 -9.666 1.00 94.75 357 ILE A N 1
ATOM 2843 C CA . ILE A 1 357 ? 16.858 -2.831 -8.724 1.00 94.75 357 ILE A CA 1
ATOM 2844 C C . ILE A 1 357 ? 17.095 -2.209 -7.342 1.00 94.75 357 ILE A C 1
ATOM 2846 O O . ILE A 1 357 ? 16.713 -2.771 -6.317 1.00 94.75 357 ILE A O 1
ATOM 2850 N N . GLU A 1 358 ? 17.664 -1.009 -7.289 1.00 94.94 358 GLU A N 1
ATOM 2851 C CA . GLU A 1 358 ? 17.951 -0.307 -6.035 1.00 94.94 358 GLU A CA 1
ATOM 2852 C C . GLU A 1 358 ? 16.680 0.052 -5.258 1.00 94.94 358 GLU A C 1
ATOM 2854 O O . GLU A 1 358 ? 16.640 -0.094 -4.038 1.00 94.94 358 GLU A O 1
ATOM 2859 N N . ASN A 1 359 ? 15.619 0.463 -5.960 1.00 94.88 359 ASN A N 1
ATOM 2860 C CA . ASN A 1 359 ? 14.361 0.908 -5.354 1.00 94.88 359 ASN A CA 1
ATOM 2861 C C . ASN A 1 359 ? 13.295 -0.192 -5.259 1.00 94.88 359 ASN A C 1
ATOM 2863 O O . ASN A 1 359 ? 12.114 0.101 -5.029 1.00 94.88 359 ASN A O 1
ATOM 2867 N N . SER A 1 360 ? 13.671 -1.454 -5.449 1.00 95.19 360 SER A N 1
ATOM 2868 C CA . SER A 1 360 ? 12.767 -2.584 -5.267 1.00 95.19 360 SER A CA 1
ATOM 2869 C C . SER A 1 360 ? 13.426 -3.741 -4.534 1.00 95.19 360 SER A C 1
ATOM 2871 O O . SER A 1 360 ? 14.647 -3.817 -4.435 1.00 95.19 360 SER A O 1
ATOM 2873 N N . TYR A 1 361 ? 12.595 -4.636 -4.025 1.00 94.88 361 TYR A N 1
ATOM 2874 C CA . TYR A 1 361 ? 12.994 -5.868 -3.380 1.00 94.88 361 TYR A CA 1
ATOM 2875 C C . TYR A 1 361 ? 12.127 -7.022 -3.884 1.00 94.88 361 TYR A C 1
ATOM 2877 O O . TYR A 1 361 ? 10.897 -6.916 -3.932 1.00 94.88 361 TYR A O 1
ATOM 2885 N N . GLU A 1 362 ? 12.794 -8.117 -4.220 1.00 92.44 362 GLU A N 1
ATOM 2886 C CA . GLU A 1 362 ? 12.224 -9.424 -4.528 1.00 92.44 362 GLU A CA 1
ATOM 2887 C C . GLU A 1 362 ? 12.990 -10.458 -3.709 1.00 92.44 362 GLU A C 1
ATOM 2889 O O . GLU A 1 362 ? 14.210 -10.344 -3.558 1.00 92.44 362 GLU A O 1
ATOM 2894 N N . LEU A 1 363 ? 12.272 -11.446 -3.178 1.00 89.50 363 LEU A N 1
ATOM 2895 C CA . LEU A 1 363 ? 12.876 -12.523 -2.406 1.00 89.50 363 LEU A CA 1
ATOM 2896 C C . LEU A 1 363 ? 13.925 -13.246 -3.268 1.00 89.50 363 LEU A C 1
ATOM 2898 O O . LEU A 1 363 ? 13.688 -13.483 -4.451 1.00 89.50 363 LEU A O 1
ATOM 2902 N N . GLU A 1 364 ? 15.092 -13.537 -2.685 1.00 88.38 364 GLU A N 1
ATOM 2903 C CA . GLU A 1 364 ? 16.214 -14.254 -3.327 1.00 88.38 364 GLU A CA 1
ATOM 2904 C C . GLU A 1 364 ? 16.847 -13.566 -4.555 1.00 88.38 364 GLU A C 1
ATOM 2906 O O . GLU A 1 364 ? 17.741 -14.124 -5.202 1.00 88.38 364 GLU A O 1
ATOM 2911 N N . ARG A 1 365 ? 16.451 -12.330 -4.888 1.00 90.25 365 ARG A N 1
ATOM 2912 C CA . ARG A 1 365 ? 17.024 -11.620 -6.034 1.00 90.25 365 ARG A CA 1
ATOM 2913 C C . ARG A 1 365 ? 18.475 -11.210 -5.757 1.00 90.25 365 ARG A C 1
ATOM 2915 O O . ARG A 1 365 ? 18.769 -10.447 -4.841 1.00 90.25 365 ARG A O 1
ATOM 2922 N N . LYS A 1 366 ? 19.396 -11.676 -6.605 1.00 92.00 366 LYS A N 1
ATOM 2923 C CA . LYS A 1 366 ? 20.834 -11.366 -6.524 1.00 92.00 366 LYS A CA 1
ATOM 2924 C C . LYS A 1 366 ? 21.144 -9.991 -7.127 1.00 92.00 366 LYS A C 1
ATOM 2926 O O . LYS A 1 366 ? 21.653 -9.894 -8.242 1.00 92.00 366 LYS A O 1
ATOM 2931 N N . ASP A 1 367 ? 20.835 -8.927 -6.391 1.00 94.06 367 ASP A N 1
ATOM 2932 C CA . ASP A 1 367 ? 20.912 -7.542 -6.881 1.00 94.06 367 ASP A CA 1
ATOM 2933 C C . ASP A 1 367 ? 22.274 -7.159 -7.466 1.00 94.06 367 ASP A C 1
ATOM 2935 O O . ASP A 1 367 ? 22.331 -6.663 -8.591 1.00 94.06 367 ASP A O 1
ATOM 2939 N N . GLN A 1 368 ? 23.372 -7.429 -6.749 1.00 94.38 368 GLN A N 1
ATOM 2940 C CA . GLN A 1 368 ? 24.712 -7.059 -7.217 1.00 94.38 368 GLN A CA 1
ATOM 2941 C C . GLN A 1 368 ? 25.081 -7.772 -8.520 1.00 94.38 368 GLN A C 1
ATOM 2943 O O . GLN A 1 368 ? 25.698 -7.182 -9.404 1.00 94.38 368 GLN A O 1
ATOM 2948 N N . PHE A 1 369 ? 24.657 -9.027 -8.665 1.00 92.31 369 PHE A N 1
ATOM 2949 C CA . PHE A 1 369 ? 24.864 -9.786 -9.889 1.00 92.31 369 PHE A CA 1
ATOM 2950 C C . PHE A 1 369 ? 24.084 -9.175 -11.059 1.00 92.31 369 PHE A C 1
ATOM 2952 O O . PHE A 1 369 ? 24.660 -8.950 -12.118 1.00 92.31 369 PHE A O 1
ATOM 2959 N N . ILE A 1 370 ? 22.798 -8.853 -10.866 1.00 91.44 370 ILE A N 1
ATOM 2960 C CA . ILE A 1 370 ? 21.965 -8.237 -11.913 1.00 91.44 370 ILE A CA 1
ATOM 2961 C C . ILE A 1 370 ? 22.528 -6.871 -12.319 1.00 91.44 370 ILE A C 1
ATOM 2963 O O . ILE A 1 370 ? 22.586 -6.565 -13.507 1.00 91.44 370 ILE A O 1
ATOM 2967 N N . ILE A 1 371 ? 22.983 -6.062 -11.358 1.00 94.12 371 ILE A N 1
ATOM 2968 C CA . ILE A 1 371 ? 23.613 -4.763 -11.631 1.00 94.12 371 ILE A CA 1
ATOM 2969 C C . ILE A 1 371 ? 24.895 -4.940 -12.451 1.00 94.12 371 ILE A C 1
ATOM 2971 O O . ILE A 1 371 ? 25.074 -4.246 -13.450 1.00 94.12 371 ILE A O 1
ATOM 2975 N N . ASN A 1 372 ? 25.763 -5.883 -12.073 1.00 93.75 372 ASN A N 1
ATOM 2976 C CA . ASN A 1 372 ? 26.989 -6.169 -12.819 1.00 93.75 372 ASN A CA 1
ATOM 2977 C C . ASN A 1 372 ? 26.682 -6.682 -14.235 1.00 93.75 372 ASN A C 1
ATOM 2979 O O . ASN A 1 372 ? 27.317 -6.246 -15.190 1.00 93.75 372 ASN A O 1
ATOM 2983 N N . PHE A 1 373 ? 25.671 -7.543 -14.380 1.00 90.31 373 PHE A N 1
ATOM 2984 C CA . PHE A 1 373 ? 25.192 -8.017 -15.677 1.00 90.31 373 PHE A CA 1
ATOM 2985 C C . PHE A 1 373 ? 24.691 -6.864 -16.558 1.00 90.31 373 PHE A C 1
ATOM 2987 O O . PHE A 1 373 ? 25.065 -6.783 -17.726 1.00 90.31 373 PHE A O 1
ATOM 2994 N N . ILE A 1 374 ? 23.889 -5.945 -16.001 1.00 91.56 374 ILE A N 1
ATOM 2995 C CA . ILE A 1 374 ? 23.421 -4.752 -16.719 1.00 91.56 374 ILE A CA 1
ATOM 2996 C C . ILE A 1 374 ? 24.621 -3.928 -17.189 1.00 91.56 374 ILE A C 1
ATOM 2998 O O . ILE A 1 374 ? 24.688 -3.620 -18.371 1.00 91.56 374 ILE A O 1
ATOM 3002 N N . ARG A 1 375 ? 25.577 -3.615 -16.304 1.00 94.56 375 ARG A N 1
ATOM 3003 C CA . ARG A 1 375 ? 26.776 -2.828 -16.651 1.00 94.56 375 ARG A CA 1
ATOM 3004 C C . ARG A 1 375 ? 27.567 -3.476 -17.781 1.00 94.56 375 ARG A C 1
ATOM 3006 O O . ARG A 1 375 ? 27.741 -2.859 -18.823 1.00 94.56 375 ARG A O 1
ATOM 3013 N N . SER A 1 376 ? 27.922 -4.751 -17.617 1.00 91.75 376 SER A N 1
ATOM 3014 C CA . SER A 1 376 ? 28.657 -5.517 -18.628 1.00 91.75 376 SER A CA 1
ATOM 3015 C C . SER A 1 376 ? 27.932 -5.541 -19.972 1.00 91.75 376 SER A C 1
ATOM 3017 O O . SER A 1 376 ? 28.566 -5.380 -21.008 1.00 91.75 376 SER A O 1
ATOM 3019 N N . THR A 1 377 ? 26.607 -5.712 -19.964 1.00 88.19 377 THR A N 1
ATOM 3020 C CA . THR A 1 377 ? 25.810 -5.713 -21.196 1.00 88.19 377 THR A CA 1
ATOM 3021 C C . THR A 1 377 ? 25.810 -4.335 -21.855 1.00 88.19 377 THR A C 1
ATOM 3023 O O . THR A 1 377 ? 25.942 -4.230 -23.068 1.00 88.19 377 THR A O 1
ATOM 3026 N N . MET A 1 378 ? 25.654 -3.262 -21.078 1.00 92.19 378 MET A N 1
ATOM 3027 C CA . MET A 1 378 ? 25.658 -1.901 -21.622 1.00 92.19 378 MET A CA 1
ATOM 3028 C C . MET A 1 378 ? 27.037 -1.527 -22.172 1.00 92.19 378 MET A C 1
ATOM 3030 O O . MET A 1 378 ? 27.107 -0.881 -23.213 1.00 92.19 378 MET A O 1
ATOM 3034 N N . ASP A 1 379 ? 28.118 -1.979 -21.537 1.00 92.88 379 ASP A N 1
ATOM 3035 C CA . ASP A 1 379 ? 29.485 -1.781 -22.023 1.00 92.88 379 ASP A CA 1
ATOM 3036 C C . ASP A 1 379 ? 29.757 -2.547 -23.322 1.00 92.88 379 ASP A C 1
ATOM 3038 O O . ASP A 1 379 ? 30.313 -1.970 -24.256 1.00 92.88 379 ASP A O 1
ATOM 3042 N N . GLU A 1 380 ? 29.295 -3.795 -23.434 1.00 88.44 380 GLU A N 1
ATOM 3043 C CA . GLU A 1 380 ? 29.354 -4.565 -24.684 1.00 88.44 380 GLU A CA 1
ATOM 3044 C C . GLU A 1 380 ? 28.616 -3.825 -25.812 1.00 88.44 380 GLU A C 1
ATOM 3046 O O . GLU A 1 380 ? 29.173 -3.603 -26.884 1.00 88.44 380 GLU A O 1
ATOM 3051 N N . LEU A 1 381 ? 27.399 -3.331 -25.551 1.00 86.62 381 LEU A N 1
ATOM 3052 C CA . LEU A 1 381 ? 26.630 -2.568 -26.542 1.00 86.62 381 LEU A CA 1
ATOM 3053 C C . LEU A 1 381 ? 27.321 -1.273 -26.973 1.00 86.62 381 LEU A C 1
ATOM 3055 O O . LEU A 1 381 ? 27.256 -0.914 -28.148 1.00 86.62 381 LEU A O 1
ATOM 3059 N N . ARG A 1 382 ? 27.993 -0.575 -26.051 1.00 90.00 382 ARG A N 1
ATOM 3060 C CA . ARG A 1 382 ? 28.802 0.608 -26.382 1.00 90.00 382 ARG A CA 1
ATOM 3061 C C . ARG A 1 382 ? 29.973 0.247 -27.287 1.00 90.00 382 ARG A C 1
ATOM 3063 O O . ARG A 1 382 ? 30.247 0.985 -28.229 1.00 90.00 382 ARG A O 1
ATOM 3070 N N . GLN A 1 383 ? 30.653 -0.867 -27.014 1.00 89.62 383 GLN A N 1
ATOM 3071 C CA . GLN A 1 383 ? 31.797 -1.323 -27.805 1.00 89.62 383 GLN A CA 1
ATOM 3072 C C . GLN A 1 383 ? 31.385 -1.707 -29.227 1.00 89.62 383 GLN A C 1
ATOM 3074 O O . GLN A 1 383 ? 32.004 -1.220 -30.172 1.00 89.62 383 GLN A O 1
ATOM 3079 N N . VAL A 1 384 ? 30.322 -2.504 -29.387 1.00 83.94 384 VAL A N 1
ATOM 3080 C CA . VAL A 1 384 ? 29.835 -2.900 -30.721 1.00 83.94 384 VAL A CA 1
ATOM 3081 C C . VAL A 1 384 ? 29.341 -1.675 -31.499 1.00 83.94 384 VAL A C 1
ATOM 3083 O O . VAL A 1 384 ? 29.726 -1.484 -32.650 1.00 83.94 384 VAL A O 1
ATOM 3086 N N . HIS A 1 385 ? 28.599 -0.761 -30.857 1.00 85.56 385 HIS A N 1
ATOM 3087 C CA . HIS A 1 385 ? 28.190 0.498 -31.497 1.00 85.56 385 HIS A CA 1
ATOM 3088 C C . HIS A 1 385 ? 29.384 1.357 -31.923 1.00 85.56 385 HIS A C 1
ATOM 3090 O O . HIS A 1 385 ? 29.373 1.932 -33.007 1.00 85.56 385 HIS A O 1
ATOM 3096 N N . ALA A 1 386 ? 30.432 1.451 -31.099 1.00 88.00 386 ALA A N 1
ATOM 3097 C CA . ALA A 1 386 ? 31.637 2.208 -31.436 1.00 88.00 386 ALA A CA 1
ATOM 3098 C C . ALA A 1 386 ? 32.418 1.605 -32.619 1.00 88.00 386 ALA A C 1
ATOM 3100 O O . ALA A 1 386 ? 33.146 2.336 -33.292 1.00 88.00 386 ALA A O 1
ATOM 3101 N N . GLN A 1 387 ? 32.285 0.298 -32.867 1.00 86.19 387 GLN A N 1
ATOM 3102 C CA . GLN A 1 387 ? 32.835 -0.373 -34.047 1.00 86.19 387 GLN A CA 1
ATOM 3103 C C . GLN A 1 387 ? 31.978 -0.073 -35.286 1.00 86.19 387 GLN A C 1
ATOM 3105 O O . GLN A 1 387 ? 32.485 0.535 -36.225 1.00 86.19 387 GLN A O 1
ATOM 3110 N N . GLU A 1 388 ? 30.672 -0.361 -35.248 1.00 83.44 388 GLU A N 1
ATOM 3111 C CA . GLU A 1 388 ? 29.753 -0.150 -36.384 1.00 83.44 388 GLU A CA 1
ATOM 3112 C C . GLU A 1 388 ? 29.617 1.344 -36.761 1.00 83.44 388 GLU A C 1
ATOM 3114 O O . GLU A 1 388 ? 29.548 1.706 -37.934 1.00 83.44 388 GLU A O 1
ATOM 3119 N N . SER A 1 389 ? 29.648 2.263 -35.787 1.00 81.69 389 SER A N 1
ATOM 3120 C CA . SER A 1 389 ? 29.550 3.705 -36.058 1.00 81.69 389 SER A CA 1
ATOM 3121 C C . SER A 1 389 ? 30.750 4.252 -36.833 1.00 81.69 389 SER A C 1
ATOM 3123 O O . SER A 1 389 ? 30.585 5.234 -37.557 1.00 81.69 389 SER A O 1
ATOM 3125 N N . LYS A 1 390 ? 31.939 3.648 -36.695 1.00 83.06 390 LYS A N 1
ATOM 3126 C CA . LYS A 1 390 ? 33.109 4.026 -37.505 1.00 83.06 390 LYS A CA 1
ATOM 3127 C C . LYS A 1 390 ? 32.935 3.598 -38.959 1.00 83.06 390 LYS A C 1
ATOM 3129 O O . LYS A 1 390 ? 33.458 4.261 -39.845 1.00 83.06 390 LYS A O 1
ATOM 3134 N N . GLU A 1 391 ? 32.197 2.518 -39.196 1.00 76.56 391 GLU A N 1
ATOM 3135 C CA . GLU A 1 391 ? 31.976 1.957 -40.530 1.00 76.56 391 GLU A CA 1
ATOM 3136 C C . GLU A 1 391 ? 30.865 2.673 -41.305 1.00 76.56 391 GLU A C 1
ATOM 3138 O O . GLU A 1 391 ? 30.843 2.624 -42.534 1.00 76.56 391 GLU A O 1
ATOM 3143 N N . HIS A 1 392 ? 29.923 3.323 -40.617 1.00 74.06 392 HIS A N 1
ATOM 3144 C CA . HIS A 1 392 ? 28.724 3.889 -41.248 1.00 74.06 392 HIS A CA 1
ATOM 3145 C C . HIS A 1 392 ? 28.633 5.423 -41.231 1.00 74.06 392 HIS A C 1
ATOM 3147 O O . HIS A 1 392 ? 27.693 5.962 -41.813 1.00 74.06 392 HIS A O 1
ATOM 3153 N N . ASP A 1 393 ? 29.581 6.122 -40.591 1.00 70.25 393 ASP A N 1
ATOM 3154 C CA . ASP A 1 393 ? 29.649 7.598 -40.480 1.00 70.25 393 ASP A CA 1
ATOM 3155 C C . ASP A 1 393 ? 28.314 8.265 -40.066 1.00 70.25 393 ASP A C 1
ATOM 3157 O O . ASP A 1 393 ? 27.993 9.401 -40.419 1.00 70.25 393 ASP A O 1
ATOM 3161 N N . GLN A 1 394 ? 27.475 7.534 -39.325 1.00 73.19 394 GLN A N 1
ATOM 3162 C CA . GLN A 1 394 ? 26.181 8.000 -38.838 1.00 73.19 394 GLN A CA 1
ATOM 3163 C C . GLN A 1 394 ? 25.934 7.466 -37.433 1.00 73.19 394 GLN A C 1
ATOM 3165 O O . GLN A 1 394 ? 26.082 6.280 -37.166 1.00 73.19 394 GLN A O 1
ATOM 3170 N N . ASP A 1 395 ? 25.521 8.354 -36.531 1.00 78.25 395 ASP A N 1
ATOM 3171 C CA . ASP A 1 395 ? 25.095 7.978 -35.186 1.00 78.25 395 ASP A CA 1
ATOM 3172 C C . ASP A 1 395 ? 23.592 7.672 -35.172 1.00 78.25 395 ASP A C 1
ATOM 3174 O O . ASP A 1 395 ? 22.776 8.404 -35.749 1.00 78.25 395 ASP A O 1
ATOM 3178 N N . VAL A 1 396 ? 23.207 6.604 -34.473 1.00 80.44 396 VAL A N 1
ATOM 3179 C CA . VAL A 1 396 ? 21.805 6.211 -34.341 1.00 80.44 396 VAL A CA 1
ATOM 3180 C C . VAL A 1 396 ? 21.081 7.243 -33.492 1.00 80.44 396 VAL A C 1
ATOM 3182 O O . VAL A 1 396 ? 21.346 7.398 -32.300 1.00 80.44 396 VAL A O 1
ATOM 3185 N N . ARG A 1 397 ? 20.113 7.937 -34.097 1.00 87.00 397 ARG A N 1
ATOM 3186 C CA . ARG A 1 397 ? 19.308 8.952 -33.412 1.00 87.00 397 ARG A CA 1
ATOM 3187 C C . ARG A 1 397 ? 17.840 8.582 -33.369 1.00 87.00 397 ARG A C 1
ATOM 3189 O O . ARG A 1 397 ? 17.216 8.244 -34.372 1.00 87.00 397 ARG A O 1
ATOM 3196 N N . LEU A 1 398 ? 17.231 8.763 -32.202 1.00 85.31 398 LEU A N 1
ATOM 3197 C CA . LEU A 1 398 ? 15.784 8.625 -32.066 1.00 85.31 398 LEU A CA 1
ATOM 3198 C C . LEU A 1 398 ? 15.047 9.759 -32.786 1.00 85.31 398 LEU A C 1
ATOM 3200 O O . LEU A 1 398 ? 14.892 10.857 -32.256 1.00 85.31 398 LEU A O 1
ATOM 3204 N N . HIS A 1 399 ? 14.469 9.476 -33.951 1.00 84.00 399 HIS A N 1
ATOM 3205 C CA . HIS A 1 399 ? 13.674 10.462 -34.700 1.00 84.00 399 HIS A CA 1
ATOM 3206 C C . HIS A 1 399 ? 12.418 10.947 -33.958 1.00 84.00 399 HIS A C 1
ATOM 3208 O O . HIS A 1 399 ? 11.877 12.020 -34.241 1.00 84.00 399 HIS A O 1
ATOM 3214 N N . ARG A 1 400 ? 11.935 10.171 -32.983 1.00 85.00 400 ARG A N 1
ATOM 3215 C CA . ARG A 1 400 ? 10.763 10.503 -32.172 1.00 85.00 400 ARG A CA 1
ATOM 3216 C C . ARG A 1 400 ? 11.001 10.180 -30.709 1.00 85.00 400 ARG A C 1
ATOM 3218 O O . ARG A 1 400 ? 11.672 9.212 -30.370 1.00 85.00 400 ARG A O 1
ATOM 3225 N N . LYS A 1 401 ? 10.350 10.959 -29.847 1.00 89.25 401 LYS A N 1
ATOM 3226 C CA . LYS A 1 401 ? 10.231 10.633 -28.428 1.00 89.25 401 LYS A CA 1
ATOM 3227 C C . LYS A 1 401 ? 9.623 9.239 -28.288 1.00 89.25 401 LYS A C 1
ATOM 3229 O O . LYS A 1 401 ? 8.528 8.997 -28.798 1.00 89.25 401 LYS A O 1
ATOM 3234 N N . SER A 1 402 ? 10.302 8.368 -27.553 1.00 90.88 402 SER A N 1
ATOM 3235 C CA . SER A 1 402 ? 9.829 7.016 -27.272 1.00 90.88 402 SER A CA 1
ATOM 3236 C C . SER A 1 402 ? 9.531 6.850 -25.783 1.00 90.88 402 SER A C 1
ATOM 3238 O O . SER A 1 402 ? 9.996 7.609 -24.928 1.00 90.88 402 SER A O 1
ATOM 3240 N N . SER A 1 403 ? 8.669 5.898 -25.445 1.00 93.75 403 SER A N 1
ATOM 3241 C CA . SER A 1 403 ? 8.386 5.551 -24.055 1.00 93.75 403 SER A CA 1
ATOM 3242 C C . SER A 1 403 ? 8.216 4.049 -23.920 1.00 93.75 403 SER A C 1
ATOM 3244 O O . SER A 1 403 ? 7.381 3.454 -24.597 1.00 93.75 403 SER A O 1
ATOM 3246 N N . ILE A 1 404 ? 8.981 3.455 -23.011 1.00 93.94 404 ILE A N 1
ATOM 3247 C CA . ILE A 1 404 ? 8.925 2.030 -22.700 1.00 93.94 404 ILE A CA 1
ATOM 3248 C C . ILE A 1 404 ? 8.050 1.877 -21.462 1.00 93.94 404 ILE A C 1
ATOM 3250 O O . ILE A 1 404 ? 8.427 2.312 -20.378 1.00 93.94 404 ILE A O 1
ATOM 3254 N N . LEU A 1 405 ? 6.855 1.307 -21.619 1.00 93.25 405 LEU A N 1
ATOM 3255 C CA . LEU A 1 405 ? 5.960 1.035 -20.492 1.00 93.25 405 LEU A CA 1
ATOM 3256 C C . LEU A 1 405 ? 6.472 -0.179 -19.718 1.00 93.25 405 LEU A C 1
ATOM 3258 O O . LEU A 1 405 ? 6.446 -1.282 -20.250 1.00 93.25 405 LEU A O 1
ATOM 3262 N N . ILE A 1 406 ? 6.898 0.013 -18.478 1.00 92.94 406 ILE A N 1
ATOM 3263 C CA . ILE A 1 406 ? 7.475 -1.040 -17.626 1.00 92.94 406 ILE A CA 1
ATOM 3264 C C . ILE A 1 406 ? 6.638 -1.315 -16.371 1.00 92.94 406 ILE A C 1
ATOM 3266 O O . ILE A 1 406 ? 6.939 -2.219 -15.603 1.00 92.94 406 ILE A O 1
ATOM 3270 N N . GLY A 1 407 ? 5.577 -0.536 -16.144 1.00 89.88 407 GLY A N 1
ATOM 3271 C CA . GLY A 1 407 ? 4.667 -0.745 -15.024 1.00 89.88 407 GLY A CA 1
ATOM 3272 C C . GLY A 1 407 ? 3.899 -2.067 -15.113 1.00 89.88 407 GLY A C 1
ATOM 3273 O O . GLY A 1 407 ? 3.510 -2.502 -16.196 1.00 89.88 407 GLY A O 1
ATOM 3274 N N . GLY A 1 408 ? 3.642 -2.677 -13.954 1.00 86.06 408 GLY A N 1
ATOM 3275 C CA . GLY A 1 408 ? 2.907 -3.938 -13.820 1.00 86.06 408 GLY A CA 1
ATOM 3276 C C . GLY A 1 408 ? 3.684 -5.184 -14.241 1.00 86.06 408 GLY A C 1
ATOM 3277 O O . GLY A 1 408 ? 3.064 -6.236 -14.396 1.00 86.06 408 GLY A O 1
ATOM 3278 N N . LEU A 1 409 ? 4.994 -5.047 -14.448 1.00 87.12 409 LEU A N 1
ATOM 3279 C CA . LEU A 1 409 ? 5.917 -6.113 -14.819 1.00 87.12 409 LEU A CA 1
ATOM 3280 C C . LEU A 1 409 ? 6.830 -6.456 -13.635 1.00 87.12 409 LEU A C 1
ATOM 3282 O O . LEU A 1 409 ? 7.202 -5.560 -12.870 1.00 87.12 409 LEU A O 1
ATOM 3286 N N . THR A 1 410 ? 7.208 -7.724 -13.522 1.00 85.94 410 THR A N 1
ATOM 3287 C CA . THR A 1 410 ? 8.314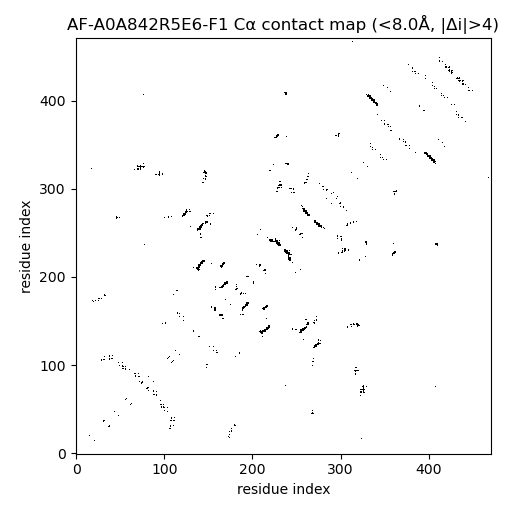 -8.210 -12.675 1.00 85.94 410 THR A CA 1
ATOM 3288 C C . THR A 1 410 ? 9.650 -7.633 -13.141 1.00 85.94 410 THR A C 1
ATOM 3290 O O . THR A 1 410 ? 9.759 -7.176 -14.280 1.00 85.94 410 THR A O 1
ATOM 3293 N N . THR A 1 411 ? 10.702 -7.681 -12.319 1.00 87.38 411 THR A N 1
ATOM 3294 C CA . THR A 1 411 ? 12.036 -7.213 -12.751 1.00 87.38 411 THR A CA 1
ATOM 3295 C C . THR A 1 411 ? 12.518 -7.941 -14.002 1.00 87.38 411 THR A C 1
ATOM 3297 O O . THR A 1 411 ? 13.008 -7.310 -14.938 1.00 87.38 411 THR A O 1
ATOM 3300 N N . ARG A 1 412 ? 12.297 -9.257 -14.069 1.00 87.62 412 ARG A N 1
ATOM 3301 C CA . ARG A 1 412 ? 12.589 -10.065 -15.255 1.00 87.62 412 ARG A CA 1
ATOM 3302 C C . ARG A 1 412 ? 11.876 -9.536 -16.499 1.00 87.62 412 ARG A C 1
ATOM 3304 O O . ARG A 1 412 ? 12.516 -9.266 -17.509 1.00 87.62 412 ARG A O 1
ATOM 3311 N N . GLU A 1 413 ? 10.557 -9.376 -16.434 1.00 89.50 413 GLU A N 1
ATOM 3312 C CA . GLU A 1 413 ? 9.756 -8.903 -17.571 1.00 89.50 413 GLU A CA 1
ATOM 3313 C C . GLU A 1 413 ? 10.128 -7.471 -17.984 1.00 89.50 413 GLU A C 1
ATOM 3315 O O . GLU A 1 413 ? 10.077 -7.133 -19.168 1.00 89.50 413 GLU A O 1
ATOM 3320 N N . GLN A 1 414 ? 10.513 -6.619 -17.027 1.00 90.75 414 GLN A N 1
ATOM 3321 C CA . GLN A 1 414 ? 11.021 -5.276 -17.311 1.00 90.75 414 GLN A CA 1
ATOM 3322 C C . GLN A 1 414 ? 12.321 -5.348 -18.116 1.00 90.75 414 GLN A C 1
ATOM 3324 O O . GLN A 1 414 ? 12.412 -4.692 -19.155 1.00 90.75 414 GLN A O 1
ATOM 3329 N N . LEU A 1 415 ? 13.280 -6.172 -17.682 1.00 90.12 415 LEU A N 1
ATOM 3330 C CA . LEU A 1 415 ? 14.544 -6.393 -18.386 1.00 90.12 415 LEU A CA 1
ATOM 3331 C C . LEU A 1 415 ? 14.303 -6.937 -19.801 1.00 90.12 415 LEU A C 1
ATOM 3333 O O . LEU A 1 415 ? 14.745 -6.323 -20.770 1.00 90.12 415 LEU A O 1
ATOM 3337 N N . GLU A 1 416 ? 13.533 -8.022 -19.940 1.00 90.19 416 GLU A N 1
ATOM 3338 C CA . GLU A 1 416 ? 13.204 -8.626 -21.242 1.00 90.19 416 GLU A CA 1
ATOM 3339 C C . GLU A 1 416 ? 12.581 -7.600 -22.203 1.00 90.19 416 GLU A C 1
ATOM 3341 O O . GLU A 1 416 ? 12.960 -7.505 -23.374 1.00 90.19 416 GLU A O 1
ATOM 3346 N N . LYS A 1 417 ? 11.650 -6.779 -21.703 1.00 92.75 417 LYS A N 1
ATOM 3347 C CA . LYS A 1 417 ? 10.995 -5.744 -22.504 1.00 92.75 417 LYS A CA 1
ATOM 3348 C C . LYS A 1 417 ? 11.954 -4.642 -22.936 1.00 92.75 417 LYS A C 1
ATOM 3350 O O . LYS A 1 417 ? 11.876 -4.187 -24.077 1.00 92.75 417 LYS A O 1
ATOM 3355 N N . ILE A 1 418 ? 12.822 -4.189 -22.037 1.00 91.62 418 ILE A N 1
ATOM 3356 C CA . ILE A 1 418 ? 13.788 -3.125 -22.317 1.00 91.62 418 ILE A CA 1
ATOM 3357 C C . ILE A 1 418 ? 14.805 -3.595 -23.360 1.00 91.62 418 ILE A C 1
ATOM 3359 O O . ILE A 1 418 ? 14.969 -2.920 -24.376 1.00 91.62 418 ILE A O 1
ATOM 3363 N N . PHE A 1 419 ? 15.396 -4.781 -23.188 1.00 88.88 419 PHE A N 1
ATOM 3364 C CA . PHE A 1 419 ? 16.320 -5.347 -24.174 1.00 88.88 419 PHE A CA 1
ATOM 3365 C C . PHE A 1 419 ? 15.644 -5.620 -25.519 1.00 88.88 419 PHE A C 1
ATOM 3367 O O . PHE A 1 419 ? 16.231 -5.363 -26.571 1.00 88.88 419 PHE A O 1
ATOM 3374 N N . GLY A 1 420 ? 14.375 -6.043 -25.520 1.00 89.56 420 GLY A N 1
ATOM 3375 C CA . GLY A 1 420 ? 13.588 -6.167 -26.747 1.00 89.56 420 GLY A CA 1
ATOM 3376 C C . GLY A 1 420 ? 13.408 -4.834 -27.488 1.00 89.56 420 GLY A C 1
ATOM 3377 O O . GLY A 1 420 ? 13.473 -4.798 -28.718 1.00 89.56 420 GLY A O 1
ATOM 3378 N N . VAL A 1 421 ? 13.227 -3.725 -26.761 1.00 89.00 421 VAL A N 1
ATOM 3379 C CA . VAL A 1 421 ? 13.154 -2.382 -27.360 1.00 89.00 421 VAL A CA 1
ATOM 3380 C C . VAL A 1 421 ? 14.513 -1.932 -27.894 1.00 89.00 421 VAL A C 1
ATOM 3382 O O . VAL A 1 421 ? 14.552 -1.440 -29.020 1.00 89.00 421 VAL A O 1
ATOM 3385 N N . ILE A 1 422 ? 15.607 -2.133 -27.150 1.00 86.62 422 ILE A N 1
ATOM 3386 C CA . ILE A 1 422 ? 16.965 -1.813 -27.627 1.00 86.62 422 ILE A CA 1
ATOM 3387 C C . ILE A 1 422 ? 17.258 -2.583 -28.920 1.00 86.62 422 ILE A C 1
ATOM 3389 O O . ILE A 1 422 ? 17.604 -1.978 -29.931 1.00 86.62 422 ILE A O 1
ATOM 3393 N N . THR A 1 423 ? 16.992 -3.894 -28.931 1.00 85.50 423 THR A N 1
ATOM 3394 C CA . THR A 1 423 ? 17.143 -4.753 -30.119 1.00 85.50 423 THR A CA 1
ATOM 3395 C C . THR A 1 423 ? 16.393 -4.185 -31.324 1.00 85.50 423 THR A C 1
ATOM 3397 O O . THR A 1 423 ? 16.892 -4.206 -32.446 1.00 85.50 423 THR A O 1
ATOM 3400 N N . LYS A 1 424 ? 15.165 -3.693 -31.116 1.00 87.00 424 LYS A N 1
ATOM 3401 C CA . LYS A 1 424 ? 14.357 -3.119 -32.194 1.00 87.00 424 LYS A CA 1
ATOM 3402 C C . LYS A 1 424 ? 14.954 -1.813 -32.726 1.00 87.00 424 LYS A C 1
ATOM 3404 O O . LYS A 1 424 ? 14.990 -1.647 -33.940 1.00 87.00 424 LYS A O 1
ATOM 3409 N N . ILE A 1 425 ? 15.422 -0.928 -31.844 1.00 83.56 425 ILE A N 1
ATOM 3410 C CA . ILE A 1 425 ? 16.073 0.337 -32.229 1.00 83.56 425 ILE A CA 1
ATOM 3411 C C . ILE A 1 425 ? 17.310 0.053 -33.088 1.00 83.56 425 ILE A C 1
ATOM 3413 O O . ILE A 1 425 ? 17.462 0.646 -34.151 1.00 83.56 425 ILE A O 1
ATOM 3417 N N . LEU A 1 426 ? 18.138 -0.907 -32.674 1.00 80.56 426 LEU A N 1
ATOM 3418 C CA . LEU A 1 426 ? 19.347 -1.303 -33.401 1.00 80.56 426 LEU A CA 1
ATOM 3419 C C . LEU A 1 426 ? 19.044 -1.864 -34.793 1.00 80.56 426 LEU A C 1
ATOM 3421 O O . LEU A 1 426 ? 19.666 -1.475 -35.776 1.00 80.56 426 LEU A O 1
ATOM 3425 N N . LYS A 1 427 ? 18.020 -2.716 -34.909 1.00 83.19 427 LYS A N 1
ATOM 3426 C CA . LYS A 1 427 ? 17.583 -3.235 -36.214 1.00 83.19 427 LYS A CA 1
ATOM 3427 C C . LYS A 1 427 ? 17.090 -2.143 -37.152 1.00 83.19 427 LYS A C 1
ATOM 3429 O O . LYS A 1 427 ? 17.390 -2.189 -38.338 1.00 83.19 427 LYS A O 1
ATOM 3434 N N . GLU A 1 428 ? 16.322 -1.183 -36.637 1.00 82.44 428 GLU A N 1
ATOM 3435 C CA . GLU A 1 428 ? 15.839 -0.047 -37.433 1.00 82.44 428 GLU A CA 1
ATOM 3436 C C . GLU A 1 428 ? 17.003 0.824 -37.934 1.00 82.44 428 GLU A C 1
ATOM 3438 O O . GLU A 1 428 ? 16.910 1.391 -39.020 1.00 82.44 428 GLU A O 1
ATOM 3443 N N . ALA A 1 429 ? 18.112 0.861 -37.194 1.00 76.56 429 ALA A N 1
ATOM 3444 C CA . ALA A 1 429 ? 19.335 1.553 -37.578 1.00 76.56 429 ALA A CA 1
ATOM 3445 C C . ALA A 1 429 ? 20.256 0.761 -38.527 1.00 76.56 429 ALA A C 1
ATOM 3447 O O . ALA A 1 429 ? 21.236 1.326 -38.997 1.00 76.56 429 ALA A O 1
ATOM 3448 N N . ARG A 1 430 ? 19.936 -0.508 -38.838 1.00 79.88 430 ARG A N 1
ATOM 3449 C CA . ARG A 1 430 ? 20.773 -1.468 -39.600 1.00 79.88 430 ARG A CA 1
ATOM 3450 C C . ARG A 1 430 ? 22.036 -1.967 -38.875 1.00 79.88 430 ARG A C 1
ATOM 3452 O O . ARG A 1 430 ? 22.949 -2.460 -39.519 1.00 79.88 430 ARG A O 1
ATOM 3459 N N . TYR A 1 431 ? 22.036 -1.927 -37.545 1.00 76.06 431 TYR A N 1
ATOM 3460 C CA . TYR A 1 431 ? 23.118 -2.414 -36.679 1.00 76.06 431 TYR A CA 1
ATOM 3461 C C . TYR A 1 431 ? 22.869 -3.903 -36.395 1.00 76.06 431 TYR A C 1
ATOM 3463 O O . TYR A 1 431 ? 22.268 -4.273 -35.376 1.00 76.06 431 TYR A O 1
ATOM 3471 N N . HIS A 1 432 ? 23.162 -4.757 -37.382 1.00 75.00 432 HIS A N 1
ATOM 3472 C CA . HIS A 1 432 ? 22.770 -6.169 -37.365 1.00 75.00 432 HIS A CA 1
ATOM 3473 C C . HIS A 1 432 ? 23.473 -6.963 -36.260 1.00 75.00 432 HIS A C 1
ATOM 3475 O O . HIS A 1 432 ? 22.801 -7.750 -35.577 1.00 75.00 432 HIS A O 1
ATOM 3481 N N . ASP A 1 433 ? 24.761 -6.713 -36.027 1.00 72.81 433 ASP A N 1
ATOM 3482 C CA . ASP A 1 433 ? 25.547 -7.458 -35.046 1.00 72.81 433 ASP A CA 1
ATOM 3483 C C . ASP A 1 433 ? 25.212 -6.992 -33.629 1.00 72.81 433 ASP A C 1
ATOM 3485 O O . ASP A 1 433 ? 24.915 -7.819 -32.755 1.00 72.81 433 ASP A O 1
ATOM 3489 N N . THR A 1 434 ? 25.066 -5.677 -33.420 1.00 69.69 434 THR A N 1
ATOM 3490 C CA . THR A 1 434 ? 24.589 -5.142 -32.133 1.00 69.69 434 THR A CA 1
ATOM 3491 C C . THR A 1 434 ? 23.187 -5.672 -31.792 1.00 69.69 434 THR A C 1
ATOM 3493 O O . THR A 1 434 ? 22.881 -6.010 -30.640 1.00 69.69 434 THR A O 1
ATOM 3496 N N . ALA A 1 435 ? 22.305 -5.809 -32.789 1.00 69.94 435 ALA A N 1
ATOM 3497 C CA . ALA A 1 435 ? 20.979 -6.388 -32.586 1.00 69.94 435 ALA A CA 1
ATOM 3498 C C . ALA A 1 435 ? 21.019 -7.888 -32.241 1.00 69.94 435 ALA A C 1
ATOM 3500 O O . ALA A 1 435 ? 20.156 -8.362 -31.489 1.00 69.94 435 ALA A O 1
ATOM 3501 N N . MET A 1 436 ? 21.977 -8.646 -32.786 1.00 76.62 436 MET A N 1
ATOM 3502 C CA . MET A 1 436 ? 22.161 -10.060 -32.457 1.00 76.62 436 MET A CA 1
ATOM 3503 C C . MET A 1 436 ? 22.681 -10.231 -31.023 1.00 76.62 436 MET A C 1
ATOM 3505 O O . MET A 1 436 ? 22.092 -11.008 -30.267 1.00 76.62 436 MET A O 1
ATOM 3509 N N . CYS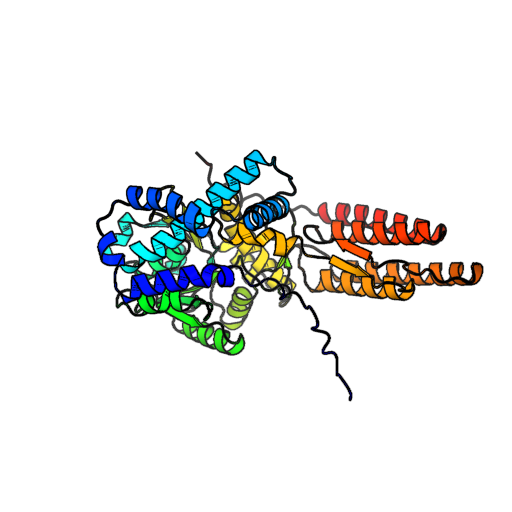 A 1 437 ? 23.677 -9.436 -30.617 1.00 73.38 437 CYS A N 1
ATOM 3510 C CA . CYS A 1 437 ? 24.168 -9.362 -29.236 1.00 73.38 437 CYS A CA 1
ATOM 3511 C C . CYS A 1 437 ? 23.015 -9.114 -28.242 1.00 73.38 437 CYS A C 1
ATOM 3513 O O . CYS A 1 437 ? 22.767 -9.935 -27.355 1.00 73.38 437 CYS A O 1
ATOM 3515 N N . CYS A 1 438 ? 22.206 -8.067 -28.458 1.00 69.69 438 CYS A N 1
ATOM 3516 C CA . CYS A 1 438 ? 21.049 -7.768 -27.604 1.00 69.69 438 CYS A CA 1
ATOM 3517 C C . CYS A 1 438 ? 20.075 -8.949 -27.447 1.00 69.69 438 CYS A C 1
ATOM 3519 O O . CYS A 1 438 ? 19.540 -9.197 -26.361 1.00 69.69 438 CYS A O 1
ATOM 3521 N N . ARG A 1 439 ? 19.808 -9.677 -28.538 1.00 77.56 439 ARG A N 1
ATOM 3522 C CA . ARG A 1 439 ? 18.898 -10.831 -28.533 1.00 77.56 439 ARG A CA 1
ATOM 3523 C C . ARG A 1 439 ? 19.471 -11.994 -27.722 1.00 77.56 439 ARG A C 1
ATOM 3525 O O . ARG A 1 439 ? 18.715 -12.660 -27.006 1.00 77.56 439 ARG A O 1
ATOM 3532 N N . ASN A 1 440 ? 20.772 -12.239 -27.834 1.00 78.88 440 ASN A N 1
ATOM 3533 C CA . ASN A 1 440 ? 21.446 -13.282 -27.069 1.00 78.88 440 ASN A CA 1
ATOM 3534 C C . ASN A 1 440 ? 21.386 -12.959 -25.571 1.00 78.88 440 ASN A C 1
ATOM 3536 O O . ASN A 1 440 ? 20.955 -13.804 -24.789 1.00 78.88 440 ASN A O 1
ATOM 3540 N N . GLN A 1 441 ? 21.639 -11.704 -25.188 1.00 76.75 441 GLN A N 1
ATOM 3541 C CA . GLN A 1 441 ? 21.529 -11.258 -23.795 1.00 76.75 441 GLN A CA 1
ATOM 3542 C C . GLN A 1 441 ? 20.103 -11.398 -23.237 1.00 76.75 441 GLN A C 1
ATOM 3544 O O . GLN A 1 441 ? 19.907 -11.912 -22.135 1.00 76.75 441 GLN A O 1
ATOM 3549 N N . ALA A 1 442 ? 19.074 -11.053 -24.020 1.00 74.00 442 ALA A N 1
ATOM 3550 C CA . ALA A 1 442 ? 17.680 -11.286 -23.629 1.00 74.00 442 ALA A CA 1
ATOM 3551 C C . ALA A 1 442 ? 17.360 -12.778 -23.396 1.00 74.00 442 ALA A C 1
ATOM 3553 O O . ALA A 1 442 ? 16.525 -13.116 -22.552 1.00 74.00 442 ALA A O 1
ATOM 3554 N N . SER A 1 443 ? 18.027 -13.676 -24.124 1.00 79.62 443 SER A N 1
ATOM 3555 C CA . SER A 1 443 ? 17.883 -15.128 -23.960 1.00 79.62 443 SER A CA 1
ATOM 3556 C C . SER A 1 443 ? 18.611 -15.626 -22.705 1.00 79.62 443 SER A C 1
ATOM 3558 O O . SER A 1 443 ? 18.041 -16.413 -21.948 1.00 79.62 443 SER A O 1
ATOM 3560 N N . SER A 1 444 ? 19.799 -15.090 -22.411 1.00 78.56 444 SER A N 1
ATOM 3561 C CA . SER A 1 444 ? 20.550 -15.363 -21.177 1.00 78.56 444 SER A CA 1
ATOM 3562 C C . SER A 1 444 ? 19.769 -14.970 -19.920 1.00 78.56 444 SER A C 1
ATOM 3564 O O . SER A 1 444 ? 19.743 -15.720 -18.945 1.00 78.56 444 SER A O 1
ATOM 3566 N N . ILE A 1 445 ? 19.038 -13.849 -19.958 1.00 74.94 445 ILE A N 1
ATOM 3567 C CA . ILE A 1 445 ? 18.157 -13.416 -18.858 1.00 74.94 445 ILE A CA 1
ATOM 3568 C C . ILE A 1 445 ? 17.077 -14.466 -18.573 1.00 74.94 445 ILE A C 1
ATOM 3570 O O . ILE A 1 445 ? 16.804 -14.777 -17.411 1.00 74.94 445 ILE A O 1
ATOM 3574 N N . LYS A 1 446 ? 16.469 -15.053 -19.614 1.00 74.94 446 LYS A N 1
ATOM 3575 C CA . LYS A 1 446 ? 15.443 -16.091 -19.431 1.00 74.94 446 LYS A CA 1
ATOM 3576 C C . LYS A 1 446 ? 15.994 -17.314 -18.715 1.00 74.94 446 LYS A C 1
ATOM 3578 O O . LYS A 1 446 ? 15.333 -17.801 -17.798 1.00 74.94 446 LYS A O 1
ATOM 3583 N N . PHE A 1 447 ? 17.170 -17.776 -19.133 1.00 77.06 447 PHE A N 1
ATOM 3584 C CA . PHE A 1 447 ? 17.850 -18.915 -18.525 1.00 77.06 447 PHE A CA 1
ATOM 3585 C C . PHE A 1 447 ? 18.228 -18.617 -17.067 1.00 77.06 447 PHE A C 1
ATOM 3587 O O . PHE A 1 447 ? 17.927 -19.399 -16.170 1.00 77.06 447 PHE A O 1
ATOM 3594 N N . PHE A 1 448 ? 18.764 -17.425 -16.804 1.00 69.12 448 PHE A N 1
ATOM 3595 C CA . PHE A 1 448 ? 19.155 -16.993 -15.464 1.00 69.12 448 PHE A CA 1
ATOM 3596 C C . PHE A 1 448 ? 17.993 -17.015 -14.461 1.00 69.12 448 PHE A C 1
ATOM 3598 O O . PHE A 1 448 ? 18.087 -17.630 -13.399 1.00 69.12 448 PHE A O 1
ATOM 3605 N N . PHE A 1 449 ? 16.865 -16.385 -14.801 1.00 70.38 449 PHE A N 1
ATOM 3606 C CA . PHE A 1 449 ? 15.698 -16.373 -13.914 1.00 70.38 449 PHE A CA 1
ATOM 3607 C C . PHE A 1 449 ? 15.008 -17.745 -13.809 1.00 70.38 449 PHE A C 1
ATOM 3609 O O . PHE A 1 449 ? 14.218 -17.952 -12.890 1.00 70.38 449 PHE A O 1
ATOM 3616 N N . GLN A 1 450 ? 15.258 -18.676 -14.738 1.00 75.69 450 GLN A N 1
ATOM 3617 C CA . GLN A 1 450 ? 14.799 -20.064 -14.620 1.00 75.69 450 GLN A CA 1
ATOM 3618 C C . GLN A 1 450 ? 15.650 -20.853 -13.621 1.00 75.69 450 GLN A C 1
ATOM 3620 O O . GLN A 1 450 ? 15.080 -21.541 -12.780 1.00 75.69 450 GLN A O 1
ATOM 3625 N N . GLU A 1 451 ? 16.977 -20.710 -13.659 1.00 71.00 451 GLU A N 1
ATOM 3626 C CA . GLU A 1 451 ? 17.882 -21.347 -12.692 1.00 71.00 451 GLU A CA 1
ATOM 3627 C C . GLU A 1 451 ? 17.688 -20.798 -11.273 1.00 71.00 451 GLU A C 1
ATOM 3629 O O . GLU A 1 451 ? 17.604 -21.569 -10.320 1.00 71.00 451 GLU A O 1
ATOM 3634 N N . ALA A 1 452 ? 17.498 -19.483 -11.122 1.00 60.25 452 ALA A N 1
ATOM 3635 C CA . ALA A 1 452 ? 17.244 -18.869 -9.816 1.00 60.25 452 ALA A CA 1
ATOM 3636 C C . ALA A 1 452 ? 15.972 -19.407 -9.127 1.00 60.25 452 ALA A C 1
ATOM 3638 O O . ALA A 1 452 ? 15.930 -19.490 -7.907 1.00 60.25 452 ALA A O 1
ATOM 3639 N N . ARG A 1 453 ? 14.952 -19.818 -9.895 1.00 60.47 453 ARG A N 1
ATOM 3640 C CA . ARG A 1 453 ? 13.694 -20.373 -9.360 1.00 60.47 453 ARG A CA 1
ATOM 3641 C C . ARG A 1 453 ? 13.754 -21.862 -9.012 1.00 60.47 453 ARG A C 1
ATOM 3643 O O . ARG A 1 453 ? 12.807 -22.367 -8.418 1.00 60.47 453 ARG A O 1
ATOM 3650 N N . LYS A 1 454 ? 14.814 -22.583 -9.396 1.00 56.22 454 LYS A N 1
ATOM 3651 C CA . LYS A 1 454 ? 14.976 -24.009 -9.057 1.00 56.22 454 LYS A CA 1
ATOM 3652 C C . LYS A 1 454 ? 15.416 -24.231 -7.606 1.00 56.22 454 LYS A C 1
ATOM 3654 O O . LYS A 1 454 ? 15.438 -25.376 -7.159 1.00 56.22 454 LYS A O 1
ATOM 3659 N N . VAL A 1 455 ? 15.734 -23.168 -6.863 1.00 46.88 455 VAL A N 1
ATOM 3660 C CA . VAL A 1 455 ? 15.988 -23.259 -5.422 1.00 46.88 455 VAL A CA 1
ATOM 3661 C C . VAL A 1 455 ? 14.673 -23.651 -4.723 1.00 46.88 455 VAL A C 1
ATOM 3663 O O . VAL A 1 455 ? 13.648 -23.006 -4.955 1.00 46.88 455 VAL A O 1
ATOM 3666 N N . PRO A 1 456 ? 14.636 -24.738 -3.927 1.00 42.50 456 PRO A N 1
ATOM 3667 C CA . PRO A 1 456 ? 13.385 -25.244 -3.377 1.00 42.50 456 PRO A CA 1
ATOM 3668 C C . PRO A 1 456 ? 12.768 -24.239 -2.400 1.00 42.50 456 PRO A C 1
ATOM 3670 O O . PRO A 1 456 ? 13.271 -24.041 -1.298 1.00 42.50 456 PRO A O 1
ATOM 3673 N N . THR A 1 457 ? 11.621 -23.671 -2.766 1.00 46.81 457 THR A N 1
ATOM 3674 C CA . THR A 1 457 ? 10.734 -22.923 -1.863 1.00 46.81 457 THR A CA 1
ATOM 3675 C C . THR A 1 457 ? 10.064 -23.908 -0.902 1.00 46.81 457 THR A C 1
ATOM 3677 O O . THR A 1 457 ? 8.911 -24.302 -1.081 1.00 46.81 457 THR A O 1
ATOM 3680 N N . LYS A 1 458 ? 10.808 -24.382 0.101 1.00 44.88 458 LYS A N 1
ATOM 3681 C CA . LYS A 1 458 ? 10.295 -25.344 1.087 1.00 44.88 458 LYS A CA 1
ATOM 3682 C C . LYS A 1 458 ? 9.396 -24.722 2.168 1.00 44.88 458 LYS A C 1
ATOM 3684 O O . LYS A 1 458 ? 8.750 -25.484 2.871 1.00 44.88 458 LYS A O 1
ATOM 3689 N N . GLU A 1 459 ? 9.255 -23.395 2.263 1.00 47.97 459 GLU A N 1
ATOM 3690 C CA . GLU A 1 459 ? 8.710 -22.782 3.495 1.00 47.97 459 GLU A CA 1
ATOM 3691 C C . GLU A 1 459 ? 7.399 -21.978 3.392 1.00 47.97 459 GLU A C 1
ATOM 3693 O O . GLU A 1 459 ? 6.839 -21.626 4.420 1.00 47.97 459 GLU A O 1
ATOM 3698 N N . ILE A 1 460 ? 6.809 -21.731 2.214 1.00 45.69 460 ILE A N 1
ATOM 3699 C CA . ILE A 1 460 ? 5.646 -20.801 2.127 1.00 45.69 460 ILE A CA 1
ATOM 3700 C C . ILE A 1 460 ? 4.295 -21.508 1.881 1.00 45.69 460 ILE A C 1
ATOM 3702 O O . ILE A 1 460 ? 3.234 -20.885 1.902 1.00 45.69 460 ILE A O 1
ATOM 3706 N N . LYS A 1 461 ? 4.265 -22.834 1.689 1.00 43.66 461 LYS A N 1
ATOM 3707 C CA . LYS A 1 461 ? 3.012 -23.534 1.333 1.00 43.66 461 LYS A CA 1
ATOM 3708 C C . LYS A 1 461 ? 1.993 -23.688 2.473 1.00 43.66 461 LYS A C 1
ATOM 3710 O O . LYS A 1 461 ? 0.827 -23.925 2.169 1.00 43.66 461 LYS A O 1
ATOM 3715 N N . ASN A 1 462 ? 2.373 -23.479 3.735 1.00 45.38 462 ASN A N 1
ATOM 3716 C CA . ASN A 1 462 ? 1.462 -23.689 4.869 1.00 45.38 462 ASN A CA 1
ATOM 3717 C C . ASN A 1 462 ? 0.634 -22.452 5.269 1.00 45.38 462 ASN A C 1
ATOM 3719 O O . ASN A 1 462 ? -0.345 -22.602 5.986 1.00 45.38 462 ASN A O 1
ATOM 3723 N N . ALA A 1 463 ? 0.935 -21.251 4.761 1.00 44.66 463 ALA A N 1
ATOM 3724 C CA . ALA A 1 463 ? 0.216 -20.026 5.151 1.00 44.66 463 ALA A CA 1
ATOM 3725 C C . ALA A 1 463 ? -1.081 -19.752 4.355 1.00 44.66 463 ALA A C 1
ATOM 3727 O O . ALA A 1 463 ? -1.828 -18.836 4.685 1.00 44.66 463 ALA A O 1
ATOM 3728 N N . ASN A 1 464 ? -1.365 -20.521 3.296 1.00 44.81 464 ASN A N 1
ATOM 3729 C CA . ASN A 1 464 ? -2.503 -20.270 2.396 1.00 44.81 464 ASN A CA 1
ATOM 3730 C C . ASN A 1 464 ? -3.711 -21.203 2.606 1.00 44.81 464 ASN A C 1
ATOM 3732 O O . ASN A 1 464 ? -4.688 -21.068 1.869 1.00 44.81 464 ASN A O 1
ATOM 3736 N N . GLN A 1 465 ? -3.674 -22.139 3.563 1.00 45.84 465 GLN A N 1
ATOM 3737 C CA . GLN A 1 465 ? -4.795 -23.072 3.774 1.00 45.84 465 GLN A CA 1
ATOM 3738 C C . GLN A 1 465 ? -5.962 -22.474 4.582 1.00 45.84 465 GLN A C 1
ATOM 3740 O O . GLN A 1 465 ? -7.087 -22.926 4.402 1.00 45.84 465 GLN A O 1
ATOM 3745 N N . ASP A 1 466 ? -5.745 -21.388 5.333 1.00 49.84 466 ASP A N 1
ATOM 3746 C CA . ASP A 1 466 ? -6.801 -20.693 6.098 1.00 49.84 466 ASP A CA 1
ATOM 3747 C C . ASP A 1 466 ? -7.395 -19.471 5.372 1.00 49.84 466 ASP A C 1
ATOM 3749 O O . ASP A 1 466 ? -8.011 -18.586 5.980 1.00 49.84 466 ASP A O 1
ATOM 3753 N N . GLY A 1 467 ? -7.207 -19.385 4.051 1.00 49.34 467 GLY A N 1
ATOM 3754 C CA . GLY A 1 467 ? -7.937 -18.413 3.241 1.00 49.34 467 GLY A CA 1
ATOM 3755 C C . GLY A 1 467 ? -9.449 -18.633 3.396 1.00 49.34 467 GLY A C 1
ATOM 3756 O O . GLY A 1 467 ? -9.882 -19.783 3.463 1.00 49.34 467 GLY A O 1
ATOM 3757 N N . PRO A 1 468 ? -10.278 -17.573 3.461 1.00 44.59 468 PRO A N 1
ATOM 3758 C CA . PRO A 1 468 ? -11.718 -17.740 3.610 1.00 44.59 468 PRO A CA 1
ATOM 3759 C C . PRO A 1 468 ? -12.260 -18.587 2.453 1.00 44.59 468 PRO A C 1
ATOM 3761 O O . PRO A 1 468 ? -12.232 -18.166 1.295 1.00 44.59 468 PRO A O 1
ATOM 3764 N N . THR A 1 469 ? -12.754 -19.783 2.770 1.00 41.00 469 THR A N 1
ATOM 3765 C CA . THR A 1 469 ? -13.563 -20.590 1.862 1.00 41.00 469 THR A CA 1
ATOM 3766 C C . THR A 1 469 ? -14.870 -19.833 1.646 1.00 41.00 469 THR A C 1
ATOM 3768 O O . THR A 1 469 ? -15.732 -19.762 2.517 1.00 41.00 469 THR A O 1
ATOM 3771 N N . GLY A 1 470 ? -14.966 -19.134 0.515 1.00 37.25 470 GLY A N 1
ATOM 3772 C CA . GLY A 1 470 ? -16.139 -18.331 0.190 1.00 37.25 470 GLY A CA 1
ATOM 3773 C C . GLY A 1 470 ? -17.372 -19.211 -0.015 1.00 37.25 470 GLY A C 1
ATOM 3774 O O . GLY A 1 470 ? -17.374 -20.054 -0.911 1.00 37.25 470 GLY A O 1
ATOM 3775 N N . SER A 1 471 ? -18.395 -18.978 0.809 1.00 31.45 471 SER A N 1
ATOM 3776 C CA . SER A 1 471 ? -19.809 -19.296 0.565 1.00 31.45 471 SER A CA 1
ATOM 3777 C C . SER A 1 471 ? -20.511 -18.140 -0.135 1.00 31.45 471 SER A C 1
ATOM 3779 O O . SER A 1 471 ? -20.292 -16.995 0.336 1.00 31.45 471 SER A O 1
#

pLDDT: mean 87.73, std 14.26, range [31.45, 98.81]

Radius of gyration: 25.56 Å; Cα contacts (8 Å, |Δi|>4): 684; chains: 1; bounding box: 66×74×69 Å

Foldseek 3Di:
DDDDPPPPPPPPPDDDDPVVLCLVLLLVLLVCLVVVVLVVCAPPDLVVLLVVLLVVLCVSPVPPPVLLVLLQLLCCLPQVDRDDPVVSVVLSSLLSSLVSLLSSCLRRPLLVDALVCLVVQEAEAPVVVVVVLLVVLQAEEEEEAQFGNQVCLVVNQCSDPVRAAAEEEDEPSSCSSCVSSCPDPSNVSYHYQYPDDVVSSLVVVNVCRNRRHHYYYYWLDDDLQAAWEQQEPPRARFTFRTDQSSVVSCVVRVRYYWYWYWADPVGRSHTYIYTWDCVQLVVLVPDPVQDPDDRSSRSNSVSSSNGHVLRCVVRVSRGNCSSNNSVRQFVDKQKDDAFDFLLRLLVSLLVVLLSNLVRYDDPLDPNVVVNVLSVVLSVVLVVLQVVVCVVPVDTQGHNDIDMQGQGSDDSLRSLLSSLVVSLVSCVVVVSVVSSVSSVVSSVVSVVVVVVSVVPDPPPDVPSPPPRDPDD

Nearest PDB structures (foldseek):
  5f2z-assembly2_B  TM=8.029E-01  e=3.394E-09  Mycolicibacterium smegmatis MC2 155
  5knk-assembly1_B-2  TM=7.033E-01  e=2.667E-09  Acinetobacter baumannii NIPH 410
  3hh1-assembly1_B  TM=5.633E-01  e=3.714E-01  Chlorobaculum tepidum
  3bk1-assembly1_A  TM=3.321E-01  e=2.919E-01  Thermus thermophilus HB27

Sequence (471 aa):
MGSKSRKRDGRKKKGGTWGKQLGGIYRLVYLVHRFRLYRLFKHVPDAAIGRFAVLFRKAFFGKAEKMRRRIKNSLFGLTGKQYPPAFTKEFASTVLNSMSHLLLDLMLKVPNYMPRDLPRLMTFEGLDILDDALKQGKGILMPSVHVGQFFHCVGGLLFHKNGYKVAAVGNLKNRDLFEIVVGFPQYARLKVVGKDKYKTLKDELIECLSQNYIVFLMHDIAKRNNLKTQFIPGNREILAPTPQGIVALHGETGAPIIPIVSIPTGIFTRSKLKILDPSPILDIMNDPSIPAGKEFHGRISTAINSLLFPYTLSYMAYWEEIMTFGSRVLDGKITLPKNSTFQEIIEIIEKELQGLIENSYELERKDQFIINFIRSTMDELRQVHAQESKEHDQDVRLHRKSSILIGGLTTREQLEKIFGVITKILKEARYHDTAMCCRNQASSIKFFFQEARKVPTKEIKNANQDGPTGS